Protein AF-D3VRC9-F1 (afdb_monomer_lite)

Foldseek 3Di:
DDDDDDDDDDDDDDDDDDDDDDDDDDDDDDDDDDDDDDDDDDDDDDDDDDDDDDDDDDDDDDDDDDDDDDDDDDDDDDDDDDDDDDDPDPPVVVVVPPPDDDDPPPPPDPDQDPVSVVVVVCVCCCCVVVVVVVVVVPCVVVVVVVVLVCVLPPDDDPPPPQDPDDPSLVVVLVVLVVVLVSLVVSLVVLVVVLVVLLVVLVVVLVVLVVVLVVVLVVLVVVLVVLVVVLVVLVVVLVVLVVVLVVLVVLLVVLVVVLVVLVVLLVVLVVLLVVLVVLVVVLVVLVVVLVVLVVVLVVLVVVLVVLVVVLVVLVVVLVVLVVVLVVLLVVLVVQLVVLVVLLVVLVVLLVVLVVDPDPVSVVVNVVSVVVNVVSVVSNVVSVVVSVVSVVVNVVSVVVSVVSNVVSVVVSVVSVVSSVVSVVVSVVSVVSSVVSVVVCVVCVVVSVVSVVSSVVSVVVSVVSVVVSVVSVVVSVVSVVVSVVSVVVSVVSVVVSVVSVVVSVVSVVVVVVSVVSVVVVVVVSVVSVVVSVVVVVVSVVVSVVSVVVSVVSVDD

Secondary structure (DSSP, 8-state):
--------------------------------PPPPPPPPPPPPPPPP---PPPP-----------------------------PPPPP-HHHHHTTSS---SS--SS-----HHHHHHHHHHHHHHHHHHHHHHTTSHHHHHHHHHHHHHHH----GGGG--SSS-HHHHHHHHHHHHHHHHHHHHHHHHHHHHHHHHHHHHHHHHHHHHHHHHHHHHHHHHHHHHHHHHHHHHHHHHHHHHHHHHHHHHHHHHHHHHHHHHHHHHHHHHHHHHHHHHHHHHHHHHHHHHHHHHHHHHHHHHHHHHHHHHHHHHHHHHHHHHHHHHHHHHHHHHHHHHHHHHHHHHHHHHHTT---HHHHHHHHHHHHHHHHHHHHHHHHHHHHHHHHHHHHHHHHHHHHHHHHHHHHHHHHHHHHHHHHHHHHHHHHHHHHHHHHHHHHHHHHHHHHHHHHHHHHHHHHHHHHHHHHHHHHHHHHHHHHHHHHHHHHHHHHHHHHHHHHHHHHHHHHHHHHHHHHHHHHHHHHHHHHHHHHHHHHHHHHHHHHHHHHTT--

Radius of gyration: 78.32 Å; chains: 1; bounding box: 146×66×244 Å

Sequence (553 aa):
MKKKLFLSSGILALASPFISATCIVRNKSENDIPAASPAPNPVTPPSTEPVTPPNTTPADQPASNPGTNPNSEPTLPNTTPVTPAPAKKDIKAEWNNIFRDSPTGADIFWHPSKEQFEKERVKKHEYASAESTLRLFDDTYTNDKKDAWDRIWSWEPFYNNISSKEDFTKEYKESLSKQKNKLLADQKKVWDEVDRLIDDNDRYLNLLRSDLEAYKTDLEKQKAENDEDIAKLTKKAEYVKSELALANEALQDLRELLEVAKEELSKYIDKVNYYNSEVEHGTMIREETDSIKKEEKKITDALSELNNNIQSVNNEYENNVAEINKFIHDKRDEAAKSDNLVKKLMSELSYSQKSEIGLLDYVAGITAEELELQIENRDEAKELISEIARLKIEDKATKNNLISKITTLVKENEQKSSEYKKLLTKLETEDKRITKFIGEEHANKQSNEELLRLYSDNILMLESLLWDVIAKESKLTEENNKLDKELAELKEKDKELQDKLSKAEEKSELIDELEDLYADDQEVLEKRVYNKEKQIESKIKKLDDEIAKYTKK

InterPro domains:
  IPR061000 MAG6090-like domain [NF045950] (98-128)

pLDDT: mean 72.11, std 24.35, range [25.92, 96.94]

Organism: Mycoplasmopsis agalactiae (NCBI:txid2110)

Structure (mmCIF, N/CA/C/O backbone):
data_AF-D3VRC9-F1
#
_entry.id   AF-D3VRC9-F1
#
loop_
_atom_site.group_PDB
_atom_site.id
_atom_site.type_symbol
_atom_site.label_atom_id
_atom_site.label_alt_id
_atom_site.label_comp_id
_atom_site.label_asym_id
_atom_site.label_entity_id
_atom_site.label_seq_id
_atom_site.pdbx_PDB_ins_code
_atom_site.Cartn_x
_atom_site.Cartn_y
_atom_site.Cartn_z
_atom_site.occupancy
_atom_site.B_iso_or_equiv
_atom_site.auth_seq_id
_atom_site.auth_comp_id
_atom_site.auth_asym_id
_atom_site.auth_atom_id
_atom_site.pdbx_PDB_model_num
ATOM 1 N N . MET A 1 1 ? 11.565 15.601 30.387 1.00 38.00 1 MET A N 1
ATOM 2 C CA . MET A 1 1 ? 11.973 15.179 31.746 1.00 38.00 1 MET A CA 1
ATOM 3 C C . MET A 1 1 ? 10.773 14.550 32.441 1.00 38.00 1 MET A C 1
ATOM 5 O O . MET A 1 1 ? 9.794 15.235 32.689 1.00 38.00 1 MET A O 1
ATOM 9 N N . LYS A 1 2 ? 10.815 13.228 32.643 1.00 27.44 2 LYS A N 1
ATOM 10 C CA . LYS A 1 2 ? 9.731 12.403 33.201 1.00 27.44 2 LYS A CA 1
ATOM 11 C C . LYS A 1 2 ? 9.871 12.357 34.728 1.00 27.44 2 LYS A C 1
ATOM 13 O O . LYS A 1 2 ? 10.940 11.988 35.206 1.00 27.44 2 LYS A O 1
ATOM 18 N N . LYS A 1 3 ? 8.821 12.687 35.487 1.00 30.22 3 LYS A N 1
ATOM 19 C CA . LYS A 1 3 ? 8.743 12.399 36.929 1.00 30.22 3 LYS A CA 1
ATOM 20 C C . LYS A 1 3 ? 7.775 11.238 37.145 1.00 30.22 3 LYS A C 1
ATOM 22 O O . LYS A 1 3 ? 6.583 11.364 36.899 1.00 30.22 3 LYS A O 1
ATOM 27 N N . LYS A 1 4 ? 8.346 10.102 37.549 1.00 29.55 4 LYS A N 1
ATOM 28 C CA . LYS A 1 4 ? 7.659 8.904 38.037 1.00 29.55 4 LYS A CA 1
ATOM 29 C C . LYS A 1 4 ? 7.314 9.124 39.511 1.00 29.55 4 LYS A C 1
ATOM 31 O O . LYS A 1 4 ? 8.199 9.486 40.281 1.00 29.55 4 LYS A O 1
ATOM 36 N N . LEU A 1 5 ? 6.069 8.868 39.895 1.00 29.22 5 LEU A N 1
ATOM 37 C CA . LEU A 1 5 ? 5.660 8.666 41.283 1.00 29.22 5 LEU A CA 1
ATOM 38 C C . LEU A 1 5 ? 5.087 7.251 41.371 1.00 29.22 5 LEU A C 1
ATOM 40 O O . LEU A 1 5 ? 3.994 6.983 40.885 1.00 29.22 5 LEU A O 1
ATOM 44 N N . PHE A 1 6 ? 5.887 6.344 41.930 1.00 27.89 6 PHE A N 1
ATOM 45 C CA . PHE A 1 6 ? 5.441 5.043 42.409 1.00 27.89 6 PHE A CA 1
ATOM 46 C C . PHE A 1 6 ? 4.931 5.238 43.837 1.00 27.89 6 PHE A C 1
ATOM 48 O O . PHE A 1 6 ? 5.685 5.707 44.689 1.00 27.89 6 PHE A O 1
ATOM 55 N N . LEU A 1 7 ? 3.680 4.866 44.100 1.00 27.78 7 LEU A N 1
ATOM 56 C CA . LEU A 1 7 ? 3.182 4.653 45.454 1.00 27.78 7 LEU A CA 1
ATOM 57 C C . LEU A 1 7 ? 2.780 3.189 45.602 1.00 27.78 7 LEU A C 1
ATOM 59 O O . LEU A 1 7 ? 1.849 2.695 44.974 1.00 27.78 7 LEU A O 1
ATOM 63 N N . SER A 1 8 ? 3.571 2.517 46.427 1.00 27.92 8 SER A N 1
ATOM 64 C CA . SER A 1 8 ? 3.397 1.181 46.965 1.00 27.92 8 SER A CA 1
ATOM 65 C C . SER A 1 8 ? 2.371 1.181 48.100 1.00 27.92 8 SER A C 1
ATOM 67 O O . SER A 1 8 ? 2.545 1.898 49.082 1.00 27.92 8 SER A O 1
ATOM 69 N N . SER A 1 9 ? 1.349 0.341 47.997 1.00 26.39 9 SER A N 1
ATOM 70 C CA . SER A 1 9 ? 0.592 -0.278 49.103 1.00 26.39 9 SER A CA 1
ATOM 71 C C . SER A 1 9 ? -0.369 -1.260 48.419 1.00 26.39 9 SER A C 1
ATOM 73 O O . SER A 1 9 ? -1.023 -0.889 47.458 1.00 26.39 9 SER A O 1
ATOM 75 N N . GLY A 1 10 ? -0.386 -2.563 48.677 1.00 25.92 10 GLY A N 1
ATOM 76 C CA . GLY A 1 10 ? -0.370 -3.240 49.964 1.00 25.92 10 GLY A CA 1
ATOM 77 C C . GLY A 1 10 ? -1.732 -3.921 50.105 1.00 25.92 10 GLY A C 1
ATOM 78 O O . GLY A 1 10 ? -2.627 -3.347 50.709 1.00 25.92 10 GLY A O 1
ATOM 79 N N . ILE A 1 11 ? -1.910 -5.107 49.507 1.00 29.53 11 ILE A N 1
ATOM 80 C CA . ILE A 1 11 ? -3.089 -5.950 49.752 1.00 29.53 11 ILE A CA 1
ATOM 81 C C . ILE A 1 11 ? -2.648 -7.117 50.628 1.00 29.53 11 ILE A C 1
ATOM 83 O O . ILE A 1 11 ? -1.915 -8.012 50.212 1.00 29.53 11 ILE A O 1
ATOM 87 N N . LEU A 1 12 ? -3.085 -7.025 51.879 1.00 28.47 12 LEU A N 1
ATOM 88 C CA . LEU A 1 12 ? -3.007 -8.032 52.921 1.00 28.47 12 LEU A CA 1
ATOM 89 C C . LEU A 1 12 ? -3.993 -9.160 52.570 1.00 28.47 12 LEU A C 1
ATOM 91 O O . LEU A 1 12 ? -5.201 -8.934 52.524 1.00 28.47 12 LEU A O 1
ATOM 95 N N . ALA A 1 13 ? -3.495 -10.370 52.325 1.00 29.98 13 ALA A N 1
ATOM 96 C CA . ALA A 1 13 ? -4.323 -11.567 52.231 1.00 29.98 13 ALA A CA 1
ATOM 97 C C . ALA A 1 13 ? -4.618 -12.083 53.650 1.00 29.98 13 ALA A C 1
ATOM 99 O O . ALA A 1 13 ? -3.761 -12.692 54.288 1.00 29.98 13 ALA A O 1
ATOM 100 N N . LEU A 1 14 ? -5.823 -11.815 54.156 1.00 29.17 14 LEU A N 1
ATOM 101 C CA . LEU A 1 14 ? -6.364 -12.429 55.371 1.00 29.17 14 LEU A CA 1
ATOM 102 C C . LEU A 1 14 ? -7.234 -13.621 54.964 1.00 29.17 14 LEU A C 1
ATOM 104 O O . LEU A 1 14 ? -8.401 -13.465 54.618 1.00 29.17 14 LEU A O 1
ATOM 108 N N . ALA A 1 15 ? -6.642 -14.812 54.990 1.00 29.47 15 ALA A N 1
ATOM 109 C CA . ALA A 1 15 ? -7.369 -16.071 54.958 1.00 29.47 15 ALA A CA 1
ATOM 110 C C . ALA A 1 15 ? -7.631 -16.523 56.402 1.00 29.47 15 ALA A C 1
ATOM 112 O O . ALA A 1 15 ? -6.696 -16.734 57.173 1.00 29.47 15 ALA A O 1
ATOM 113 N N . SER A 1 16 ? -8.901 -16.685 56.758 1.00 28.08 16 SER A N 1
ATOM 114 C CA . SER A 1 16 ? -9.343 -17.385 57.961 1.00 28.08 16 SER A CA 1
ATOM 115 C C . SER A 1 16 ? -10.412 -18.409 57.577 1.00 28.08 16 SER A C 1
ATOM 117 O O . SER A 1 16 ? -11.350 -18.088 56.848 1.00 28.08 16 SER A O 1
ATOM 119 N N . PRO A 1 17 ? -10.300 -19.644 58.086 1.00 31.77 17 PRO A N 1
ATOM 120 C CA . PRO A 1 17 ? -11.482 -20.445 58.344 1.00 31.77 17 PRO A CA 1
ATOM 121 C C . PRO A 1 17 ? -11.485 -20.901 59.808 1.00 31.77 17 PRO A C 1
ATOM 123 O O . PRO A 1 17 ? -10.640 -21.685 60.233 1.00 31.77 17 PRO A O 1
ATOM 126 N N . PHE A 1 18 ? -12.466 -20.431 60.581 1.00 30.14 18 PHE A N 1
ATOM 127 C CA . PHE A 1 18 ? -12.845 -21.035 61.859 1.00 30.14 18 PHE A CA 1
ATOM 128 C C . PHE A 1 18 ? -14.151 -21.822 61.676 1.00 30.14 18 PHE A C 1
ATOM 130 O O . PHE A 1 18 ? -15.232 -21.259 61.562 1.00 30.14 18 PHE A O 1
ATOM 137 N N . ILE A 1 19 ? -13.974 -23.138 61.560 1.00 31.23 19 ILE A N 1
ATOM 138 C CA . ILE A 1 19 ? -14.689 -24.247 62.214 1.00 31.23 19 ILE A CA 1
ATOM 139 C C . ILE A 1 19 ? -16.126 -23.961 62.702 1.00 31.23 19 ILE A C 1
ATOM 141 O O . ILE A 1 19 ? -16.335 -23.301 63.717 1.00 31.23 19 ILE A O 1
ATOM 145 N N . SER A 1 20 ? -17.095 -24.620 62.054 1.00 28.69 20 SER A N 1
ATOM 146 C CA . SER A 1 20 ? -18.368 -25.029 62.661 1.00 28.69 20 SER A CA 1
ATOM 147 C C . SER A 1 20 ? -18.231 -26.457 63.200 1.00 28.69 20 SER A C 1
ATOM 149 O O . SER A 1 20 ? -17.641 -27.323 62.551 1.00 28.69 20 SER A O 1
ATOM 151 N N . ALA A 1 21 ? -18.748 -26.684 64.404 1.00 27.92 21 ALA A N 1
ATOM 152 C CA . ALA A 1 21 ? -18.750 -27.959 65.101 1.00 27.92 21 ALA A CA 1
ATOM 153 C C . ALA A 1 21 ? -19.915 -28.855 64.651 1.00 27.92 21 ALA A C 1
ATOM 155 O O . ALA A 1 21 ? -21.031 -28.382 64.466 1.00 27.92 21 ALA A O 1
ATOM 156 N N . THR A 1 22 ? -19.682 -30.166 64.576 1.00 30.33 22 THR A N 1
ATOM 157 C CA . THR A 1 22 ? -20.586 -31.198 65.120 1.00 30.33 22 THR A CA 1
ATOM 158 C C . THR A 1 22 ? -19.869 -32.548 65.142 1.00 30.33 22 THR A C 1
ATOM 160 O O . THR A 1 22 ? -19.352 -33.032 64.139 1.00 30.33 22 THR A O 1
ATOM 163 N N . CYS A 1 23 ? -19.815 -33.146 66.330 1.00 27.70 23 CYS A N 1
ATOM 164 C CA . CYS A 1 23 ? -19.335 -34.498 66.585 1.00 27.70 23 CYS A CA 1
ATOM 165 C C . CYS A 1 23 ? -20.342 -35.536 66.076 1.00 27.70 23 CYS A C 1
ATOM 167 O O . CYS A 1 23 ? -21.489 -35.453 66.494 1.00 27.70 23 CYS A O 1
ATOM 169 N N . ILE A 1 24 ? -19.896 -36.573 65.352 1.00 29.84 24 ILE A N 1
ATOM 170 C CA . ILE A 1 24 ? -20.321 -37.973 65.564 1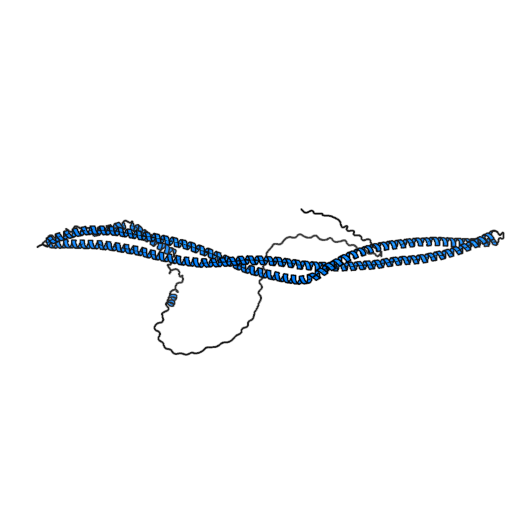.00 29.84 24 ILE A CA 1
ATOM 171 C C . ILE A 1 24 ? -19.121 -38.900 65.294 1.00 29.84 24 ILE A C 1
ATOM 173 O O . ILE A 1 24 ? -18.435 -38.802 64.283 1.00 29.84 24 ILE A O 1
ATOM 177 N N . VAL A 1 25 ? -18.883 -39.801 66.247 1.00 28.14 25 VAL A N 1
ATOM 178 C CA . VAL A 1 25 ? -17.830 -40.825 66.320 1.00 28.14 25 VAL A CA 1
ATOM 179 C C . VAL A 1 25 ? -18.170 -42.056 65.466 1.00 28.14 25 VAL A C 1
ATOM 181 O O . VAL A 1 25 ? -19.276 -42.579 65.595 1.00 28.14 25 VAL A O 1
ATOM 184 N N . ARG A 1 26 ? -17.191 -42.611 64.726 1.00 26.58 26 ARG A N 1
ATOM 185 C CA . ARG A 1 26 ? -16.827 -44.052 64.765 1.00 26.58 26 ARG A CA 1
ATOM 186 C C . ARG A 1 26 ? -15.533 -44.372 63.996 1.00 26.58 26 ARG A C 1
ATOM 188 O O . ARG A 1 26 ? -15.340 -43.957 62.864 1.00 26.58 26 ARG A O 1
ATOM 195 N N . ASN A 1 27 ? -14.684 -45.150 64.669 1.00 27.88 27 ASN A N 1
ATOM 196 C CA . ASN A 1 27 ? -13.376 -45.684 64.274 1.00 27.88 27 ASN A CA 1
ATOM 197 C C . ASN A 1 27 ? -13.333 -46.408 62.915 1.00 27.88 27 ASN A C 1
ATOM 199 O O . ASN A 1 27 ? -14.155 -47.294 62.684 1.00 27.88 27 ASN A O 1
ATOM 203 N N . LYS A 1 28 ? -12.241 -46.216 62.159 1.00 27.20 28 LYS A N 1
ATOM 204 C CA . LYS A 1 28 ? -11.238 -47.268 61.886 1.00 27.20 28 LYS A CA 1
ATOM 205 C C . LYS A 1 28 ? -9.996 -46.698 61.184 1.00 27.20 28 LYS A C 1
ATOM 207 O O . LYS A 1 28 ? -10.093 -45.820 60.339 1.00 27.20 28 LYS A O 1
ATOM 212 N N . SER A 1 29 ? -8.854 -47.217 61.613 1.00 34.91 29 SER A N 1
ATOM 213 C CA . SER A 1 29 ? -7.482 -47.001 61.151 1.00 34.91 29 SER A CA 1
ATOM 214 C C . SER A 1 29 ? -7.238 -47.455 59.712 1.00 34.91 29 SER A C 1
ATOM 216 O O . SER A 1 29 ? -7.730 -48.523 59.363 1.00 34.91 29 SER A O 1
ATOM 218 N N . GLU A 1 30 ? -6.384 -46.747 58.966 1.00 29.58 30 GLU A N 1
ATOM 219 C CA . GLU A 1 30 ? -5.153 -47.297 58.361 1.00 29.58 30 GLU A CA 1
ATOM 220 C C . GLU A 1 30 ? -4.335 -46.215 57.629 1.00 29.58 30 GLU A C 1
ATOM 222 O O . GLU A 1 30 ? -4.856 -45.180 57.222 1.00 29.58 30 GLU A O 1
ATOM 227 N N . ASN A 1 31 ? -3.025 -46.465 57.578 1.00 32.56 31 ASN A N 1
ATOM 228 C CA . ASN A 1 31 ? -1.943 -45.670 56.995 1.00 32.56 31 ASN A CA 1
ATOM 229 C C . ASN A 1 31 ? -2.126 -45.380 55.493 1.00 32.56 31 ASN A C 1
ATOM 231 O O . ASN A 1 31 ? -2.652 -46.228 54.786 1.00 32.56 31 ASN A O 1
ATOM 235 N N . ASP A 1 32 ? -1.572 -44.261 55.001 1.00 31.02 32 ASP A N 1
ATOM 236 C CA . ASP A 1 32 ? -0.464 -44.308 54.027 1.00 31.02 32 ASP A CA 1
ATOM 237 C C . ASP A 1 32 ? 0.178 -42.931 53.744 1.00 31.02 32 ASP A C 1
ATOM 239 O O . ASP A 1 32 ? -0.448 -41.873 53.796 1.00 31.02 32 ASP A O 1
ATOM 243 N N . ILE A 1 33 ? 1.490 -42.988 53.506 1.00 36.91 33 ILE A N 1
ATOM 244 C CA . ILE A 1 33 ? 2.474 -41.910 53.303 1.00 36.91 33 ILE A CA 1
ATOM 245 C C . ILE A 1 33 ? 2.382 -41.346 51.863 1.00 36.91 33 ILE A C 1
ATOM 247 O O . ILE A 1 33 ? 2.104 -42.111 50.940 1.00 36.91 33 ILE A O 1
ATOM 251 N N . PRO A 1 34 ? 2.671 -40.049 51.612 1.00 31.91 34 PRO A N 1
ATOM 252 C CA . PRO A 1 34 ? 2.638 -39.467 50.267 1.00 31.91 34 PRO A CA 1
ATOM 253 C C . PRO A 1 34 ? 3.899 -39.790 49.441 1.00 31.91 34 PRO A C 1
ATOM 255 O O . PRO A 1 34 ? 5.026 -39.617 49.908 1.00 31.91 34 PRO A O 1
ATOM 258 N N . ALA A 1 35 ? 3.712 -40.207 48.184 1.00 30.53 35 ALA A N 1
ATOM 259 C CA . ALA A 1 35 ? 4.789 -40.394 47.211 1.00 30.53 35 ALA A CA 1
ATOM 260 C C . ALA A 1 35 ? 5.193 -39.063 46.546 1.00 30.53 35 ALA A C 1
ATOM 262 O O . ALA A 1 35 ? 4.350 -38.271 46.126 1.00 30.53 35 ALA A O 1
ATOM 263 N N . ALA A 1 36 ? 6.505 -38.845 46.462 1.00 32.31 36 ALA A N 1
ATOM 264 C CA . ALA A 1 36 ? 7.167 -37.674 45.902 1.00 32.31 36 ALA A CA 1
ATOM 265 C C . ALA A 1 36 ? 7.208 -37.667 44.358 1.00 32.31 36 ALA A C 1
ATOM 267 O O . ALA A 1 36 ? 7.281 -38.713 43.714 1.00 32.31 36 ALA A O 1
ATOM 268 N N . SER A 1 37 ? 7.221 -36.460 43.784 1.00 35.16 37 SER A N 1
ATOM 269 C CA . SER A 1 37 ? 7.404 -36.165 42.355 1.00 35.16 37 SER A CA 1
ATOM 270 C C . SER A 1 37 ? 8.784 -36.582 41.814 1.00 35.16 37 SER A C 1
ATOM 272 O O . SER A 1 37 ? 9.781 -36.371 42.509 1.00 35.16 37 SER A O 1
ATOM 274 N N . PRO A 1 38 ? 8.903 -37.055 40.556 1.00 37.91 38 PRO A N 1
ATOM 275 C CA . PRO A 1 38 ? 10.194 -37.221 39.896 1.00 37.91 38 PRO A CA 1
ATOM 276 C C . PRO A 1 38 ? 10.633 -35.953 39.139 1.00 37.91 38 PRO A C 1
ATOM 278 O O . PRO A 1 38 ? 9.834 -35.278 38.490 1.00 37.91 38 PRO A O 1
ATOM 281 N N . ALA A 1 39 ? 11.930 -35.649 39.225 1.00 36.88 39 ALA A N 1
ATOM 282 C CA . ALA A 1 39 ? 12.621 -34.579 38.501 1.00 36.88 39 ALA A CA 1
ATOM 283 C C . ALA A 1 39 ? 12.790 -34.892 36.992 1.00 36.88 39 ALA A C 1
ATOM 285 O O . ALA A 1 39 ? 12.805 -36.067 36.618 1.00 36.88 39 ALA A O 1
ATOM 286 N N . PRO A 1 40 ? 12.961 -33.878 36.117 1.00 35.00 40 PRO A N 1
ATOM 287 C CA . PRO A 1 40 ? 13.149 -34.087 34.682 1.00 35.00 40 PRO A CA 1
ATOM 288 C C . PRO A 1 40 ? 14.619 -34.358 34.300 1.00 35.00 40 PRO A C 1
ATOM 290 O O . PRO A 1 40 ? 15.542 -33.741 34.831 1.00 35.00 40 PRO A O 1
ATOM 293 N N . ASN A 1 41 ? 14.814 -35.263 33.334 1.00 40.88 41 ASN A N 1
ATOM 294 C CA . ASN A 1 41 ? 16.100 -35.590 32.703 1.00 40.88 41 ASN A CA 1
ATOM 295 C C . ASN A 1 41 ? 16.510 -34.568 31.612 1.00 40.88 41 ASN A C 1
ATOM 297 O O . ASN A 1 41 ? 15.643 -33.897 31.048 1.00 40.88 41 ASN A O 1
ATOM 301 N N . PRO A 1 42 ? 17.817 -34.464 31.282 1.00 33.38 42 PRO A N 1
ATOM 302 C CA . PRO A 1 42 ? 18.373 -33.432 30.402 1.00 33.38 42 PRO A CA 1
ATOM 303 C C . PRO A 1 42 ? 18.225 -33.745 28.901 1.00 33.38 42 PRO A C 1
ATOM 305 O O . PRO A 1 42 ? 18.328 -34.892 28.469 1.00 33.38 42 PRO A O 1
ATOM 308 N N . VAL A 1 43 ? 18.033 -32.690 28.103 1.00 35.59 43 VAL A N 1
ATOM 309 C CA . VAL A 1 43 ? 17.874 -32.720 26.638 1.00 35.59 43 VAL A CA 1
ATOM 310 C C . VAL A 1 43 ? 19.239 -32.680 25.937 1.00 35.59 43 VAL A C 1
ATOM 312 O O . VAL A 1 43 ? 20.067 -31.819 26.229 1.00 35.59 43 VAL A O 1
ATOM 315 N N . THR A 1 44 ? 19.448 -33.578 24.972 1.00 38.62 44 THR A N 1
ATOM 316 C CA . THR A 1 44 ? 20.487 -33.498 23.923 1.00 38.62 44 THR A CA 1
ATOM 317 C C . THR A 1 44 ? 19.837 -33.074 22.594 1.00 38.62 44 THR A C 1
ATOM 319 O O . THR A 1 44 ? 18.704 -33.487 22.339 1.00 38.62 44 THR A O 1
ATOM 322 N N . PRO A 1 45 ? 20.492 -32.259 21.739 1.00 37.22 45 PRO A N 1
ATOM 323 C CA . PRO A 1 45 ? 19.889 -31.777 20.495 1.00 37.22 45 PRO A CA 1
ATOM 324 C C . PRO A 1 45 ? 20.189 -32.715 19.308 1.00 37.22 45 PRO A C 1
ATOM 326 O O . PRO A 1 45 ? 21.324 -33.188 19.199 1.00 37.22 45 PRO A O 1
ATOM 329 N N . PRO A 1 46 ? 19.242 -32.953 18.377 1.00 40.09 46 PRO A N 1
ATOM 330 C CA . PRO A 1 46 ? 19.549 -33.605 17.113 1.00 40.09 46 PRO A CA 1
ATOM 331 C C . PRO A 1 46 ? 19.747 -32.617 15.954 1.00 40.09 46 PRO A C 1
ATOM 333 O O . PRO A 1 46 ? 19.149 -31.545 15.879 1.00 40.09 46 PRO A O 1
ATOM 336 N N . SER A 1 47 ? 20.629 -33.065 15.065 1.00 32.38 47 SER A N 1
ATOM 337 C CA . SER A 1 47 ? 21.145 -32.460 13.841 1.00 32.38 47 SER A CA 1
ATOM 338 C C . SER A 1 47 ? 20.101 -32.305 12.730 1.00 32.38 47 SER A C 1
ATOM 340 O O . SER A 1 47 ? 19.181 -33.107 12.593 1.00 32.38 47 SER A O 1
ATOM 342 N N . THR A 1 48 ? 20.315 -31.279 11.911 1.00 39.59 48 THR A N 1
ATOM 343 C CA . THR A 1 48 ? 19.592 -30.882 10.696 1.00 39.59 48 THR A CA 1
ATOM 344 C C . THR A 1 48 ? 19.907 -31.763 9.485 1.00 39.59 48 THR A C 1
ATOM 346 O O . THR A 1 48 ? 21.083 -31.889 9.158 1.00 39.59 48 THR A O 1
ATOM 349 N N . GLU A 1 49 ? 18.884 -32.215 8.748 1.00 36.97 49 GLU A N 1
ATOM 350 C CA . GLU A 1 49 ? 18.923 -32.390 7.281 1.00 36.97 49 GLU A CA 1
ATOM 351 C C . GLU A 1 49 ? 17.538 -32.080 6.655 1.00 36.97 49 GLU A C 1
ATOM 353 O O . GLU A 1 49 ? 16.516 -32.309 7.311 1.00 36.97 49 GLU A O 1
ATOM 358 N N . PRO A 1 50 ? 17.473 -31.522 5.425 1.00 38.88 50 PRO A N 1
ATOM 359 C CA . PRO A 1 50 ? 16.247 -30.974 4.842 1.00 38.88 50 PRO A CA 1
ATOM 360 C C . PRO A 1 50 ? 15.505 -31.962 3.923 1.00 38.88 50 PRO A C 1
ATOM 362 O O . PRO A 1 50 ? 16.108 -32.629 3.085 1.00 38.88 50 PRO A O 1
ATOM 365 N N . VAL A 1 51 ? 14.171 -31.983 4.019 1.00 36.25 51 VAL A N 1
ATOM 366 C CA . VAL A 1 51 ? 13.270 -32.759 3.145 1.00 36.25 51 VAL A CA 1
ATOM 367 C C . VAL A 1 51 ? 12.486 -31.810 2.231 1.00 36.25 51 VAL A C 1
ATOM 369 O O . VAL A 1 51 ? 11.859 -30.860 2.694 1.00 36.25 51 VAL A O 1
ATOM 372 N N . THR A 1 52 ? 12.526 -32.074 0.926 1.00 41.06 52 THR A N 1
ATOM 373 C CA . THR A 1 52 ? 11.763 -31.397 -0.138 1.00 41.06 52 THR A CA 1
ATOM 374 C C . THR A 1 52 ? 10.319 -31.928 -0.199 1.00 41.06 52 THR A C 1
ATOM 376 O O . THR A 1 52 ? 10.142 -33.143 -0.089 1.00 41.06 52 THR A O 1
ATOM 379 N N . PRO A 1 53 ? 9.281 -31.093 -0.419 1.00 42.09 53 PRO A N 1
ATOM 380 C CA . PRO A 1 53 ? 7.915 -31.580 -0.620 1.00 42.09 53 PRO A CA 1
ATOM 381 C C . PRO A 1 53 ? 7.554 -31.822 -2.106 1.00 42.09 53 PRO A C 1
ATOM 383 O O . PRO A 1 53 ? 8.216 -31.288 -3.000 1.00 42.09 53 PRO A O 1
ATOM 386 N N . PRO A 1 54 ? 6.517 -32.645 -2.377 1.00 39.59 54 PRO A N 1
ATOM 387 C CA . PRO A 1 54 ? 6.320 -33.324 -3.654 1.00 39.59 54 PRO A CA 1
ATOM 388 C C . PRO A 1 54 ? 5.387 -32.617 -4.651 1.00 39.59 54 PRO A C 1
ATOM 390 O O . PRO A 1 54 ? 4.509 -31.826 -4.313 1.00 39.59 54 PRO A O 1
ATOM 393 N N . ASN A 1 55 ? 5.583 -33.028 -5.901 1.00 34.41 55 ASN A N 1
ATOM 394 C CA . ASN A 1 55 ? 4.845 -32.724 -7.120 1.00 34.41 55 ASN A CA 1
ATOM 395 C C . ASN A 1 55 ? 3.382 -33.221 -7.051 1.00 34.41 55 ASN A C 1
ATOM 397 O O . ASN A 1 55 ? 3.147 -34.380 -6.707 1.00 34.41 55 ASN A O 1
ATOM 401 N N . THR A 1 56 ? 2.406 -32.386 -7.423 1.00 34.72 56 THR A N 1
ATOM 402 C CA . THR A 1 56 ? 0.999 -32.788 -7.623 1.00 34.72 56 THR A CA 1
ATOM 403 C C . THR A 1 56 ? 0.493 -32.296 -8.978 1.00 34.72 56 THR A C 1
ATOM 405 O O . THR A 1 56 ? 0.605 -31.122 -9.316 1.00 34.72 56 THR A O 1
ATOM 408 N N . THR A 1 57 ? -0.059 -33.221 -9.762 1.00 34.75 57 THR A N 1
ATOM 409 C CA . THR A 1 57 ? -0.706 -33.002 -11.065 1.00 34.75 57 THR A CA 1
ATOM 410 C C . THR A 1 57 ? -2.203 -33.295 -10.921 1.00 34.75 57 THR A C 1
ATOM 412 O O . THR A 1 57 ? -2.538 -34.303 -10.295 1.00 34.75 57 THR A O 1
ATOM 415 N N . PRO A 1 58 ? -3.107 -32.493 -11.510 1.00 38.91 58 PRO A N 1
ATOM 416 C CA . PRO A 1 58 ? -4.497 -32.897 -11.730 1.00 38.91 58 PRO A CA 1
ATOM 417 C C . PRO A 1 58 ? -4.755 -33.368 -13.170 1.00 38.91 58 PRO A C 1
ATOM 419 O O . PRO A 1 58 ? -4.084 -32.949 -14.112 1.00 38.91 58 PRO A O 1
ATOM 422 N N . ALA A 1 59 ? -5.750 -34.243 -13.296 1.00 31.44 59 ALA A N 1
ATOM 423 C CA . ALA A 1 59 ? -6.173 -34.959 -14.494 1.00 31.44 59 ALA A CA 1
ATOM 424 C C . ALA A 1 59 ? -7.279 -34.249 -15.311 1.00 31.44 59 ALA A C 1
ATOM 426 O O . ALA A 1 59 ? -8.008 -33.412 -14.788 1.00 31.44 59 ALA A O 1
ATOM 427 N N . ASP A 1 60 ? -7.400 -34.715 -16.561 1.00 33.25 60 ASP A N 1
ATOM 428 C CA . ASP A 1 60 ? -8.579 -34.848 -17.436 1.00 33.25 60 ASP A CA 1
ATOM 429 C C . ASP A 1 60 ? -9.402 -33.633 -17.910 1.00 33.25 60 ASP A C 1
ATOM 431 O O . ASP A 1 60 ? -10.050 -32.915 -17.152 1.00 33.25 60 ASP A O 1
ATOM 435 N N . GLN A 1 61 ? -9.525 -33.543 -19.244 1.00 35.03 61 GLN A N 1
ATOM 436 C CA . GLN A 1 61 ? -10.598 -32.841 -19.952 1.00 35.03 61 GLN A CA 1
ATOM 437 C C . GLN A 1 61 ? -10.998 -33.638 -21.221 1.00 35.03 61 GLN A C 1
ATOM 439 O O . GLN A 1 61 ? -10.108 -34.024 -21.984 1.00 35.03 61 GLN A O 1
ATOM 444 N N . PRO A 1 62 ? -12.298 -33.903 -21.483 1.00 42.78 62 PRO A N 1
ATOM 445 C CA . PRO A 1 62 ? -12.767 -34.530 -22.719 1.00 42.78 62 PRO A CA 1
ATOM 446 C C . PRO A 1 62 ? -13.245 -33.514 -23.778 1.00 42.78 62 PRO A C 1
ATOM 448 O O . PRO A 1 62 ? -13.499 -32.344 -23.502 1.00 42.78 62 PRO A O 1
ATOM 451 N N . ALA A 1 63 ? -13.357 -34.021 -25.008 1.00 32.44 63 ALA A N 1
ATOM 452 C CA . ALA A 1 63 ? -13.609 -33.337 -26.277 1.00 32.44 63 ALA A CA 1
ATOM 453 C C . ALA A 1 63 ? -15.055 -32.860 -26.531 1.00 32.44 63 ALA A C 1
ATOM 455 O O . ALA A 1 63 ? -15.995 -33.487 -26.055 1.00 32.44 63 ALA A O 1
ATOM 456 N N . SER A 1 64 ? -15.216 -31.883 -27.445 1.00 28.84 64 SER A N 1
ATOM 457 C CA . SER A 1 64 ? -16.283 -31.868 -28.475 1.00 28.84 64 SER A CA 1
ATOM 458 C C . SER A 1 64 ? -16.144 -30.712 -29.491 1.00 28.84 64 SER A C 1
ATOM 460 O O . SER A 1 64 ? -16.080 -29.548 -29.107 1.00 28.84 64 SER A O 1
ATOM 462 N N . ASN A 1 65 ? -16.160 -31.068 -30.783 1.00 38.16 65 ASN A N 1
ATOM 463 C CA . ASN A 1 65 ? -16.461 -30.243 -31.978 1.00 38.16 65 ASN A CA 1
ATOM 464 C C . ASN A 1 65 ? -17.977 -29.905 -32.038 1.00 38.16 65 ASN A C 1
ATOM 466 O O . ASN A 1 65 ? -18.740 -30.628 -31.390 1.00 38.16 65 ASN A O 1
ATOM 470 N N . PRO A 1 66 ? -18.461 -28.888 -32.798 1.00 40.59 66 PRO A N 1
ATOM 471 C CA . PRO A 1 66 ? -18.738 -28.983 -34.261 1.00 40.59 66 PRO A CA 1
ATOM 472 C C . PRO A 1 66 ? -18.530 -27.626 -35.008 1.00 40.59 66 PRO A C 1
ATOM 474 O O . PRO A 1 66 ? -18.338 -26.605 -34.370 1.00 40.59 66 PRO A O 1
ATOM 477 N N . GLY A 1 67 ? -18.532 -27.428 -36.334 1.00 26.91 67 GLY A N 1
ATOM 478 C CA . GLY A 1 67 ? -18.975 -28.180 -37.510 1.00 26.91 67 GLY A CA 1
ATOM 479 C C . GLY A 1 67 ? -19.907 -27.315 -38.396 1.00 26.91 67 GLY A C 1
ATOM 480 O O . GLY A 1 67 ? -20.968 -26.922 -37.925 1.00 26.91 67 GLY A O 1
ATOM 481 N N . THR A 1 68 ? -19.547 -27.148 -39.688 1.00 29.83 68 THR A N 1
ATOM 482 C CA . THR A 1 68 ? -20.374 -26.794 -40.894 1.00 29.83 68 THR A CA 1
ATOM 483 C C . THR A 1 68 ? -20.753 -25.303 -41.132 1.00 29.83 68 THR A C 1
ATOM 485 O O . THR A 1 68 ? -21.014 -24.597 -40.172 1.00 29.83 68 THR A O 1
ATOM 488 N N . ASN A 1 69 ? -20.824 -24.708 -42.347 1.00 33.06 69 ASN A N 1
ATOM 489 C CA . ASN A 1 69 ? -20.914 -25.180 -43.753 1.00 33.06 69 ASN A CA 1
ATOM 490 C C . ASN A 1 69 ? -20.758 -23.983 -44.779 1.00 33.06 69 ASN A C 1
ATOM 492 O O . ASN A 1 69 ? -20.466 -22.885 -44.314 1.00 33.06 69 ASN A O 1
ATOM 496 N N . PRO A 1 70 ? -20.930 -24.123 -46.130 1.00 49.72 70 PRO A N 1
ATOM 497 C CA . PRO A 1 70 ? -19.946 -23.698 -47.147 1.00 49.72 70 PRO A CA 1
ATOM 498 C C . PRO A 1 70 ? -20.591 -22.987 -48.389 1.00 49.72 70 PRO A C 1
ATOM 500 O O . PRO A 1 70 ? -21.628 -22.348 -48.243 1.00 49.72 70 PRO A O 1
ATOM 503 N N . ASN A 1 71 ? -20.030 -23.216 -49.597 1.00 29.17 71 ASN A N 1
ATOM 504 C CA . ASN A 1 71 ? -20.403 -22.829 -50.986 1.00 29.17 71 ASN A CA 1
ATOM 505 C C . ASN A 1 71 ? -19.740 -21.541 -51.524 1.00 29.17 71 ASN A C 1
ATOM 507 O O . ASN A 1 71 ? -19.750 -20.523 -50.851 1.00 29.17 71 ASN A O 1
ATOM 511 N N . SER A 1 72 ? -19.153 -21.496 -52.731 1.00 29.20 72 SER A N 1
ATOM 512 C CA . SER A 1 72 ? -19.378 -22.317 -53.942 1.00 29.20 72 SER A CA 1
ATOM 513 C C . SER A 1 72 ? -18.254 -22.154 -54.998 1.00 29.20 72 SER A C 1
ATOM 515 O O . SER A 1 72 ? -17.866 -21.033 -55.310 1.00 29.20 72 SER A O 1
ATOM 517 N N . GLU A 1 73 ? -17.812 -23.271 -55.587 1.00 33.16 73 GLU A N 1
ATOM 518 C CA . GLU A 1 73 ? -17.306 -23.443 -56.979 1.00 33.16 73 GLU A CA 1
ATOM 519 C C . GLU A 1 73 ? -18.493 -23.975 -57.843 1.00 33.16 73 GLU A C 1
ATOM 521 O O . GLU A 1 73 ? -19.496 -24.308 -57.197 1.00 33.16 73 GLU A O 1
ATOM 526 N N . PRO A 1 74 ? -18.497 -24.127 -59.206 1.00 47.44 74 PRO A N 1
ATOM 527 C CA . PRO A 1 74 ? -17.400 -24.631 -60.081 1.00 47.44 74 PRO A CA 1
ATOM 528 C C . PRO A 1 74 ? -17.398 -24.159 -61.577 1.00 47.44 74 PRO A C 1
ATOM 530 O O . PRO A 1 74 ? -18.375 -23.579 -62.033 1.00 47.44 74 PRO A O 1
ATOM 533 N N . THR A 1 75 ? -16.362 -24.475 -62.392 1.00 26.45 75 THR A N 1
ATOM 534 C CA . THR A 1 75 ? -16.447 -25.229 -63.695 1.00 26.45 75 THR A CA 1
ATOM 535 C C . THR A 1 75 ? -15.104 -25.357 -64.473 1.00 26.45 75 THR A C 1
ATOM 537 O O . THR A 1 75 ? -14.406 -24.380 -64.712 1.00 26.45 75 THR A O 1
ATOM 540 N N . LEU A 1 76 ? -14.801 -26.585 -64.932 1.00 33.69 76 LEU A N 1
ATOM 541 C CA . LEU A 1 76 ? -13.850 -27.038 -65.995 1.00 33.69 76 LEU A CA 1
ATOM 542 C C . LEU A 1 76 ? -14.678 -27.422 -67.271 1.00 33.69 76 LEU A C 1
ATOM 544 O O . LEU A 1 76 ? -15.898 -27.476 -67.087 1.00 33.69 76 LEU A O 1
ATOM 548 N N . PRO A 1 77 ? -14.169 -27.772 -68.502 1.00 37.00 77 PRO A N 1
ATOM 549 C CA . PRO A 1 77 ? -12.820 -28.260 -68.890 1.00 37.00 77 PRO A CA 1
ATOM 550 C C . PRO A 1 77 ? -12.221 -27.856 -70.296 1.00 37.00 77 PRO A C 1
ATOM 552 O O . PRO A 1 77 ? -12.926 -27.601 -71.262 1.00 37.00 77 PRO A O 1
ATOM 555 N N . ASN A 1 78 ? -10.882 -27.951 -70.404 1.00 30.30 78 ASN A N 1
ATOM 556 C CA . ASN A 1 78 ? -10.037 -28.557 -71.474 1.00 30.30 78 ASN A CA 1
ATOM 557 C C . ASN A 1 78 ? -10.089 -28.124 -72.975 1.00 30.30 78 ASN A C 1
ATOM 559 O O . ASN A 1 78 ? -11.015 -28.497 -73.682 1.00 30.30 78 ASN A O 1
ATOM 563 N N . THR A 1 79 ? -8.970 -27.571 -73.495 1.00 28.77 79 THR A N 1
ATOM 564 C CA . THR A 1 79 ? -8.368 -27.873 -74.829 1.00 28.77 79 THR A CA 1
ATOM 565 C C . THR A 1 79 ? -6.881 -27.450 -74.889 1.00 28.77 79 THR A C 1
ATOM 567 O O . THR A 1 79 ? -6.570 -26.262 -74.840 1.00 28.77 79 THR A O 1
ATOM 570 N N . THR A 1 80 ? -5.959 -28.410 -75.032 1.00 34.22 80 THR A N 1
ATOM 571 C CA . THR A 1 80 ? -4.612 -28.263 -75.646 1.00 34.22 80 THR A CA 1
ATOM 572 C C . THR A 1 80 ? -4.754 -28.094 -77.177 1.00 34.22 80 THR A C 1
ATOM 574 O O . THR A 1 80 ? -5.815 -28.468 -77.680 1.00 34.22 80 THR A O 1
ATOM 577 N N . PRO A 1 81 ? -3.773 -27.578 -77.966 1.00 34.44 81 PRO A N 1
ATOM 578 C CA . PRO A 1 81 ? -2.315 -27.620 -77.768 1.00 34.44 81 PRO A CA 1
ATOM 579 C C . PRO A 1 81 ? -1.580 -26.282 -78.024 1.00 34.44 81 PRO A C 1
ATOM 581 O O . PRO A 1 81 ? -1.826 -25.602 -79.016 1.00 34.44 81 PRO A O 1
ATOM 584 N N . VAL A 1 82 ? -0.597 -25.932 -77.187 1.00 31.62 82 VAL A N 1
ATOM 585 C CA . VAL A 1 82 ? 0.337 -24.835 -77.500 1.00 31.62 82 VAL A CA 1
ATOM 586 C C . VAL A 1 82 ? 1.771 -25.290 -77.265 1.00 31.62 82 VAL A C 1
ATOM 588 O O . VAL A 1 82 ? 2.166 -25.677 -76.169 1.00 31.62 82 VAL A O 1
ATOM 591 N N . THR A 1 83 ? 2.533 -25.246 -78.349 1.00 38.41 83 THR A N 1
ATOM 592 C CA . THR A 1 83 ? 3.987 -25.336 -78.442 1.00 38.41 83 THR A CA 1
ATOM 593 C C . THR A 1 83 ? 4.680 -24.388 -77.451 1.00 38.41 83 THR A C 1
ATOM 595 O O . THR A 1 83 ? 4.435 -23.184 -77.532 1.00 38.41 83 THR A O 1
ATOM 598 N N . PRO A 1 84 ? 5.606 -24.848 -76.588 1.00 31.30 84 PRO A N 1
ATOM 599 C CA . PRO A 1 84 ? 6.523 -23.954 -75.899 1.00 31.30 84 PRO A CA 1
ATOM 600 C C . PRO A 1 84 ? 7.910 -24.004 -76.553 1.00 31.30 84 PRO A C 1
ATOM 602 O O . PRO A 1 84 ? 8.634 -24.996 -76.473 1.00 31.30 84 PRO A O 1
ATOM 605 N N . ALA A 1 85 ? 8.291 -22.891 -77.178 1.00 30.62 85 ALA A N 1
ATOM 606 C CA . ALA A 1 85 ? 9.691 -22.486 -77.269 1.00 30.62 85 ALA A CA 1
ATOM 607 C C . ALA A 1 85 ? 10.224 -22.185 -75.840 1.00 30.62 85 ALA A C 1
ATOM 609 O O . ALA A 1 85 ? 9.437 -21.991 -74.913 1.00 30.62 85 ALA A O 1
ATOM 610 N N . PRO A 1 86 ? 11.546 -22.225 -75.623 1.00 37.69 86 PRO A N 1
ATOM 611 C CA . PRO A 1 86 ? 12.188 -22.967 -74.543 1.00 37.69 86 PRO A CA 1
ATOM 612 C C . PRO A 1 86 ? 11.946 -22.385 -73.146 1.00 37.69 86 PRO A C 1
ATOM 614 O O . PRO A 1 86 ? 12.210 -21.212 -72.877 1.00 37.69 86 PRO A O 1
ATOM 617 N N . ALA A 1 87 ? 11.543 -23.263 -72.226 1.00 34.38 87 ALA A N 1
ATOM 618 C CA . ALA A 1 87 ? 11.655 -23.021 -70.797 1.00 34.38 87 ALA A CA 1
ATOM 619 C C . ALA A 1 87 ? 13.136 -22.836 -70.433 1.00 34.38 87 ALA A C 1
ATOM 621 O O . ALA A 1 87 ? 13.991 -23.657 -70.774 1.00 34.38 87 ALA A O 1
ATOM 622 N N . LYS A 1 88 ? 13.426 -21.730 -69.745 1.00 40.19 88 LYS A N 1
ATOM 623 C CA . LYS A 1 88 ? 14.713 -21.453 -69.111 1.00 40.19 88 LYS A CA 1
ATOM 624 C C . LYS A 1 88 ? 15.109 -22.659 -68.255 1.00 40.19 88 LYS A C 1
ATOM 626 O O . LYS A 1 88 ? 14.389 -23.010 -67.325 1.00 40.19 88 LYS A O 1
ATOM 631 N N . LYS A 1 89 ? 16.243 -23.285 -68.582 1.00 38.53 89 LYS A N 1
ATOM 632 C CA . LYS A 1 89 ? 16.899 -24.259 -67.706 1.00 38.53 89 LYS A CA 1
ATOM 633 C C . LYS A 1 89 ? 17.183 -23.588 -66.365 1.00 38.53 89 LYS A C 1
ATOM 635 O O . LYS A 1 89 ? 17.825 -22.542 -66.310 1.00 38.53 89 LYS A O 1
ATOM 640 N N . ASP A 1 90 ? 16.675 -24.206 -65.312 1.00 42.03 90 ASP A N 1
ATOM 641 C CA . ASP A 1 90 ? 16.865 -23.809 -63.929 1.00 42.03 90 ASP A CA 1
ATOM 642 C C . ASP A 1 90 ? 18.273 -24.225 -63.469 1.00 42.03 90 ASP A C 1
ATOM 644 O O . ASP A 1 90 ? 18.518 -25.356 -63.051 1.00 42.03 90 ASP A O 1
ATOM 648 N N . ILE A 1 91 ? 19.224 -23.299 -63.610 1.00 43.56 91 ILE A N 1
ATOM 649 C CA . ILE A 1 91 ? 20.655 -23.463 -63.286 1.00 43.56 91 ILE A CA 1
ATOM 650 C C . ILE A 1 91 ? 20.871 -23.771 -61.786 1.00 43.56 91 ILE A C 1
ATOM 652 O O . ILE A 1 91 ? 21.934 -24.246 -61.388 1.00 43.56 91 ILE A O 1
ATOM 656 N N . LYS A 1 92 ? 19.853 -23.577 -60.933 1.00 42.84 92 LYS A N 1
ATOM 657 C CA . LYS A 1 92 ? 19.935 -23.841 -59.489 1.00 42.84 92 LYS A CA 1
ATOM 658 C C . LYS A 1 92 ? 19.834 -25.324 -59.112 1.00 42.84 92 LYS A C 1
ATOM 660 O O . LYS A 1 92 ? 20.337 -25.700 -58.056 1.00 42.84 92 LYS A O 1
ATOM 665 N N . ALA A 1 93 ? 19.241 -26.174 -59.954 1.00 43.00 93 ALA A N 1
ATOM 666 C CA . ALA A 1 93 ? 19.143 -27.613 -59.683 1.00 43.00 93 ALA A CA 1
ATOM 667 C C . ALA A 1 93 ? 20.422 -28.392 -60.062 1.00 43.00 93 ALA A C 1
ATOM 669 O O . ALA A 1 93 ? 20.673 -29.465 -59.517 1.00 43.00 93 ALA A O 1
ATOM 670 N N . GLU A 1 94 ? 21.262 -27.841 -60.945 1.00 42.56 94 GLU A N 1
ATOM 671 C CA . GLU A 1 94 ? 22.515 -28.472 -61.399 1.00 42.56 94 GLU A CA 1
ATOM 672 C C . GLU A 1 94 ? 23.699 -28.186 -60.448 1.00 42.56 94 GLU A C 1
ATOM 674 O O . GLU A 1 94 ? 24.654 -28.954 -60.394 1.00 42.56 94 GLU A O 1
ATOM 679 N N . TRP A 1 95 ? 23.605 -27.141 -59.615 1.00 39.56 95 TRP A N 1
ATOM 680 C CA . TRP A 1 95 ? 24.655 -26.763 -58.655 1.00 39.56 95 TRP A CA 1
ATOM 681 C C . TRP A 1 95 ? 24.672 -27.606 -57.368 1.00 39.56 95 TRP A C 1
ATOM 683 O O . TRP A 1 95 ? 25.730 -27.826 -56.783 1.00 39.56 95 TRP A O 1
ATOM 693 N N . ASN A 1 96 ? 23.521 -28.133 -56.939 1.00 42.56 96 ASN A N 1
ATOM 694 C CA . ASN A 1 96 ? 23.413 -28.885 -55.681 1.00 42.56 96 ASN A CA 1
ATOM 695 C C . ASN A 1 96 ? 23.780 -30.379 -55.795 1.00 42.56 96 ASN A C 1
ATOM 697 O O . ASN A 1 96 ? 23.854 -31.056 -54.773 1.00 42.56 96 ASN A O 1
ATOM 701 N N . ASN A 1 97 ? 24.049 -30.896 -57.001 1.00 42.66 97 ASN A N 1
ATOM 702 C CA . ASN A 1 97 ? 24.406 -32.308 -57.221 1.00 42.66 97 ASN A CA 1
ATOM 703 C C . ASN A 1 97 ? 25.906 -32.561 -57.472 1.00 42.66 97 ASN A C 1
ATOM 705 O O . ASN A 1 97 ? 26.288 -33.707 -57.683 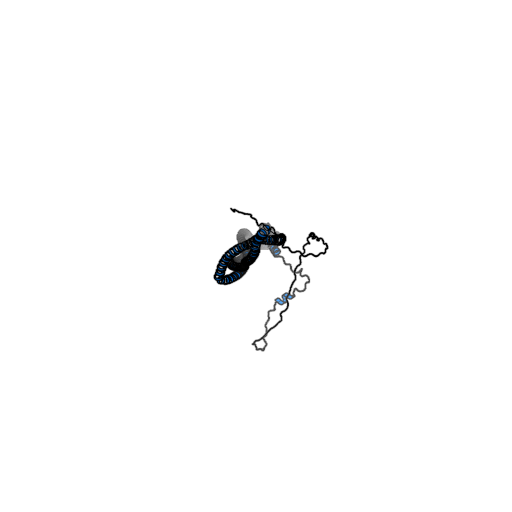1.00 42.66 97 ASN A O 1
ATOM 709 N N . ILE A 1 98 ? 26.768 -31.538 -57.412 1.00 44.97 98 ILE A N 1
ATOM 710 C CA . ILE A 1 98 ? 28.224 -31.688 -57.637 1.00 44.97 98 ILE A CA 1
ATOM 711 C C . ILE A 1 98 ? 29.007 -31.921 -56.323 1.00 44.97 98 ILE A C 1
ATOM 713 O O . ILE A 1 98 ? 30.165 -32.326 -56.355 1.00 44.97 98 ILE A O 1
ATOM 717 N N . PHE A 1 99 ? 28.379 -31.769 -55.151 1.00 44.53 99 PHE A N 1
ATOM 718 C CA . PHE A 1 99 ? 29.067 -31.800 -53.847 1.00 44.53 99 PHE A CA 1
ATOM 719 C C . PHE A 1 99 ? 28.616 -32.927 -52.910 1.00 44.53 99 PHE A C 1
ATOM 721 O O . PHE A 1 99 ? 28.426 -32.695 -51.716 1.00 44.53 99 PHE A O 1
ATOM 728 N N . ARG A 1 100 ? 28.419 -34.152 -53.417 1.00 40.44 100 ARG A N 1
ATOM 729 C CA . ARG A 1 100 ? 27.949 -35.261 -52.566 1.00 40.44 100 ARG A CA 1
ATOM 730 C C . ARG A 1 100 ? 28.839 -36.492 -52.436 1.00 40.44 100 ARG A C 1
ATOM 732 O O . ARG A 1 100 ? 28.434 -37.397 -51.719 1.00 40.44 100 ARG A O 1
ATOM 739 N N . ASP A 1 101 ? 30.060 -36.471 -52.970 1.00 42.75 101 ASP A N 1
ATOM 740 C CA . ASP A 1 101 ? 31.018 -37.574 -52.805 1.00 42.75 101 ASP A CA 1
ATOM 741 C C . ASP A 1 101 ? 32.398 -37.081 -52.321 1.00 42.75 101 ASP A C 1
ATOM 743 O O . ASP A 1 101 ? 33.350 -36.992 -53.091 1.00 42.75 101 ASP A O 1
ATOM 747 N N . SER A 1 102 ? 32.535 -36.760 -51.026 1.00 37.00 102 SER A N 1
ATOM 748 C CA . SER A 1 102 ? 33.839 -36.824 -50.338 1.00 37.00 102 SER A CA 1
ATOM 749 C C . SER A 1 102 ? 33.673 -36.960 -48.809 1.00 37.00 102 SER A C 1
ATOM 751 O O . SER A 1 102 ? 33.069 -36.076 -48.199 1.00 37.00 102 SER A O 1
ATOM 753 N N . PRO A 1 103 ? 34.181 -38.028 -48.153 1.00 45.22 103 PRO A N 1
ATOM 754 C CA . PRO A 1 103 ? 33.822 -38.377 -46.769 1.00 45.22 103 PRO A CA 1
ATOM 755 C C . PRO A 1 103 ? 34.481 -37.555 -45.644 1.00 45.22 103 PRO A C 1
ATOM 757 O O . PRO A 1 103 ? 34.208 -37.838 -44.480 1.00 45.22 103 PRO A O 1
ATOM 760 N N . THR A 1 104 ? 35.330 -36.561 -45.935 1.00 47.81 104 THR A N 1
ATOM 761 C CA . THR A 1 104 ? 35.944 -35.701 -44.891 1.00 47.81 104 THR A CA 1
ATOM 762 C C . THR A 1 104 ? 35.977 -34.204 -45.198 1.00 47.81 104 THR A C 1
ATOM 764 O O . THR A 1 104 ? 36.319 -33.440 -44.303 1.00 47.81 104 THR A O 1
ATOM 767 N N . GLY A 1 105 ? 35.605 -33.748 -46.401 1.00 42.06 105 GLY A N 1
ATOM 768 C CA . GLY A 1 105 ? 35.383 -32.322 -46.706 1.00 42.06 105 GLY A CA 1
ATOM 769 C C . GLY A 1 105 ? 36.527 -31.335 -46.396 1.00 42.06 105 GLY A C 1
ATOM 770 O O . GLY A 1 105 ? 36.292 -30.133 -46.440 1.00 42.06 105 GLY A O 1
ATOM 771 N N . ALA A 1 106 ? 37.739 -31.804 -46.083 1.00 42.91 106 ALA A N 1
ATOM 772 C CA . ALA A 1 106 ? 38.813 -30.969 -45.538 1.00 42.91 106 ALA A CA 1
ATOM 773 C C . ALA A 1 106 ? 39.810 -30.439 -46.587 1.00 42.91 106 ALA A C 1
ATOM 775 O O . ALA A 1 106 ? 40.589 -29.547 -46.268 1.00 42.91 106 ALA A O 1
ATOM 776 N N . ASP A 1 107 ? 39.756 -30.915 -47.837 1.00 43.53 107 ASP A N 1
ATOM 777 C CA . ASP A 1 107 ? 40.841 -30.683 -48.809 1.00 43.53 107 ASP A CA 1
ATOM 778 C C . ASP A 1 107 ? 40.440 -29.879 -50.060 1.00 43.53 107 ASP A C 1
ATOM 780 O O . ASP A 1 107 ? 41.219 -29.779 -51.006 1.00 43.53 107 ASP A O 1
ATOM 784 N N . ILE A 1 108 ? 39.245 -29.276 -50.104 1.00 43.28 108 ILE A N 1
ATOM 785 C CA . ILE A 1 108 ? 38.819 -28.456 -51.257 1.00 43.28 108 ILE A CA 1
ATOM 786 C C . ILE A 1 108 ? 38.156 -27.156 -50.803 1.00 43.28 108 ILE A C 1
ATOM 788 O O . ILE A 1 108 ? 37.044 -26.858 -51.205 1.00 43.28 108 ILE A O 1
ATOM 792 N N . PHE A 1 109 ? 38.829 -26.370 -49.967 1.00 36.34 109 PHE A N 1
ATOM 793 C CA . PHE A 1 109 ? 38.617 -24.922 -49.910 1.00 36.34 109 PHE A CA 1
ATOM 794 C C . PHE A 1 109 ? 39.874 -24.262 -49.354 1.00 36.34 109 PHE A C 1
ATOM 796 O O . PHE A 1 109 ? 40.084 -24.164 -48.148 1.00 36.34 109 PHE A O 1
ATOM 803 N N . TRP A 1 110 ? 40.722 -23.776 -50.257 1.00 36.66 110 TRP A N 1
ATOM 804 C CA . TRP A 1 110 ? 41.671 -22.739 -49.893 1.00 36.66 110 TRP A CA 1
ATOM 805 C C . TRP A 1 110 ? 40.865 -21.447 -49.712 1.00 36.66 110 TRP A C 1
ATOM 807 O O . TRP A 1 110 ? 40.470 -20.798 -50.679 1.00 36.66 110 TRP A O 1
ATOM 817 N N . HIS A 1 111 ? 40.538 -21.122 -48.463 1.00 41.50 111 HIS A N 1
ATOM 818 C CA . HIS A 1 111 ? 39.950 -19.845 -48.072 1.00 41.50 111 HIS A CA 1
ATOM 819 C C . HIS A 1 111 ? 40.991 -19.057 -47.277 1.00 41.50 111 HIS A C 1
ATOM 821 O O . HIS A 1 111 ? 41.118 -19.274 -46.070 1.00 41.50 111 HIS A O 1
ATOM 827 N N . PRO A 1 112 ? 41.752 -18.153 -47.919 1.00 41.91 112 PRO A N 1
ATOM 828 C CA . PRO A 1 112 ? 42.536 -17.179 -47.178 1.00 41.91 112 PRO A CA 1
ATOM 829 C C . PRO A 1 112 ? 41.578 -16.339 -46.319 1.00 41.91 112 PRO A C 1
ATOM 831 O O . PRO A 1 112 ? 40.563 -15.850 -46.819 1.00 41.91 112 PRO A O 1
ATOM 834 N N . SER A 1 113 ? 41.853 -16.194 -45.021 1.00 46.88 113 SER A N 1
ATOM 835 C CA . SER A 1 113 ? 41.033 -15.364 -44.126 1.00 46.88 113 SER A CA 1
ATOM 836 C C . SER A 1 113 ? 41.063 -13.889 -44.553 1.00 46.88 113 SER A C 1
ATOM 838 O O . SER A 1 113 ? 42.004 -13.454 -45.208 1.00 46.88 113 SER A O 1
ATOM 840 N N . LYS A 1 114 ? 40.074 -13.075 -44.150 1.00 46.19 114 LYS A N 1
ATOM 841 C CA . LYS A 1 114 ? 40.062 -11.617 -44.418 1.00 46.19 114 LYS A CA 1
ATOM 842 C C . LYS A 1 114 ? 41.351 -10.934 -43.927 1.00 46.19 114 LYS A C 1
ATOM 844 O O . LYS A 1 114 ? 41.841 -10.014 -44.560 1.00 46.19 114 LYS A O 1
ATOM 849 N N . GLU A 1 115 ? 41.953 -11.461 -42.862 1.00 42.81 115 GLU A N 1
ATOM 850 C CA . GLU A 1 115 ? 43.251 -11.026 -42.338 1.00 42.81 115 GLU A CA 1
ATOM 851 C C . GLU A 1 115 ? 44.447 -11.529 -43.172 1.00 42.81 115 GLU A C 1
ATOM 853 O O . GLU A 1 115 ? 45.464 -10.849 -43.244 1.00 42.81 115 GLU A O 1
ATOM 858 N N . GLN A 1 116 ? 44.345 -12.689 -43.832 1.00 44.62 116 GLN A N 1
ATOM 859 C CA . GLN A 1 116 ? 45.326 -13.163 -44.819 1.00 44.62 116 GLN A CA 1
ATOM 860 C C . GLN A 1 116 ? 45.199 -12.426 -46.154 1.00 44.62 116 GLN A C 1
ATOM 862 O O . GLN A 1 116 ? 46.225 -12.145 -46.755 1.00 44.62 116 GLN A O 1
ATOM 867 N N . PHE A 1 117 ? 43.988 -12.042 -46.571 1.00 44.41 117 PHE A N 1
ATOM 868 C CA . PHE A 1 117 ? 43.750 -11.179 -47.729 1.00 44.41 117 PHE A CA 1
ATOM 869 C C . PHE A 1 117 ? 44.269 -9.768 -47.481 1.00 44.41 117 PHE A C 1
ATOM 871 O O . PHE A 1 117 ? 44.929 -9.224 -48.355 1.00 44.41 117 PHE A O 1
ATOM 878 N N . GLU A 1 118 ? 44.049 -9.199 -46.293 1.00 46.25 118 GLU A N 1
ATOM 879 C CA . GLU A 1 118 ? 44.607 -7.894 -45.936 1.00 46.25 118 GLU A CA 1
ATOM 880 C C . GLU A 1 118 ? 46.119 -7.985 -45.688 1.00 46.25 118 GLU A C 1
ATOM 882 O O . GLU A 1 118 ? 46.836 -7.092 -46.105 1.00 46.25 118 GLU A O 1
ATOM 887 N N . LYS A 1 119 ? 46.657 -9.084 -45.131 1.00 49.00 119 LYS A N 1
ATOM 888 C CA . LYS A 1 119 ? 48.116 -9.313 -45.070 1.00 49.00 119 LYS A CA 1
ATOM 889 C C . LYS A 1 119 ? 48.734 -9.570 -46.439 1.00 49.00 119 LYS A C 1
ATOM 891 O O . LYS A 1 119 ? 49.882 -9.199 -46.615 1.00 49.00 119 LYS A O 1
ATOM 896 N N . GLU A 1 120 ? 48.036 -10.177 -47.397 1.00 45.50 120 GLU A N 1
ATOM 897 C CA . GLU A 1 120 ? 48.508 -10.330 -48.780 1.00 45.50 120 GLU A CA 1
ATOM 898 C C . GLU A 1 120 ? 48.305 -9.062 -49.608 1.00 45.50 120 GLU A C 1
ATOM 900 O O . GLU A 1 120 ? 49.141 -8.805 -50.462 1.00 45.50 120 GLU A O 1
ATOM 905 N N . ARG A 1 121 ? 47.272 -8.243 -49.355 1.00 42.16 121 ARG A N 1
ATOM 906 C CA . ARG A 1 121 ? 47.090 -6.904 -49.949 1.00 42.16 121 ARG A CA 1
ATOM 907 C C . ARG A 1 121 ? 48.107 -5.934 -49.389 1.00 42.16 121 ARG A C 1
ATOM 909 O O . ARG A 1 121 ? 48.788 -5.307 -50.174 1.00 42.16 121 ARG A O 1
ATOM 916 N N . VAL A 1 122 ? 48.267 -5.856 -48.071 1.00 46.09 122 VAL A N 1
ATOM 917 C CA . VAL A 1 122 ? 49.297 -5.046 -47.413 1.00 46.09 122 VAL A CA 1
ATOM 918 C C . VAL A 1 122 ? 50.679 -5.579 -47.760 1.00 46.09 122 VAL A C 1
ATOM 920 O O . VAL A 1 122 ? 51.511 -4.769 -48.101 1.00 46.09 122 VAL A O 1
ATOM 923 N N . LYS A 1 123 ? 50.937 -6.895 -47.841 1.00 43.12 123 LYS A N 1
ATOM 924 C CA . LYS A 1 123 ? 52.224 -7.383 -48.376 1.00 43.12 123 LYS A CA 1
ATOM 925 C C . LYS A 1 123 ? 52.389 -7.110 -49.860 1.00 43.12 123 LYS A C 1
ATOM 927 O O . LYS A 1 123 ? 53.493 -6.784 -50.241 1.00 43.12 123 LYS A O 1
ATOM 932 N N . LYS A 1 124 ? 51.365 -7.223 -50.709 1.00 41.91 124 LYS A N 1
ATOM 933 C CA . LYS A 1 124 ? 51.476 -6.866 -52.134 1.00 41.91 124 LYS A CA 1
ATOM 934 C C . LYS A 1 124 ? 51.555 -5.365 -52.348 1.00 41.91 124 LYS A C 1
ATOM 936 O O . LYS A 1 124 ? 52.105 -4.980 -53.357 1.00 41.91 124 LYS A O 1
ATOM 941 N N . HIS A 1 125 ? 51.041 -4.543 -51.442 1.00 41.00 125 HIS A N 1
ATOM 942 C CA . HIS A 1 125 ? 51.049 -3.086 -51.525 1.00 41.00 125 HIS A CA 1
ATOM 943 C C . HIS A 1 125 ? 52.268 -2.494 -50.813 1.00 41.00 125 HIS A C 1
ATOM 945 O O . HIS A 1 125 ? 52.782 -1.503 -51.288 1.00 41.00 125 HIS A O 1
ATOM 951 N N . GLU A 1 126 ? 52.789 -3.106 -49.749 1.00 37.16 126 GLU A N 1
ATOM 952 C CA . GLU A 1 126 ? 54.108 -2.811 -49.177 1.00 37.16 126 GLU A CA 1
ATOM 953 C C . GLU A 1 126 ? 55.202 -3.375 -50.075 1.00 37.16 126 GLU A C 1
ATOM 955 O O . GLU A 1 126 ? 56.170 -2.675 -50.293 1.00 37.16 126 GLU A O 1
ATOM 960 N N . TYR A 1 127 ? 55.066 -4.567 -50.673 1.00 37.88 127 TYR A N 1
ATOM 961 C CA . TYR A 1 127 ? 56.003 -4.992 -51.717 1.00 37.88 127 TYR A CA 1
ATOM 962 C C . TYR A 1 127 ? 55.821 -4.140 -52.969 1.00 37.88 127 TYR A C 1
ATOM 964 O O . TYR A 1 127 ? 56.799 -3.576 -53.395 1.00 37.88 127 TYR A O 1
ATOM 972 N N . ALA A 1 128 ? 54.630 -3.902 -53.522 1.00 38.97 128 ALA A N 1
ATOM 973 C CA . ALA A 1 128 ? 54.520 -3.064 -54.724 1.00 38.97 128 ALA A CA 1
ATOM 974 C C . ALA A 1 128 ? 54.878 -1.592 -54.471 1.00 38.97 128 ALA A C 1
ATOM 976 O O . ALA A 1 128 ? 55.502 -0.996 -55.338 1.00 38.97 128 ALA A O 1
ATOM 977 N N . SER A 1 129 ? 54.555 -1.004 -53.309 1.00 42.22 129 SER A N 1
ATOM 978 C CA . SER A 1 129 ? 54.908 0.389 -53.000 1.00 42.22 129 SER A CA 1
ATOM 979 C C . SER A 1 129 ? 56.326 0.538 -52.464 1.00 42.22 129 SER A C 1
ATOM 981 O O . SER A 1 129 ? 56.938 1.551 -52.775 1.00 42.22 129 SER A O 1
ATOM 983 N N . ALA A 1 130 ? 56.892 -0.422 -51.719 1.00 39.47 130 ALA A N 1
ATOM 984 C CA . ALA A 1 130 ? 58.304 -0.389 -51.319 1.00 39.47 130 ALA A CA 1
ATOM 985 C C . ALA A 1 130 ? 59.233 -0.855 -52.445 1.00 39.47 130 ALA A C 1
ATOM 987 O O . ALA A 1 130 ? 60.331 -0.340 -52.547 1.00 39.47 130 ALA A O 1
ATOM 988 N N . GLU A 1 131 ? 58.813 -1.757 -53.332 1.00 38.31 131 GLU A N 1
ATOM 989 C CA . GLU A 1 131 ? 59.549 -2.148 -54.546 1.00 38.31 131 GLU A CA 1
ATOM 990 C C . GLU A 1 131 ? 59.418 -1.065 -55.632 1.00 38.31 131 GLU A C 1
ATOM 992 O O . GLU A 1 131 ? 60.357 -0.868 -56.394 1.00 38.31 131 GLU A O 1
ATOM 997 N N . SER A 1 132 ? 58.328 -0.280 -55.649 1.00 42.22 132 SER A N 1
ATOM 998 C CA . SER A 1 132 ? 58.196 0.943 -56.466 1.00 42.22 132 SER A CA 1
ATOM 999 C C . SER A 1 132 ? 59.006 2.116 -55.907 1.00 42.22 132 SER A C 1
ATOM 1001 O O . SER A 1 132 ? 59.736 2.750 -56.667 1.00 42.22 132 SER A O 1
ATOM 1003 N N . THR A 1 133 ? 58.950 2.389 -54.598 1.00 40.91 133 THR A N 1
ATOM 1004 C CA . THR A 1 133 ? 59.740 3.480 -53.996 1.00 40.91 133 THR A CA 1
ATOM 1005 C C . THR A 1 133 ? 61.221 3.131 -53.867 1.00 40.91 133 THR A C 1
ATOM 1007 O O . THR A 1 133 ? 62.040 4.024 -54.051 1.00 40.91 133 THR A O 1
ATOM 1010 N N . LEU A 1 134 ? 61.611 1.859 -53.678 1.00 39.47 134 LEU A N 1
ATOM 1011 C CA . LEU A 1 134 ? 63.010 1.462 -53.874 1.00 39.47 134 LEU A CA 1
ATOM 1012 C C . LEU A 1 134 ? 63.413 1.565 -55.342 1.00 39.47 134 LEU A C 1
ATOM 1014 O O . LEU A 1 134 ? 64.519 2.010 -55.574 1.00 39.47 134 LEU A O 1
ATOM 1018 N N . ARG A 1 135 ? 62.573 1.230 -56.334 1.00 43.16 135 ARG A N 1
ATOM 1019 C CA . ARG A 1 135 ? 62.939 1.411 -57.758 1.00 43.16 135 ARG A CA 1
ATOM 1020 C C . ARG A 1 135 ? 63.079 2.870 -58.189 1.00 43.16 135 ARG A C 1
ATOM 1022 O O . ARG A 1 135 ? 63.813 3.138 -59.133 1.00 43.16 135 ARG A O 1
ATOM 1029 N N . LEU A 1 136 ? 62.422 3.798 -57.494 1.00 42.47 136 LEU A N 1
ATOM 1030 C CA . LEU A 1 136 ? 62.593 5.243 -57.690 1.00 42.47 136 LEU A CA 1
ATOM 1031 C C . LEU A 1 136 ? 63.961 5.756 -57.199 1.00 42.47 136 LEU A C 1
ATOM 1033 O O . LEU A 1 136 ? 64.405 6.810 -57.649 1.00 42.47 136 LEU A O 1
ATOM 1037 N N . PHE A 1 137 ? 64.653 5.004 -56.332 1.00 40.69 137 PHE A N 1
ATOM 1038 C CA . PHE A 1 137 ? 65.982 5.350 -55.803 1.00 40.69 137 PHE A CA 1
ATOM 1039 C C . PHE A 1 137 ? 67.048 4.260 -55.998 1.00 40.69 137 PHE A C 1
ATOM 1041 O O . PHE A 1 137 ? 68.188 4.432 -55.571 1.00 40.69 137 PHE A O 1
ATOM 1048 N N . ASP A 1 138 ? 66.697 3.141 -56.625 1.00 43.53 138 ASP A N 1
ATOM 1049 C CA . ASP A 1 138 ? 67.621 2.091 -57.012 1.00 43.53 138 ASP A CA 1
ATOM 1050 C C . ASP A 1 138 ? 68.249 2.508 -58.334 1.00 43.53 138 ASP A C 1
ATOM 1052 O O . ASP A 1 138 ? 67.585 2.930 -59.289 1.00 43.53 138 ASP A O 1
ATOM 1056 N N . ASP A 1 139 ? 69.566 2.368 -58.384 1.00 43.66 139 ASP A N 1
ATOM 1057 C CA . ASP A 1 139 ? 70.364 2.659 -59.554 1.00 43.66 139 ASP A CA 1
ATOM 1058 C C . ASP A 1 139 ? 69.894 1.848 -60.771 1.00 43.66 139 ASP A C 1
ATOM 1060 O O . ASP A 1 139 ? 70.357 2.143 -61.856 1.00 43.66 139 ASP A O 1
ATOM 1064 N N . THR A 1 140 ? 68.974 0.876 -60.660 1.00 43.25 140 THR A N 1
ATOM 1065 C CA . THR A 1 140 ? 68.343 0.162 -61.785 1.00 43.25 140 THR A CA 1
ATOM 1066 C C . THR A 1 140 ? 67.627 1.060 -62.793 1.00 43.25 140 THR A C 1
ATOM 1068 O O . THR A 1 140 ? 67.857 0.853 -63.975 1.00 43.25 140 THR A O 1
ATOM 1071 N N . TYR A 1 141 ? 66.852 2.088 -62.421 1.00 46.31 141 TYR A N 1
ATOM 1072 C CA . TYR A 1 141 ? 66.256 2.994 -63.431 1.00 46.31 141 TYR A CA 1
ATOM 1073 C C . TYR A 1 141 ? 67.331 3.846 -64.124 1.00 46.31 141 TYR A C 1
ATOM 1075 O O . TYR A 1 141 ? 67.361 3.996 -65.348 1.00 46.31 141 TYR A O 1
ATOM 1083 N N . THR A 1 142 ? 68.284 4.354 -63.340 1.00 48.19 142 THR A N 1
ATOM 1084 C CA . THR A 1 142 ? 69.438 5.110 -63.846 1.00 48.19 142 THR A CA 1
ATOM 1085 C C . THR A 1 142 ? 70.352 4.232 -64.708 1.00 48.19 142 THR A C 1
ATOM 1087 O O . THR A 1 142 ? 70.899 4.708 -65.705 1.00 48.19 142 THR A O 1
ATOM 1090 N N . ASN A 1 143 ? 70.485 2.951 -64.361 1.00 47.88 143 ASN A N 1
ATOM 1091 C CA . ASN A 1 143 ? 71.280 1.945 -65.048 1.00 47.88 143 ASN A CA 1
ATOM 1092 C C . ASN A 1 143 ? 70.561 1.444 -66.288 1.00 47.88 143 ASN A C 1
ATOM 1094 O O . ASN A 1 143 ? 71.221 1.399 -67.302 1.00 47.88 143 ASN A O 1
ATOM 1098 N N . ASP A 1 144 ? 69.256 1.184 -66.289 1.00 48.84 144 ASP A N 1
ATOM 1099 C CA . ASP A 1 144 ? 68.489 0.793 -67.481 1.00 48.84 144 ASP A CA 1
ATOM 1100 C C . ASP A 1 144 ? 68.456 1.938 -68.500 1.00 48.84 144 ASP A C 1
ATOM 1102 O O . ASP A 1 144 ? 68.696 1.723 -69.689 1.00 48.84 144 ASP A O 1
ATOM 1106 N N . LYS A 1 145 ? 68.315 3.188 -68.030 1.00 48.66 145 LYS A N 1
ATOM 1107 C CA . LYS A 1 145 ? 68.505 4.400 -68.842 1.00 48.66 145 LYS A CA 1
ATOM 1108 C C . LYS A 1 145 ? 69.918 4.481 -69.418 1.00 48.66 145 LYS A C 1
ATOM 1110 O O . LYS A 1 145 ? 70.087 4.933 -70.548 1.00 48.66 145 LYS A O 1
ATOM 1115 N N . LYS A 1 146 ? 70.937 4.067 -68.661 1.00 48.78 146 LYS A N 1
ATOM 1116 C CA . LYS A 1 146 ? 72.343 4.037 -69.090 1.00 48.78 146 LYS A CA 1
ATOM 1117 C C . LYS A 1 146 ? 72.649 2.854 -70.016 1.00 48.78 146 LYS A C 1
ATOM 1119 O O . LYS A 1 146 ? 73.390 3.041 -70.968 1.00 48.78 146 LYS A O 1
ATOM 1124 N N . ASP A 1 147 ? 72.026 1.698 -69.818 1.00 46.72 147 ASP A N 1
ATOM 1125 C CA . ASP A 1 147 ? 72.224 0.447 -70.557 1.00 46.72 147 ASP A CA 1
ATOM 1126 C C . ASP A 1 147 ? 71.504 0.490 -71.912 1.00 46.72 147 ASP A C 1
ATOM 1128 O O . ASP A 1 147 ? 72.055 0.071 -72.932 1.00 46.72 147 ASP A O 1
ATOM 1132 N N . ALA A 1 148 ? 70.302 1.077 -71.962 1.00 44.62 148 ALA A N 1
ATOM 1133 C CA . ALA A 1 148 ? 69.638 1.454 -73.207 1.00 44.62 148 ALA A CA 1
ATOM 1134 C C . ALA A 1 148 ? 70.499 2.461 -73.990 1.00 44.62 148 ALA A C 1
ATOM 1136 O O . ALA A 1 148 ? 70.710 2.297 -75.194 1.00 44.62 148 ALA A O 1
ATOM 1137 N N . TRP A 1 149 ? 71.093 3.439 -73.294 1.00 42.97 149 TRP A N 1
ATOM 1138 C CA . TRP A 1 149 ? 72.058 4.382 -73.867 1.00 42.97 149 TRP A CA 1
ATOM 1139 C C . TRP A 1 149 ? 73.319 3.693 -74.412 1.00 42.97 149 TRP A C 1
ATOM 1141 O O . TRP A 1 149 ? 73.705 3.937 -75.555 1.00 42.97 149 TRP A O 1
ATOM 1151 N N . ASP A 1 150 ? 73.945 2.803 -73.650 1.00 46.84 150 ASP A N 1
ATOM 1152 C CA . ASP A 1 150 ? 75.203 2.153 -74.022 1.00 46.84 150 ASP A CA 1
ATOM 1153 C C . ASP A 1 150 ? 75.006 1.149 -75.177 1.00 46.84 150 ASP A C 1
ATOM 1155 O O . ASP A 1 150 ? 75.862 1.045 -76.062 1.00 46.84 150 ASP A O 1
ATOM 1159 N N . ARG A 1 151 ? 73.837 0.492 -75.268 1.00 48.41 151 ARG A N 1
ATOM 1160 C CA . ARG A 1 151 ? 73.472 -0.392 -76.397 1.00 48.41 151 ARG A CA 1
ATOM 1161 C C . ARG A 1 151 ? 73.159 0.357 -77.692 1.00 48.41 151 ARG A C 1
ATOM 1163 O O . ARG A 1 151 ? 73.372 -0.194 -78.771 1.00 48.41 151 ARG A O 1
ATOM 1170 N N . ILE A 1 152 ? 72.647 1.586 -77.617 1.00 44.16 152 ILE A N 1
ATOM 1171 C CA . ILE A 1 152 ? 72.372 2.413 -78.807 1.00 44.16 152 ILE A CA 1
ATOM 1172 C C . ILE A 1 152 ? 73.681 2.996 -79.374 1.00 44.16 152 ILE A C 1
ATOM 1174 O O . ILE A 1 152 ? 73.799 3.189 -80.584 1.00 44.16 152 ILE A O 1
ATOM 1178 N N . TRP A 1 153 ? 74.702 3.214 -78.534 1.00 43.53 153 TRP A N 1
ATOM 1179 C CA . TRP A 1 153 ? 75.906 3.968 -78.910 1.00 43.53 153 TRP A CA 1
ATOM 1180 C C . TRP A 1 153 ? 77.225 3.183 -78.928 1.00 43.53 153 TRP A C 1
ATOM 1182 O O . TRP A 1 153 ? 78.280 3.801 -79.096 1.00 43.53 153 TRP A O 1
ATOM 1192 N N . SER A 1 154 ? 77.203 1.844 -78.867 1.00 43.88 154 SER A N 1
ATOM 1193 C CA . SER A 1 154 ? 78.394 1.022 -79.131 1.00 43.88 154 SER A CA 1
ATOM 1194 C C . SER A 1 154 ? 78.837 1.170 -80.599 1.00 43.88 154 SER A C 1
ATOM 1196 O O . SER A 1 154 ? 78.343 0.504 -81.516 1.00 43.88 154 SER A O 1
ATOM 1198 N N . TRP A 1 155 ? 79.742 2.115 -80.839 1.00 43.09 155 TRP A N 1
ATOM 1199 C CA . TRP A 1 155 ? 80.275 2.451 -82.155 1.00 43.09 155 TRP A CA 1
ATOM 1200 C C . TRP A 1 155 ? 81.422 1.491 -82.499 1.00 43.09 155 TRP A C 1
ATOM 1202 O O . TRP A 1 155 ? 82.563 1.709 -82.097 1.00 43.09 155 TRP A O 1
ATOM 1212 N N . GLU A 1 156 ? 81.144 0.420 -83.246 1.00 46.81 156 GLU A N 1
ATOM 1213 C CA . GLU A 1 156 ? 82.214 -0.326 -83.919 1.00 46.81 156 GLU A CA 1
ATOM 1214 C C . GLU A 1 156 ? 82.762 0.501 -85.102 1.00 46.81 156 GLU A C 1
ATOM 1216 O O . GLU A 1 156 ? 81.978 0.977 -85.934 1.00 46.81 156 GLU A O 1
ATOM 1221 N N . PRO A 1 157 ? 84.090 0.690 -85.227 1.00 40.66 157 PRO A N 1
ATOM 1222 C CA . PRO A 1 157 ? 84.681 1.380 -86.373 1.00 40.66 157 PRO A CA 1
ATOM 1223 C C . PRO A 1 157 ? 84.466 0.573 -87.667 1.00 40.66 157 PRO A C 1
ATOM 1225 O O . PRO A 1 157 ? 85.001 -0.522 -87.819 1.00 40.66 157 PRO A O 1
ATOM 1228 N N . PHE A 1 158 ? 83.716 1.110 -88.638 1.00 50.22 158 PHE A N 1
ATOM 1229 C CA . PHE A 1 158 ? 83.312 0.353 -89.840 1.00 50.22 158 PHE A CA 1
ATOM 1230 C C . PHE A 1 158 ? 84.404 0.184 -90.923 1.00 50.22 158 PHE A C 1
ATOM 1232 O O . PHE A 1 158 ? 84.155 -0.448 -91.944 1.00 50.22 158 PHE A O 1
ATOM 1239 N N . TYR A 1 159 ? 85.649 0.627 -90.733 1.00 43.69 159 TYR A N 1
ATOM 1240 C CA . TYR A 1 159 ? 86.681 0.441 -91.773 1.00 43.69 159 TYR A CA 1
ATOM 1241 C C . TYR A 1 159 ? 87.004 -1.031 -92.121 1.00 43.69 159 TYR A C 1
ATOM 1243 O O . TYR A 1 159 ? 87.744 -1.280 -93.067 1.00 43.69 159 TYR A O 1
ATOM 1251 N N . ASN A 1 160 ? 86.408 -2.008 -91.433 1.00 45.41 160 ASN A N 1
ATOM 1252 C CA . ASN A 1 160 ? 86.656 -3.433 -91.642 1.00 45.41 160 ASN A CA 1
ATOM 1253 C C . ASN A 1 160 ? 85.908 -4.084 -92.823 1.00 45.41 160 ASN A C 1
ATOM 1255 O O . ASN A 1 160 ? 86.122 -5.269 -93.052 1.00 45.41 160 ASN A O 1
ATOM 1259 N N . ASN A 1 161 ? 85.061 -3.369 -93.580 1.00 47.25 161 ASN A N 1
ATOM 1260 C CA . ASN A 1 161 ? 84.257 -3.985 -94.656 1.00 47.25 161 ASN A CA 1
ATOM 1261 C C . ASN A 1 161 ? 84.346 -3.314 -96.036 1.00 47.25 161 ASN A C 1
ATOM 1263 O O . ASN A 1 161 ? 83.490 -3.559 -96.881 1.00 47.25 161 ASN A O 1
ATOM 1267 N N . ILE A 1 162 ? 85.364 -2.488 -96.295 1.00 44.78 162 ILE A N 1
ATOM 1268 C CA . ILE A 1 162 ? 85.600 -1.978 -97.653 1.00 44.78 162 ILE A CA 1
ATOM 1269 C C . ILE A 1 162 ? 86.645 -2.868 -98.325 1.00 44.78 162 ILE A C 1
ATOM 1271 O O . ILE A 1 162 ? 87.801 -2.897 -97.896 1.00 44.78 162 ILE A O 1
ATOM 1275 N N . SER A 1 163 ? 86.244 -3.619 -99.353 1.00 48.03 163 SER A N 1
ATOM 1276 C CA . SER A 1 163 ? 87.175 -4.487 -100.070 1.00 48.03 163 SER A CA 1
ATOM 1277 C C . SER A 1 163 ? 88.049 -3.647 -101.009 1.00 48.03 163 SER A C 1
ATOM 1279 O O . SER A 1 163 ? 87.584 -2.748 -101.711 1.00 48.03 163 SER A O 1
ATOM 1281 N N . SER A 1 164 ? 89.358 -3.896 -101.012 1.00 48.69 164 SER A N 1
ATOM 1282 C CA . SER A 1 164 ? 90.302 -3.196 -101.883 1.00 48.69 164 SER A CA 1
ATOM 1283 C C . SER A 1 164 ? 90.292 -3.787 -103.299 1.00 48.69 164 SER A C 1
ATOM 1285 O O . SER A 1 164 ? 91.264 -4.422 -103.701 1.00 48.69 164 SER A O 1
ATOM 1287 N N . LYS A 1 165 ? 89.208 -3.608 -104.074 1.00 48.16 165 LYS A N 1
ATOM 1288 C CA . LYS A 1 165 ? 89.208 -3.846 -105.535 1.00 48.16 165 LYS A CA 1
ATOM 1289 C C . LYS A 1 165 ? 88.016 -3.200 -106.268 1.00 48.16 165 LYS A C 1
ATOM 1291 O O . LYS A 1 165 ? 86.867 -3.403 -105.915 1.00 48.16 165 LYS A O 1
ATOM 1296 N N . GLU A 1 166 ? 88.353 -2.423 -107.300 1.00 48.44 166 GLU A N 1
ATOM 1297 C CA . GLU A 1 166 ? 87.572 -1.909 -108.449 1.00 48.44 166 GLU A CA 1
ATOM 1298 C C . GLU A 1 166 ? 86.214 -1.189 -108.278 1.00 48.44 166 GLU A C 1
ATOM 1300 O O . GLU A 1 166 ? 85.857 -0.468 -109.204 1.00 48.44 166 GLU A O 1
ATOM 1305 N N . ASP A 1 167 ? 85.518 -1.221 -107.133 1.00 54.69 167 ASP A N 1
ATOM 1306 C CA . ASP A 1 167 ? 84.224 -0.508 -106.981 1.00 54.69 167 ASP A CA 1
ATOM 1307 C C . ASP A 1 167 ? 84.049 0.215 -105.625 1.00 54.69 167 ASP A C 1
ATOM 1309 O O . ASP A 1 167 ? 82.945 0.425 -105.113 1.00 54.69 167 ASP A O 1
ATOM 1313 N N . PHE A 1 168 ? 85.175 0.659 -105.055 1.00 56.09 168 PHE A N 1
ATOM 1314 C CA . PHE A 1 168 ? 85.276 1.354 -103.763 1.00 56.09 168 PHE A CA 1
ATOM 1315 C C . PHE A 1 168 ? 84.251 2.486 -103.596 1.00 56.09 168 PHE A C 1
ATOM 1317 O O . PHE A 1 168 ? 83.676 2.656 -102.527 1.00 56.09 168 PHE A O 1
ATOM 1324 N N . THR A 1 169 ? 83.981 3.264 -104.649 1.00 58.03 169 THR A N 1
ATOM 1325 C CA . THR A 1 169 ? 83.050 4.402 -104.588 1.00 58.03 169 THR A CA 1
ATOM 1326 C C . THR A 1 169 ? 81.604 3.969 -104.336 1.00 58.03 169 THR A C 1
ATOM 1328 O O . THR A 1 169 ? 80.871 4.663 -103.630 1.00 58.03 169 THR A O 1
ATOM 1331 N N . LYS A 1 170 ? 81.187 2.821 -104.882 1.00 61.81 170 LYS A N 1
ATOM 1332 C CA . LYS A 1 170 ? 79.835 2.283 -104.706 1.00 61.81 170 LYS A CA 1
ATOM 1333 C C . LYS A 1 170 ? 79.673 1.645 -103.326 1.00 61.81 170 LYS A C 1
ATOM 1335 O O . LYS A 1 170 ? 78.720 1.980 -102.625 1.00 61.81 170 LYS A O 1
ATOM 1340 N N . GLU A 1 171 ? 80.635 0.823 -102.903 1.00 55.88 171 GLU A N 1
ATOM 1341 C CA . GLU A 1 171 ? 80.648 0.201 -101.567 1.00 55.88 171 GLU A CA 1
ATOM 1342 C C . GLU A 1 171 ? 80.726 1.250 -100.446 1.00 55.88 171 GLU A C 1
ATOM 1344 O O . GLU A 1 171 ? 80.002 1.174 -99.450 1.00 55.88 171 GLU A O 1
ATOM 1349 N N . TYR A 1 172 ? 81.545 2.290 -100.632 1.00 57.94 172 TYR A N 1
ATOM 1350 C CA . TYR A 1 172 ? 81.659 3.401 -99.690 1.00 57.94 172 TYR A CA 1
ATOM 1351 C C . TYR A 1 172 ? 80.351 4.199 -99.590 1.00 57.94 172 TYR A C 1
ATOM 1353 O O . TYR A 1 172 ? 79.886 4.491 -98.489 1.00 57.94 172 TYR A O 1
ATOM 1361 N N . LYS A 1 173 ? 79.696 4.481 -100.725 1.00 63.81 173 LYS A N 1
ATOM 1362 C CA . LYS A 1 173 ? 78.390 5.159 -100.765 1.00 63.81 173 LYS A CA 1
ATOM 1363 C C . LYS A 1 173 ? 77.279 4.336 -100.108 1.00 63.81 173 LYS A C 1
ATOM 1365 O O . LYS A 1 173 ? 76.463 4.894 -99.370 1.00 63.81 173 LYS A O 1
ATOM 1370 N N . GLU A 1 174 ? 77.237 3.028 -100.349 1.00 67.56 174 GLU A N 1
ATOM 1371 C CA . GLU A 1 174 ? 76.283 2.129 -99.692 1.00 67.56 174 GLU A CA 1
ATOM 1372 C C . GLU A 1 174 ? 76.521 2.065 -98.184 1.00 67.56 174 GLU A C 1
ATOM 1374 O O . GLU A 1 174 ? 75.557 2.071 -97.418 1.00 67.56 174 GLU A O 1
ATOM 1379 N N . SER A 1 175 ? 77.778 2.074 -97.737 1.00 63.28 175 SER A N 1
ATOM 1380 C CA . SER A 1 175 ? 78.076 2.094 -96.307 1.00 63.28 175 SER A CA 1
ATOM 1381 C C . SER A 1 175 ? 77.695 3.415 -95.631 1.00 63.28 175 SER A C 1
ATOM 1383 O O . SER A 1 175 ? 77.042 3.402 -94.587 1.00 63.28 175 SER A O 1
ATOM 1385 N N . LEU A 1 176 ? 77.995 4.561 -96.257 1.00 59.59 176 LEU A N 1
ATOM 1386 C CA . LEU A 1 176 ? 77.543 5.871 -95.769 1.00 59.59 176 LEU A CA 1
ATOM 1387 C C . LEU A 1 176 ? 76.007 5.948 -95.705 1.00 59.59 176 LEU A C 1
ATOM 1389 O O . LEU A 1 176 ? 75.448 6.470 -94.741 1.00 59.59 176 LEU A O 1
ATOM 1393 N N . SER A 1 177 ? 75.313 5.361 -96.686 1.00 71.06 177 SER A N 1
ATOM 1394 C CA . SER A 1 177 ? 73.844 5.282 -96.703 1.00 71.06 177 SER A CA 1
ATOM 1395 C C . SER A 1 177 ? 73.299 4.368 -95.598 1.00 71.06 177 SER A C 1
ATOM 1397 O O . SER A 1 177 ? 72.331 4.725 -94.927 1.00 71.06 177 SER A O 1
ATOM 1399 N N . LYS A 1 178 ? 73.939 3.218 -95.341 1.00 74.00 178 LYS A N 1
ATOM 1400 C CA . LYS A 1 178 ? 73.610 2.337 -94.205 1.00 74.00 178 LYS A CA 1
ATOM 1401 C C . LYS A 1 178 ? 73.815 3.050 -92.868 1.00 74.00 178 LYS A C 1
ATOM 1403 O O . LYS A 1 178 ? 72.979 2.914 -91.980 1.00 74.00 178 LYS A O 1
ATOM 1408 N N . GLN A 1 179 ? 74.875 3.845 -92.736 1.00 65.62 179 GLN A N 1
ATOM 1409 C CA . GLN A 1 179 ? 75.155 4.622 -91.531 1.00 65.62 179 GLN A CA 1
ATOM 1410 C C . GLN A 1 179 ? 74.130 5.741 -91.310 1.00 65.62 179 GLN A C 1
ATOM 1412 O O . GLN A 1 179 ? 73.651 5.909 -90.190 1.00 65.62 179 GLN A O 1
ATOM 1417 N N . LYS A 1 180 ? 73.739 6.460 -92.370 1.00 70.75 180 LYS A N 1
ATOM 1418 C CA . LYS A 1 180 ? 72.651 7.446 -92.317 1.00 70.75 180 LYS A CA 1
ATOM 1419 C C . LYS A 1 180 ? 71.329 6.801 -91.891 1.00 70.75 180 LYS A C 1
ATOM 1421 O O . LYS A 1 180 ? 70.668 7.309 -90.992 1.00 70.75 180 LYS A O 1
ATOM 1426 N N . ASN A 1 181 ? 70.972 5.662 -92.484 1.00 74.56 181 ASN A N 1
ATOM 1427 C CA . ASN A 1 181 ? 69.744 4.946 -92.134 1.00 74.56 181 ASN A CA 1
ATOM 1428 C C . ASN A 1 181 ? 69.773 4.406 -90.697 1.00 74.56 181 ASN A C 1
ATOM 1430 O O . ASN A 1 181 ? 68.748 4.443 -90.024 1.00 74.56 181 ASN A O 1
ATOM 1434 N N . LYS A 1 182 ? 70.938 3.960 -90.204 1.00 75.62 182 LYS A N 1
ATOM 1435 C CA . LYS A 1 182 ? 71.115 3.557 -88.802 1.00 75.62 182 LYS A CA 1
ATOM 1436 C C . LYS A 1 182 ? 70.907 4.740 -87.851 1.00 75.62 182 LYS A C 1
ATOM 1438 O O . LYS A 1 182 ? 70.133 4.618 -86.917 1.00 75.62 182 LYS A O 1
ATOM 1443 N N . LEU A 1 183 ? 71.504 5.899 -88.142 1.00 69.00 183 LEU A N 1
ATOM 1444 C CA . LEU A 1 183 ? 71.324 7.114 -87.335 1.00 69.00 183 LEU A CA 1
ATOM 1445 C C . LEU A 1 183 ? 69.867 7.602 -87.300 1.00 69.00 183 LEU A C 1
ATOM 1447 O O . LEU A 1 183 ? 69.395 8.004 -86.242 1.00 69.00 183 LEU A O 1
ATOM 1451 N N . LEU A 1 184 ? 69.148 7.532 -88.426 1.00 73.12 184 LEU A N 1
ATOM 1452 C CA . LEU A 1 184 ? 67.713 7.843 -88.483 1.00 73.12 184 LEU A CA 1
ATOM 1453 C C . LEU A 1 184 ? 66.868 6.834 -87.685 1.00 73.12 184 LEU A C 1
ATOM 1455 O O . LEU A 1 184 ? 65.911 7.222 -87.019 1.00 73.12 184 LEU A O 1
ATOM 1459 N N . ALA A 1 185 ? 67.219 5.546 -87.729 1.00 75.19 185 ALA A N 1
ATOM 1460 C CA . ALA A 1 185 ? 66.546 4.512 -86.945 1.00 75.19 185 ALA A CA 1
ATOM 1461 C C . ALA A 1 185 ? 66.805 4.666 -85.436 1.00 75.19 185 ALA A C 1
ATOM 1463 O O . ALA A 1 185 ? 65.873 4.527 -84.648 1.00 75.19 185 ALA A O 1
ATOM 1464 N N . ASP A 1 186 ? 68.035 5.004 -85.041 1.00 71.94 186 ASP A N 1
ATOM 1465 C CA . ASP A 1 186 ? 68.411 5.258 -83.647 1.00 71.94 186 ASP A CA 1
ATOM 1466 C C . ASP A 1 186 ? 67.708 6.516 -83.105 1.00 71.94 186 ASP A C 1
ATOM 1468 O O . ASP A 1 186 ? 67.196 6.497 -81.989 1.00 71.94 186 ASP A O 1
ATOM 1472 N N . GLN A 1 187 ? 67.603 7.585 -83.908 1.00 71.44 187 GLN A N 1
ATOM 1473 C CA . GLN A 1 187 ? 66.837 8.793 -83.566 1.00 71.44 187 GLN A CA 1
ATOM 1474 C C . GLN A 1 187 ? 65.357 8.477 -83.325 1.00 71.44 187 GLN A C 1
ATOM 1476 O O . GLN A 1 187 ? 64.800 8.897 -82.314 1.00 71.44 187 GLN A O 1
ATOM 1481 N N . LYS A 1 188 ? 64.734 7.697 -84.218 1.00 77.31 188 LYS A N 1
ATOM 1482 C CA . LYS A 1 188 ? 63.342 7.267 -84.057 1.00 77.31 188 LYS A CA 1
ATOM 1483 C C . LYS A 1 188 ? 63.149 6.418 -82.797 1.00 77.31 188 LYS A C 1
ATOM 1485 O O . LYS A 1 188 ? 62.219 6.656 -82.042 1.00 77.31 188 LYS A O 1
ATOM 1490 N N . LYS A 1 189 ? 64.050 5.464 -82.546 1.00 77.81 189 LYS A N 1
ATOM 1491 C CA . LYS A 1 189 ? 63.976 4.566 -81.386 1.00 77.81 189 LYS A CA 1
ATOM 1492 C C . LYS A 1 189 ? 64.037 5.320 -80.051 1.00 77.81 189 LYS A C 1
ATOM 1494 O O . LYS A 1 189 ? 63.373 4.910 -79.110 1.00 77.81 189 LYS A O 1
ATOM 1499 N N . VAL A 1 190 ? 64.822 6.397 -79.975 1.00 72.12 190 VAL A N 1
ATOM 1500 C CA . VAL A 1 190 ? 64.928 7.231 -78.767 1.00 72.12 190 VAL A CA 1
ATOM 1501 C C . VAL A 1 190 ? 63.634 8.007 -78.503 1.00 72.12 190 VAL A C 1
ATOM 1503 O O . VAL A 1 190 ? 63.211 8.073 -77.355 1.00 72.12 190 VAL A O 1
ATOM 1506 N N . TRP A 1 191 ? 62.996 8.557 -79.540 1.00 73.81 191 TRP A N 1
ATOM 1507 C CA . TRP A 1 191 ? 61.680 9.195 -79.400 1.00 73.81 191 TRP A CA 1
ATOM 1508 C C . TRP A 1 191 ? 60.593 8.178 -79.022 1.00 73.81 191 TRP A C 1
ATOM 1510 O O . TRP A 1 191 ? 59.876 8.409 -78.058 1.00 73.81 191 TRP A O 1
ATOM 1520 N N . ASP A 1 192 ? 60.568 7.003 -79.665 1.00 77.62 192 ASP A N 1
ATOM 1521 C CA . ASP A 1 192 ? 59.634 5.917 -79.322 1.00 77.62 192 ASP A CA 1
ATOM 1522 C C . ASP A 1 192 ? 59.783 5.447 -77.850 1.00 77.62 192 ASP A C 1
ATOM 1524 O O . ASP A 1 192 ? 58.837 4.930 -77.262 1.00 77.62 192 ASP A O 1
ATOM 1528 N N . GLU A 1 193 ? 60.977 5.562 -77.254 1.00 74.69 193 GLU A N 1
ATOM 1529 C CA . GLU A 1 193 ? 61.246 5.201 -75.853 1.00 74.69 193 GLU A CA 1
ATOM 1530 C C . GLU A 1 193 ? 60.825 6.305 -74.870 1.00 74.69 193 GLU A C 1
ATOM 1532 O O . GLU A 1 193 ? 60.327 5.986 -73.793 1.00 74.69 193 GLU A O 1
ATOM 1537 N N . VAL A 1 194 ? 60.958 7.583 -75.250 1.00 72.06 194 VAL A N 1
ATOM 1538 C CA . VAL A 1 194 ? 60.414 8.715 -74.477 1.00 72.06 194 VAL A CA 1
ATOM 1539 C C . VAL A 1 194 ? 58.889 8.683 -74.470 1.00 72.06 194 VAL A C 1
ATOM 1541 O O . VAL A 1 194 ? 58.304 8.752 -73.394 1.00 72.06 194 VAL A O 1
ATOM 1544 N N . ASP A 1 195 ? 58.257 8.488 -75.630 1.00 77.75 195 ASP A N 1
ATOM 1545 C CA . ASP A 1 195 ? 56.795 8.409 -75.743 1.00 77.75 195 ASP A CA 1
ATOM 1546 C C . ASP A 1 195 ? 56.229 7.263 -74.893 1.00 77.75 195 ASP A C 1
ATOM 1548 O O . ASP A 1 195 ? 55.236 7.431 -74.193 1.00 77.75 195 ASP A O 1
ATOM 1552 N N . ARG A 1 196 ? 56.900 6.101 -74.877 1.00 79.94 196 ARG A N 1
ATOM 1553 C CA . ARG A 1 196 ? 56.512 4.979 -74.003 1.00 79.94 196 ARG A CA 1
ATOM 1554 C C . ARG A 1 196 ? 56.606 5.314 -72.523 1.00 79.94 196 ARG A C 1
ATOM 1556 O O . ARG A 1 196 ? 55.769 4.857 -71.757 1.00 79.94 196 ARG A O 1
ATOM 1563 N N . LEU A 1 197 ? 57.638 6.049 -72.118 1.00 74.94 197 LEU A N 1
ATOM 1564 C CA . LEU A 1 197 ? 57.848 6.395 -70.717 1.00 74.94 197 LEU A CA 1
ATOM 1565 C C . LEU A 1 197 ? 56.800 7.403 -70.229 1.00 74.94 197 LEU A C 1
ATOM 1567 O O . LEU A 1 197 ? 56.307 7.264 -69.114 1.00 74.94 197 LEU A O 1
ATOM 1571 N N . ILE A 1 198 ? 56.421 8.359 -71.083 1.00 77.25 198 ILE A N 1
ATOM 1572 C CA . ILE A 1 198 ? 55.294 9.271 -70.841 1.00 77.25 198 ILE A CA 1
ATOM 1573 C C . ILE A 1 198 ? 53.994 8.463 -70.717 1.00 77.25 198 ILE A C 1
ATOM 1575 O O . ILE A 1 198 ? 53.308 8.565 -69.704 1.00 77.25 198 ILE A O 1
ATOM 1579 N N . ASP A 1 199 ? 53.712 7.583 -71.684 1.00 80.12 199 ASP A N 1
ATOM 1580 C CA . ASP A 1 199 ? 52.519 6.725 -71.675 1.00 80.12 199 ASP A CA 1
ATOM 1581 C C . ASP A 1 199 ? 52.431 5.839 -70.415 1.00 80.12 199 ASP A C 1
ATOM 1583 O O . ASP A 1 199 ? 51.344 5.638 -69.865 1.00 80.12 199 ASP A O 1
ATOM 1587 N N . ASP A 1 200 ? 53.550 5.269 -69.960 1.00 78.56 200 ASP A N 1
ATOM 1588 C CA . ASP A 1 200 ? 53.595 4.411 -68.772 1.00 78.56 200 ASP A CA 1
ATOM 1589 C C . ASP A 1 200 ? 53.384 5.218 -67.477 1.00 78.56 200 ASP A C 1
ATOM 1591 O O . ASP A 1 200 ? 52.638 4.768 -66.599 1.00 78.56 200 ASP A O 1
ATOM 1595 N N . ASN A 1 201 ? 53.961 6.422 -67.375 1.00 79.69 201 ASN A N 1
ATOM 1596 C CA . ASN A 1 201 ? 53.741 7.338 -66.251 1.00 79.69 201 ASN A CA 1
ATOM 1597 C C . ASN A 1 201 ? 52.279 7.804 -66.181 1.00 79.69 201 ASN A C 1
ATOM 1599 O O . ASN A 1 201 ? 51.656 7.706 -65.121 1.00 79.69 201 ASN A O 1
ATOM 1603 N N . ASP A 1 202 ? 51.697 8.210 -67.313 1.00 82.56 202 ASP A N 1
ATOM 1604 C CA . ASP A 1 202 ? 50.288 8.607 -67.406 1.00 82.56 202 ASP A CA 1
ATOM 1605 C C . ASP A 1 202 ? 49.358 7.456 -67.012 1.00 82.56 202 ASP A C 1
ATOM 1607 O O . ASP A 1 202 ? 48.377 7.641 -66.285 1.00 82.56 202 ASP A O 1
ATOM 1611 N N . ARG A 1 203 ? 49.652 6.228 -67.457 1.00 81.19 203 ARG A N 1
ATOM 1612 C CA . ARG A 1 203 ? 48.884 5.040 -67.054 1.00 81.19 203 ARG A CA 1
ATOM 1613 C C . ARG A 1 203 ? 48.968 4.788 -65.557 1.00 81.19 203 ARG A C 1
ATOM 1615 O O . ARG A 1 203 ? 47.955 4.428 -64.956 1.00 81.19 203 ARG A O 1
ATOM 1622 N N . TYR A 1 204 ? 50.145 4.959 -64.964 1.00 79.06 204 TYR A N 1
ATOM 1623 C CA . TYR A 1 204 ? 50.345 4.747 -63.537 1.00 79.06 204 TYR A CA 1
ATOM 1624 C C . TYR A 1 204 ? 49.619 5.800 -62.690 1.00 79.06 204 TYR A C 1
ATOM 1626 O O . TYR A 1 204 ? 48.885 5.429 -61.773 1.00 79.06 204 TYR A O 1
ATOM 1634 N N . LEU A 1 205 ? 49.721 7.087 -63.042 1.00 78.88 205 LEU A N 1
ATOM 1635 C CA . LEU A 1 205 ? 48.973 8.163 -62.379 1.00 78.88 205 LEU A CA 1
ATOM 1636 C C . LEU A 1 205 ? 47.459 7.950 -62.482 1.00 78.88 205 LEU A C 1
ATOM 1638 O O . LEU A 1 205 ? 46.747 8.065 -61.486 1.00 78.88 205 LEU A O 1
ATOM 1642 N N . ASN A 1 206 ? 46.960 7.571 -63.662 1.00 82.88 206 ASN A N 1
ATOM 1643 C CA . ASN A 1 206 ? 45.539 7.278 -63.853 1.00 82.88 206 ASN A CA 1
ATOM 1644 C C . ASN A 1 206 ? 45.067 6.081 -63.016 1.00 82.88 206 ASN A C 1
ATOM 1646 O O . ASN A 1 206 ? 43.954 6.107 -62.490 1.00 82.88 206 ASN A O 1
ATOM 1650 N N . LEU A 1 207 ? 45.901 5.046 -62.862 1.00 84.88 207 LEU A N 1
ATOM 1651 C CA . LEU A 1 207 ? 45.594 3.908 -61.996 1.00 84.88 207 LEU A CA 1
ATOM 1652 C C . LEU A 1 207 ? 45.512 4.341 -60.526 1.00 84.88 207 LEU A C 1
ATOM 1654 O O . LEU A 1 207 ? 44.527 4.028 -59.861 1.00 84.88 207 LEU A O 1
ATOM 1658 N N . LEU A 1 208 ? 46.498 5.105 -60.040 1.00 79.50 208 LEU A N 1
ATOM 1659 C CA . LEU A 1 208 ? 46.513 5.621 -58.668 1.00 79.50 208 LEU A CA 1
ATOM 1660 C C . LEU A 1 208 ? 45.304 6.520 -58.381 1.00 79.50 208 LEU A C 1
ATOM 1662 O O . LEU A 1 208 ? 44.652 6.348 -57.351 1.00 79.50 208 LEU A O 1
ATOM 1666 N N . ARG A 1 209 ? 44.964 7.429 -59.307 1.00 85.44 209 ARG A N 1
ATOM 1667 C CA . ARG A 1 209 ? 43.771 8.284 -59.207 1.00 85.44 209 ARG A CA 1
ATOM 1668 C C . ARG A 1 209 ? 42.491 7.454 -59.176 1.00 85.44 209 ARG A C 1
ATOM 1670 O O . ARG A 1 209 ? 41.654 7.660 -58.304 1.00 85.44 209 ARG A O 1
ATOM 1677 N N . SER A 1 210 ? 42.352 6.484 -60.080 1.00 85.81 210 SER A N 1
ATOM 1678 C CA . SER A 1 210 ? 41.171 5.614 -60.141 1.00 85.81 210 SER A CA 1
ATOM 1679 C C . SER A 1 210 ? 40.986 4.794 -58.861 1.00 85.81 210 SER A C 1
ATOM 1681 O O . SER A 1 210 ? 39.868 4.691 -58.354 1.00 85.81 210 SER A O 1
ATOM 1683 N N . ASP A 1 211 ? 42.060 4.204 -58.334 1.00 81.75 211 ASP A N 1
ATOM 1684 C CA . ASP A 1 211 ? 42.005 3.395 -57.114 1.00 81.75 211 ASP A CA 1
ATOM 1685 C C . ASP A 1 211 ? 41.704 4.256 -55.877 1.00 81.75 211 ASP A C 1
ATOM 1687 O O . ASP A 1 211 ? 40.917 3.848 -55.015 1.00 81.75 211 ASP A O 1
ATOM 1691 N N . LEU A 1 212 ? 42.287 5.459 -55.796 1.00 84.44 212 LEU A N 1
ATOM 1692 C CA . LEU A 1 212 ? 42.028 6.396 -54.705 1.00 84.44 212 LEU A CA 1
ATOM 1693 C C . LEU A 1 212 ? 40.585 6.912 -54.734 1.00 84.44 212 LEU A C 1
ATOM 1695 O O . LEU A 1 212 ? 39.934 6.929 -53.690 1.00 84.44 212 LEU A O 1
ATOM 1699 N N . GLU A 1 213 ? 40.058 7.260 -55.909 1.00 88.25 213 GLU A N 1
ATOM 1700 C CA . GLU A 1 213 ? 38.667 7.703 -56.058 1.00 88.25 213 GLU A CA 1
ATOM 1701 C C . GLU A 1 213 ? 37.665 6.596 -55.724 1.00 88.25 213 GLU A C 1
ATOM 1703 O O . GLU A 1 213 ? 36.665 6.836 -55.041 1.00 88.25 213 GLU A O 1
ATOM 1708 N N . ALA A 1 214 ? 37.948 5.353 -56.125 1.00 86.38 214 ALA A N 1
ATOM 1709 C CA . ALA A 1 214 ? 37.129 4.209 -55.737 1.00 86.38 214 ALA A CA 1
ATOM 1710 C C . ALA A 1 214 ? 37.117 4.014 -54.210 1.00 86.38 214 ALA A C 1
ATOM 1712 O O . ALA A 1 214 ? 36.059 3.776 -53.624 1.00 86.38 214 ALA A O 1
ATOM 1713 N N . TYR A 1 215 ? 38.275 4.154 -53.555 1.00 87.19 215 TYR A N 1
ATOM 1714 C CA . TYR A 1 215 ? 38.385 4.072 -52.098 1.00 87.19 215 TYR A CA 1
ATOM 1715 C C . TYR A 1 215 ? 37.662 5.227 -51.389 1.00 87.19 215 TYR A C 1
ATOM 1717 O O . TYR A 1 215 ? 36.942 4.988 -50.419 1.00 87.19 215 TYR A O 1
ATOM 1725 N N . LYS A 1 216 ? 37.794 6.463 -51.887 1.00 90.00 216 LYS A N 1
ATOM 1726 C CA . LYS A 1 216 ? 37.106 7.644 -51.347 1.00 90.00 216 LYS A CA 1
ATOM 1727 C C . LYS A 1 216 ? 35.590 7.508 -51.467 1.00 90.00 216 LYS A C 1
ATOM 1729 O O . LYS A 1 216 ? 34.890 7.675 -50.473 1.00 90.00 216 LYS A O 1
ATOM 1734 N N . THR A 1 217 ? 35.101 7.102 -52.637 1.00 92.00 217 THR A N 1
ATOM 1735 C CA . THR A 1 217 ? 33.672 6.856 -52.884 1.00 92.00 217 THR A CA 1
ATOM 1736 C C . THR A 1 217 ? 33.108 5.800 -51.925 1.00 92.00 217 THR A C 1
ATOM 1738 O O . THR A 1 217 ? 32.008 5.962 -51.395 1.00 92.00 217 THR A O 1
ATOM 1741 N N . ASP A 1 218 ? 33.849 4.714 -51.670 1.00 92.69 218 ASP A N 1
ATOM 1742 C CA . ASP A 1 218 ? 33.426 3.677 -50.720 1.00 92.69 218 ASP A CA 1
ATOM 1743 C C . ASP A 1 218 ? 33.385 4.200 -49.273 1.00 92.69 218 ASP A C 1
ATOM 1745 O O . ASP A 1 218 ? 32.414 3.949 -48.558 1.00 92.69 218 ASP A O 1
ATOM 1749 N N . LEU A 1 219 ? 34.382 4.987 -48.850 1.00 91.19 219 LEU A N 1
ATOM 1750 C CA . LEU A 1 219 ? 34.388 5.626 -47.529 1.00 91.19 219 LEU A CA 1
ATOM 1751 C C . LEU A 1 219 ? 33.245 6.634 -47.356 1.00 91.19 219 LEU A C 1
ATOM 1753 O O . LEU A 1 219 ? 32.585 6.628 -46.318 1.00 91.19 219 LEU A O 1
ATOM 1757 N N . GLU A 1 220 ? 32.986 7.475 -48.358 1.00 92.75 220 GLU A N 1
ATOM 1758 C CA . GLU A 1 220 ? 31.877 8.436 -48.349 1.00 92.75 220 GLU A CA 1
ATOM 1759 C C . GLU A 1 220 ? 30.528 7.723 -48.249 1.00 92.75 220 GLU A C 1
ATOM 1761 O O . GLU A 1 220 ? 29.662 8.132 -47.473 1.00 92.75 220 GLU A O 1
ATOM 1766 N N . LYS A 1 221 ? 30.367 6.608 -48.968 1.00 94.94 221 LYS A N 1
ATOM 1767 C CA . LYS A 1 221 ? 29.173 5.769 -48.867 1.00 94.94 221 LYS A CA 1
ATOM 1768 C C . LYS A 1 221 ? 29.021 5.168 -47.468 1.00 94.94 221 LYS A C 1
ATOM 1770 O O . LYS A 1 221 ? 27.944 5.272 -46.885 1.00 94.94 221 LYS A O 1
ATOM 1775 N N . GLN A 1 222 ? 30.080 4.576 -46.913 1.00 93.19 222 GLN A N 1
ATOM 1776 C CA . GLN A 1 222 ? 30.053 4.022 -45.554 1.00 93.19 222 GLN A CA 1
ATOM 1777 C C . GLN A 1 222 ? 29.731 5.092 -44.506 1.00 93.19 222 GLN A C 1
ATOM 1779 O O . GLN A 1 222 ? 29.027 4.806 -43.536 1.00 93.19 222 GLN A O 1
ATOM 1784 N N . LYS A 1 223 ? 30.227 6.319 -44.697 1.00 93.50 223 LYS A N 1
ATOM 1785 C CA . LYS A 1 223 ? 29.927 7.452 -43.822 1.00 93.50 223 LYS A CA 1
ATOM 1786 C C . LYS A 1 223 ? 28.464 7.871 -43.926 1.00 93.50 223 LYS A C 1
ATOM 1788 O O . LYS A 1 223 ? 27.809 7.985 -42.899 1.00 93.50 223 LYS A O 1
ATOM 1793 N N . ALA A 1 224 ? 27.930 8.008 -45.139 1.00 93.25 224 ALA A N 1
ATOM 1794 C CA . ALA A 1 224 ? 26.523 8.344 -45.344 1.00 93.25 224 ALA A CA 1
ATOM 1795 C C . ALA A 1 224 ? 25.573 7.301 -44.721 1.00 93.25 224 ALA A C 1
ATOM 1797 O O . ALA A 1 224 ? 24.584 7.670 -44.091 1.00 93.25 224 ALA A O 1
ATOM 1798 N N . GLU A 1 225 ? 25.892 6.008 -44.846 1.00 95.00 225 GLU A N 1
ATOM 1799 C CA . GLU A 1 225 ? 25.148 4.926 -44.183 1.00 95.00 225 GLU A CA 1
ATOM 1800 C C . GLU A 1 225 ? 25.226 5.046 -42.648 1.00 95.00 225 GLU A C 1
ATOM 1802 O O . GLU A 1 225 ? 24.212 4.931 -41.960 1.00 95.00 225 GLU A O 1
ATOM 1807 N N . ASN A 1 226 ? 26.412 5.342 -42.103 1.00 95.19 226 ASN A N 1
ATOM 1808 C CA . ASN A 1 226 ? 26.617 5.533 -40.665 1.00 95.19 226 ASN A CA 1
ATOM 1809 C C . ASN A 1 226 ? 25.855 6.757 -40.119 1.00 95.19 226 ASN A C 1
ATOM 1811 O O . ASN A 1 226 ? 25.235 6.669 -39.060 1.00 95.19 226 ASN A O 1
ATOM 1815 N N . ASP A 1 227 ? 25.852 7.873 -40.852 1.00 94.06 227 ASP A N 1
ATOM 1816 C CA . ASP A 1 227 ? 25.098 9.088 -40.520 1.00 94.06 227 ASP A CA 1
ATOM 1817 C C . ASP A 1 227 ? 23.585 8.826 -40.502 1.00 94.06 227 ASP A C 1
ATOM 1819 O O . ASP A 1 227 ? 22.867 9.299 -39.611 1.00 94.06 227 ASP A O 1
ATOM 1823 N N . GLU A 1 228 ? 23.084 8.037 -41.458 1.00 95.31 228 GLU A N 1
ATOM 1824 C CA . GLU A 1 228 ? 21.678 7.636 -41.502 1.00 95.31 228 GLU A CA 1
ATOM 1825 C C . GLU A 1 228 ? 21.295 6.788 -40.277 1.00 95.31 228 GLU A C 1
ATOM 1827 O O . GLU A 1 228 ? 20.248 7.023 -39.658 1.00 95.31 228 GLU A O 1
ATOM 1832 N N . ASP A 1 229 ? 22.149 5.839 -39.888 1.00 94.94 229 ASP A N 1
ATOM 1833 C CA . ASP A 1 229 ? 21.939 4.998 -38.708 1.00 94.94 229 ASP A CA 1
ATOM 1834 C C . ASP A 1 229 ? 22.001 5.808 -37.403 1.00 94.94 229 ASP A C 1
ATOM 1836 O O . ASP A 1 229 ? 21.126 5.650 -36.542 1.00 94.94 229 ASP A O 1
ATOM 1840 N N . ILE A 1 230 ? 22.947 6.750 -37.276 1.00 94.38 230 ILE A N 1
ATOM 1841 C CA . ILE A 1 230 ? 23.009 7.690 -36.143 1.00 94.38 230 ILE A CA 1
ATOM 1842 C C . ILE A 1 230 ? 21.712 8.496 -36.056 1.00 94.38 230 ILE A C 1
ATOM 1844 O O . ILE A 1 230 ? 21.130 8.610 -34.973 1.00 94.38 230 ILE A O 1
ATOM 1848 N N . ALA A 1 231 ? 21.219 9.038 -37.173 1.00 94.31 231 ALA A N 1
ATOM 1849 C CA . ALA A 1 231 ? 19.996 9.836 -37.187 1.00 94.31 231 ALA A CA 1
ATOM 1850 C C . ALA A 1 231 ? 18.758 9.014 -36.782 1.00 94.31 231 ALA A C 1
ATOM 1852 O O . ALA A 1 231 ? 17.914 9.495 -36.015 1.00 94.31 231 ALA A O 1
ATOM 1853 N N . LYS A 1 232 ? 18.646 7.766 -37.259 1.00 94.62 232 LYS A N 1
ATOM 1854 C CA . LYS A 1 232 ? 17.559 6.844 -36.886 1.00 94.62 232 LYS A CA 1
ATOM 1855 C C . LYS A 1 232 ? 17.606 6.481 -35.403 1.00 94.62 232 LYS A C 1
ATOM 1857 O O . LYS A 1 232 ? 16.583 6.595 -34.721 1.00 94.62 232 LYS A O 1
ATOM 1862 N N . LEU A 1 233 ? 18.771 6.077 -34.892 1.00 95.06 233 LEU A N 1
ATOM 1863 C CA . LEU A 1 233 ? 18.925 5.701 -33.486 1.00 95.06 233 LEU A CA 1
ATOM 1864 C C . LEU A 1 233 ? 18.754 6.895 -32.548 1.00 95.06 233 LEU A C 1
ATOM 1866 O O . LEU A 1 233 ? 18.154 6.734 -31.490 1.00 95.06 233 LEU A O 1
ATOM 1870 N N . THR A 1 234 ? 19.181 8.096 -32.948 1.00 94.44 234 THR A N 1
ATOM 1871 C CA . THR A 1 234 ? 18.986 9.318 -32.150 1.00 94.44 234 THR A CA 1
ATOM 1872 C C . THR A 1 234 ? 17.500 9.597 -31.933 1.00 94.44 234 THR A C 1
ATOM 1874 O O . THR A 1 234 ? 17.071 9.758 -30.794 1.00 94.44 234 THR A O 1
ATOM 1877 N N . LYS A 1 235 ? 16.681 9.541 -32.994 1.00 94.75 235 LYS A N 1
ATOM 1878 C CA . LYS A 1 235 ? 15.220 9.705 -32.876 1.00 94.75 235 LYS A CA 1
ATOM 1879 C C . LYS A 1 235 ? 14.581 8.640 -31.988 1.00 94.75 235 LYS A C 1
ATOM 1881 O O . LYS A 1 235 ? 13.688 8.939 -31.198 1.00 94.75 235 LYS A O 1
ATOM 1886 N N . LYS A 1 236 ? 15.030 7.386 -32.112 1.00 95.56 236 LYS A N 1
ATOM 1887 C CA . LYS A 1 236 ? 14.531 6.293 -31.272 1.00 95.56 236 LYS A CA 1
ATOM 1888 C C . LYS A 1 236 ? 14.906 6.503 -29.800 1.00 95.56 236 LYS A C 1
ATOM 1890 O O . LYS A 1 236 ? 14.057 6.317 -28.934 1.00 95.56 236 LYS A O 1
ATOM 1895 N N . ALA A 1 237 ? 16.138 6.926 -29.523 1.00 94.25 237 ALA A N 1
ATOM 1896 C CA . ALA A 1 237 ? 16.607 7.229 -28.175 1.00 94.25 237 ALA A CA 1
ATOM 1897 C C . ALA A 1 237 ? 15.835 8.402 -27.554 1.00 94.25 237 ALA A C 1
ATOM 1899 O O . ALA A 1 237 ? 15.447 8.322 -26.394 1.00 94.25 237 ALA A O 1
ATOM 1900 N N . GLU A 1 238 ? 15.546 9.459 -28.318 1.00 94.81 238 GLU A N 1
ATOM 1901 C CA . GLU A 1 238 ? 14.702 10.573 -27.862 1.00 94.81 238 GLU A CA 1
ATOM 1902 C C . GLU A 1 238 ? 13.290 10.106 -27.485 1.00 94.81 238 GLU A C 1
ATOM 1904 O O . GLU A 1 238 ? 12.794 10.454 -26.411 1.00 94.81 238 GLU A O 1
ATOM 1909 N N . TYR A 1 239 ? 12.667 9.266 -28.319 1.00 95.94 239 TYR A N 1
ATOM 1910 C CA . TYR A 1 239 ? 11.356 8.689 -28.020 1.00 95.94 239 TYR A CA 1
ATOM 1911 C C . TYR A 1 239 ? 11.382 7.849 -26.734 1.00 95.94 239 TYR A C 1
ATOM 1913 O O . TYR A 1 239 ? 10.583 8.092 -25.829 1.00 95.94 239 TYR A O 1
ATOM 1921 N N . VAL A 1 240 ? 12.337 6.922 -26.603 1.00 96.00 240 VAL A N 1
ATOM 1922 C CA . VAL A 1 240 ? 12.480 6.076 -25.403 1.00 96.00 240 VAL A CA 1
ATOM 1923 C C . VAL A 1 240 ? 12.738 6.922 -24.152 1.00 96.00 240 VAL A C 1
ATOM 1925 O O . VAL A 1 240 ? 12.114 6.677 -23.123 1.00 96.00 240 VAL A O 1
ATOM 1928 N N . LYS A 1 241 ? 13.580 7.963 -24.235 1.00 94.62 241 LYS A N 1
ATOM 1929 C CA . LYS A 1 241 ? 13.823 8.900 -23.121 1.00 94.62 241 LYS A CA 1
ATOM 1930 C C . LYS A 1 241 ? 12.552 9.641 -22.710 1.00 94.62 241 LYS A C 1
ATOM 1932 O O . LYS A 1 241 ? 12.315 9.810 -21.516 1.00 94.62 241 LYS A O 1
ATOM 1937 N N . SER A 1 242 ? 11.723 10.047 -23.672 1.00 95.38 242 SER A N 1
ATOM 1938 C CA . SER A 1 242 ? 10.444 10.703 -23.380 1.00 95.38 242 SER A CA 1
ATOM 1939 C C . SER A 1 242 ? 9.437 9.761 -22.706 1.00 95.38 242 SER A C 1
ATOM 1941 O O . SER A 1 242 ? 8.836 10.128 -21.700 1.00 95.38 242 SER A O 1
ATOM 1943 N N . GLU A 1 243 ? 9.311 8.518 -23.181 1.00 96.00 243 GLU A N 1
ATOM 1944 C CA . GLU A 1 243 ? 8.455 7.498 -22.560 1.00 96.00 243 GLU A CA 1
ATOM 1945 C C . GLU A 1 243 ? 8.944 7.120 -21.157 1.00 96.00 243 GLU A C 1
ATOM 1947 O O . GLU A 1 243 ? 8.134 6.899 -20.257 1.00 96.00 243 GLU A O 1
ATOM 1952 N N . LEU A 1 244 ? 10.264 7.074 -20.949 1.00 95.44 244 LEU A N 1
ATOM 1953 C CA . LEU A 1 244 ? 10.865 6.805 -19.645 1.00 95.44 244 LEU A CA 1
ATOM 1954 C C . LEU A 1 244 ? 10.581 7.940 -18.651 1.00 95.44 244 LEU A C 1
ATOM 1956 O O . LEU A 1 244 ? 10.294 7.676 -17.485 1.00 95.44 244 LEU A O 1
ATOM 1960 N N . ALA A 1 245 ? 10.623 9.198 -19.098 1.00 94.88 245 ALA A N 1
ATOM 1961 C CA . ALA A 1 245 ? 10.239 10.341 -18.272 1.00 94.88 245 ALA A CA 1
ATOM 1962 C C . ALA A 1 245 ? 8.765 10.259 -17.840 1.00 94.88 245 ALA A C 1
ATOM 1964 O O . ALA A 1 245 ? 8.480 10.386 -16.651 1.00 94.88 245 ALA A O 1
ATOM 1965 N N . LEU A 1 246 ? 7.854 9.952 -18.771 1.00 95.19 246 LEU A N 1
ATOM 1966 C CA . LEU A 1 246 ? 6.430 9.761 -18.468 1.00 95.19 246 LEU A CA 1
ATOM 1967 C C . LEU A 1 246 ? 6.189 8.587 -17.509 1.00 95.19 246 LEU A C 1
ATOM 1969 O O . LEU A 1 246 ? 5.356 8.681 -16.611 1.00 95.19 246 LEU A O 1
ATOM 1973 N N . ALA A 1 247 ? 6.918 7.478 -17.675 1.00 95.88 247 ALA A N 1
ATOM 1974 C CA . ALA A 1 247 ? 6.829 6.345 -16.758 1.00 95.88 247 ALA A CA 1
ATOM 1975 C C . ALA A 1 247 ? 7.282 6.731 -15.340 1.00 95.88 247 ALA A C 1
ATOM 1977 O O . ALA A 1 247 ? 6.620 6.367 -14.373 1.00 95.88 247 ALA A O 1
ATOM 1978 N N . ASN A 1 248 ? 8.364 7.503 -15.209 1.00 94.44 248 ASN A N 1
ATOM 1979 C CA . ASN A 1 248 ? 8.847 7.982 -13.913 1.00 94.44 248 ASN A CA 1
ATOM 1980 C C . ASN A 1 248 ? 7.867 8.949 -13.231 1.00 94.44 248 ASN A C 1
ATOM 1982 O O . ASN A 1 248 ? 7.660 8.835 -12.024 1.00 94.44 248 ASN A O 1
ATOM 1986 N N . GLU A 1 249 ? 7.240 9.853 -13.986 1.00 95.94 249 GLU A N 1
ATOM 1987 C CA . GLU A 1 249 ? 6.182 10.739 -13.478 1.00 95.94 249 GLU A CA 1
ATOM 1988 C C . GLU A 1 249 ? 4.978 9.922 -12.983 1.00 95.94 249 GLU A C 1
ATOM 1990 O O . GLU A 1 249 ? 4.573 10.048 -11.830 1.00 95.94 249 GLU A O 1
ATOM 1995 N N . ALA A 1 250 ? 4.501 8.968 -13.789 1.00 95.62 250 ALA A N 1
ATOM 1996 C CA . ALA A 1 250 ? 3.411 8.077 -13.397 1.00 95.62 250 ALA A CA 1
ATOM 1997 C C . ALA A 1 250 ? 3.741 7.234 -12.148 1.00 95.62 250 ALA A C 1
ATOM 1999 O O . ALA A 1 250 ? 2.863 6.989 -11.321 1.00 95.62 250 ALA A O 1
ATOM 2000 N N . LEU A 1 251 ? 4.996 6.793 -11.974 1.00 95.50 251 LEU A N 1
ATOM 2001 C CA . LEU A 1 251 ? 5.430 6.104 -10.752 1.00 95.50 251 LEU A CA 1
ATOM 2002 C C . LEU A 1 251 ? 5.349 7.002 -9.521 1.00 95.50 251 LEU A C 1
ATOM 2004 O O . LEU A 1 251 ? 5.003 6.513 -8.444 1.00 95.50 251 LEU A O 1
ATOM 2008 N N . GLN A 1 252 ? 5.705 8.278 -9.657 1.00 95.19 252 GLN A N 1
ATOM 2009 C CA . GLN A 1 252 ? 5.604 9.228 -8.560 1.00 95.19 252 GLN A CA 1
ATOM 2010 C C . GLN A 1 252 ? 4.137 9.453 -8.181 1.00 95.19 252 GLN A C 1
ATOM 2012 O O . GLN A 1 252 ? 3.783 9.245 -7.020 1.00 95.19 252 GLN A O 1
ATOM 2017 N N . ASP A 1 253 ? 3.282 9.752 -9.159 1.00 95.00 253 ASP A N 1
ATOM 2018 C CA . ASP A 1 253 ? 1.851 9.979 -8.939 1.00 95.00 253 ASP A CA 1
ATOM 2019 C C . ASP A 1 253 ? 1.174 8.765 -8.285 1.00 95.00 253 ASP A C 1
ATOM 2021 O O . ASP A 1 253 ? 0.437 8.897 -7.305 1.00 95.00 253 ASP A O 1
ATOM 2025 N N . LEU A 1 254 ? 1.458 7.551 -8.774 1.00 95.88 254 LEU A N 1
ATOM 2026 C CA . LEU A 1 254 ? 0.902 6.320 -8.205 1.00 95.88 254 LEU A CA 1
ATOM 2027 C C . LEU A 1 254 ? 1.368 6.077 -6.765 1.00 95.88 254 LEU A C 1
ATOM 2029 O O . LEU A 1 254 ? 0.585 5.586 -5.952 1.00 95.88 254 LEU A O 1
ATOM 2033 N N . ARG A 1 255 ? 2.618 6.420 -6.425 1.00 95.88 255 ARG A N 1
ATOM 2034 C CA . ARG A 1 255 ? 3.123 6.312 -5.046 1.00 95.88 255 ARG A CA 1
ATOM 2035 C C . ARG A 1 255 ? 2.433 7.301 -4.115 1.00 95.88 255 ARG A C 1
ATOM 2037 O O . ARG A 1 255 ? 2.068 6.913 -3.009 1.00 95.88 255 ARG A O 1
ATOM 2044 N N . GLU A 1 256 ? 2.231 8.539 -4.556 1.00 95.94 256 GLU A N 1
ATOM 2045 C CA . GLU A 1 256 ? 1.519 9.557 -3.777 1.00 95.94 256 GLU A CA 1
ATOM 2046 C C . GLU A 1 256 ? 0.056 9.150 -3.544 1.00 95.94 256 GLU A C 1
ATOM 2048 O O . GLU A 1 256 ? -0.418 9.168 -2.406 1.00 95.94 256 GLU A O 1
ATOM 2053 N N . LEU A 1 257 ? -0.639 8.678 -4.586 1.00 95.44 257 LEU A N 1
ATOM 2054 C CA . LEU A 1 257 ? -2.008 8.164 -4.470 1.00 95.44 257 LEU A CA 1
ATOM 2055 C C . LEU A 1 257 ? -2.104 6.951 -3.538 1.00 95.44 257 LEU A C 1
ATOM 2057 O O . LEU A 1 257 ? -3.048 6.853 -2.753 1.00 95.44 257 LEU A O 1
ATOM 2061 N N . LEU A 1 258 ? -1.136 6.033 -3.611 1.00 96.12 258 LEU A N 1
ATOM 2062 C CA . LEU A 1 258 ? -1.086 4.853 -2.750 1.00 96.12 258 LEU A CA 1
ATOM 2063 C C . LEU A 1 258 ? -0.919 5.238 -1.277 1.00 96.12 258 LEU A C 1
ATOM 2065 O O . LEU A 1 258 ? -1.580 4.653 -0.419 1.00 96.12 258 LEU A O 1
ATOM 2069 N N . GLU A 1 259 ? -0.064 6.216 -0.985 1.00 95.81 259 GLU A N 1
ATOM 2070 C CA . GLU A 1 259 ? 0.157 6.692 0.380 1.00 95.81 259 GLU A CA 1
ATOM 2071 C C . GLU A 1 259 ? -1.107 7.347 0.948 1.00 95.81 259 GLU A C 1
ATOM 2073 O O . GLU A 1 259 ? -1.546 6.995 2.043 1.00 95.81 259 GLU A O 1
ATOM 2078 N N . VAL A 1 260 ? -1.762 8.215 0.168 1.00 95.00 260 VAL A N 1
ATOM 2079 C CA . VAL A 1 260 ? -3.041 8.832 0.559 1.00 95.00 260 VAL A CA 1
ATOM 2080 C C . VAL A 1 260 ? -4.109 7.766 0.811 1.00 95.00 260 VAL A C 1
ATOM 2082 O O . VAL A 1 260 ? -4.810 7.820 1.820 1.00 95.00 260 VAL A O 1
ATOM 2085 N N . ALA A 1 261 ? -4.216 6.759 -0.061 1.00 95.00 261 ALA A N 1
ATOM 2086 C CA . ALA A 1 261 ? -5.175 5.671 0.115 1.00 95.00 261 ALA A CA 1
ATOM 2087 C C . ALA A 1 261 ? -4.902 4.852 1.390 1.00 95.00 261 ALA A C 1
ATOM 2089 O O . ALA A 1 261 ? -5.845 4.477 2.089 1.00 95.00 261 ALA A O 1
ATOM 2090 N N . LYS A 1 262 ? -3.627 4.605 1.726 1.00 96.12 262 LYS A N 1
ATOM 2091 C CA . LYS A 1 262 ? -3.216 3.923 2.966 1.00 96.12 262 LYS A CA 1
ATOM 2092 C C . LYS A 1 262 ? -3.530 4.753 4.209 1.00 96.12 262 LYS A C 1
ATOM 2094 O O . LYS A 1 262 ? -4.012 4.201 5.200 1.00 96.12 262 LYS A O 1
ATOM 2099 N N . GLU A 1 263 ? -3.309 6.063 4.155 1.00 95.00 263 GLU A N 1
ATOM 2100 C CA . GLU A 1 263 ? -3.632 6.969 5.256 1.00 95.00 263 GLU A CA 1
ATOM 2101 C C . GLU A 1 263 ? -5.146 7.021 5.512 1.00 95.00 263 GLU A C 1
ATOM 2103 O O . GLU A 1 263 ? -5.592 6.882 6.654 1.00 95.00 263 GLU A O 1
ATOM 2108 N N . GLU A 1 264 ? -5.951 7.154 4.453 1.00 93.62 264 GLU A N 1
ATOM 2109 C CA . GLU A 1 264 ? -7.412 7.123 4.555 1.00 93.62 264 GLU A CA 1
ATOM 2110 C C . GLU A 1 264 ? -7.913 5.773 5.077 1.00 93.62 264 GLU A C 1
ATOM 2112 O O . GLU A 1 264 ? -8.711 5.749 6.018 1.00 93.62 264 GLU A O 1
ATOM 2117 N N . LEU A 1 265 ? -7.391 4.648 4.570 1.00 95.62 265 LEU A N 1
ATOM 2118 C CA . LEU A 1 265 ? -7.715 3.318 5.095 1.00 95.62 265 LEU A CA 1
ATOM 2119 C C . LEU A 1 265 ? -7.479 3.252 6.612 1.00 95.62 265 LEU A C 1
ATOM 2121 O O . LEU A 1 265 ? -8.375 2.842 7.349 1.00 95.62 265 LEU A O 1
ATOM 2125 N N . SER A 1 266 ? -6.316 3.708 7.091 1.00 96.06 266 SER A N 1
ATOM 2126 C CA . SER A 1 266 ? -5.990 3.711 8.523 1.00 96.06 266 SER A CA 1
ATOM 2127 C C . SER A 1 266 ? -6.993 4.523 9.347 1.00 96.06 266 SER A C 1
ATOM 2129 O O . SER A 1 266 ? -7.443 4.055 10.392 1.00 96.06 266 SER A O 1
ATOM 2131 N N . LYS A 1 267 ? -7.410 5.704 8.865 1.00 95.25 267 LYS A N 1
ATOM 2132 C CA . LYS A 1 267 ? -8.415 6.540 9.550 1.00 95.25 267 LYS A CA 1
ATOM 2133 C C . LYS A 1 267 ? -9.740 5.802 9.729 1.00 95.25 267 LYS A C 1
ATOM 2135 O O . LYS A 1 267 ? -10.371 5.913 10.782 1.00 95.25 267 LYS A O 1
ATOM 2140 N N . TYR A 1 268 ? -10.189 5.066 8.713 1.00 94.00 268 TYR A N 1
ATOM 2141 C CA . TYR A 1 268 ? -11.431 4.298 8.807 1.00 94.00 268 TYR A CA 1
ATOM 2142 C C . TYR A 1 268 ? -11.276 3.031 9.658 1.00 94.00 268 TYR A C 1
ATOM 2144 O O . TYR A 1 268 ? -12.222 2.678 10.365 1.00 94.00 268 TYR A O 1
ATOM 2152 N N . ILE A 1 269 ? -10.090 2.404 9.675 1.00 95.25 269 ILE A N 1
ATOM 2153 C CA . ILE A 1 269 ? -9.790 1.267 10.564 1.00 95.25 269 ILE A CA 1
ATOM 2154 C C . ILE A 1 269 ? -9.952 1.723 12.015 1.00 95.25 269 ILE A C 1
ATOM 2156 O O . ILE A 1 269 ? -10.670 1.088 12.787 1.00 95.25 269 ILE A O 1
ATOM 2160 N N . ASP A 1 270 ? -9.354 2.861 12.368 1.00 94.50 270 ASP A N 1
ATOM 2161 C CA . ASP A 1 270 ? -9.414 3.411 13.721 1.00 94.50 270 ASP A CA 1
ATOM 2162 C C . ASP A 1 270 ? -10.847 3.754 14.144 1.00 94.50 270 ASP A C 1
ATOM 2164 O O . ASP A 1 270 ? -11.251 3.443 15.265 1.00 94.50 270 ASP A O 1
ATOM 2168 N N . LYS A 1 271 ? -11.656 4.328 13.241 1.00 93.81 271 LYS A N 1
ATOM 2169 C CA . LYS A 1 271 ? -13.075 4.622 13.508 1.00 93.81 271 LYS A CA 1
ATOM 2170 C C . LYS A 1 271 ? -13.890 3.360 13.792 1.00 93.81 271 LYS A C 1
ATOM 2172 O O . LYS A 1 271 ? -14.658 3.334 14.754 1.00 93.81 271 LYS A O 1
ATOM 2177 N N . VAL A 1 272 ? -13.732 2.316 12.974 1.00 94.25 272 VAL A N 1
ATOM 2178 C CA . VAL A 1 272 ? -14.456 1.046 13.158 1.00 94.25 272 VAL A CA 1
ATOM 2179 C C . VAL A 1 272 ? -13.994 0.337 14.432 1.00 94.25 272 VAL A C 1
ATOM 2181 O O . VAL A 1 272 ? -14.828 -0.149 15.199 1.00 94.25 272 VAL A O 1
ATOM 2184 N N . ASN A 1 273 ? -12.689 0.337 14.710 1.00 94.44 273 ASN A N 1
ATOM 2185 C CA . ASN A 1 273 ? -12.133 -0.225 15.940 1.00 94.44 273 ASN A CA 1
ATOM 2186 C C . ASN A 1 273 ? -12.638 0.510 17.185 1.00 94.44 273 ASN A C 1
ATOM 2188 O O . ASN A 1 273 ? -13.046 -0.139 18.148 1.00 94.44 273 ASN A O 1
ATOM 2192 N N . TYR A 1 274 ? -12.675 1.845 17.155 1.00 94.31 274 TYR A N 1
ATOM 2193 C CA . TYR A 1 274 ? -13.206 2.641 18.257 1.00 94.31 274 TYR A CA 1
ATOM 2194 C C . TYR A 1 274 ? -14.680 2.317 18.520 1.00 94.31 274 TYR A C 1
ATOM 2196 O O . TYR A 1 274 ? -15.045 2.011 19.656 1.00 94.31 274 TYR A O 1
ATOM 2204 N N . TYR A 1 275 ? -15.509 2.269 17.472 1.00 94.81 275 TYR A N 1
ATOM 2205 C CA . TYR A 1 275 ? -16.906 1.862 17.614 1.00 94.81 275 TYR A CA 1
ATOM 2206 C C . TYR A 1 275 ? -17.040 0.472 18.248 1.00 94.81 275 TYR A C 1
ATOM 2208 O O . TYR A 1 275 ? -17.798 0.296 19.201 1.00 94.81 275 TYR A O 1
ATOM 2216 N N . ASN A 1 276 ? -16.298 -0.518 17.743 1.00 94.38 276 ASN A N 1
ATOM 2217 C CA . ASN A 1 276 ? -16.360 -1.883 18.266 1.00 94.38 276 ASN A CA 1
ATOM 2218 C C . ASN A 1 276 ? -15.92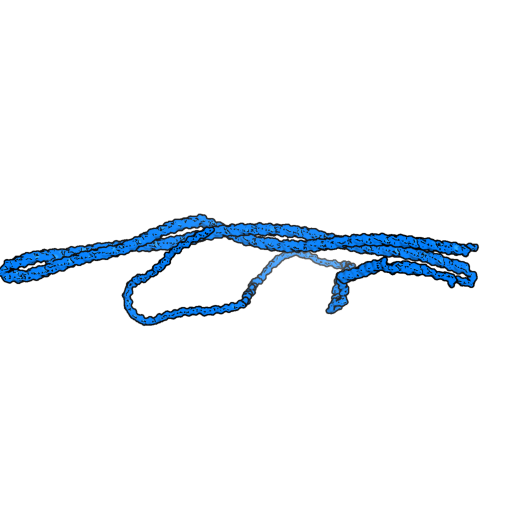9 -1.943 19.742 1.00 94.38 276 ASN A C 1
ATOM 2220 O O . ASN A 1 276 ? -16.560 -2.654 20.521 1.00 94.38 276 ASN A O 1
ATOM 2224 N N . SER A 1 277 ? -14.931 -1.148 20.143 1.00 94.94 277 SER A N 1
ATOM 2225 C CA . SER A 1 277 ? -14.488 -1.064 21.540 1.00 94.94 277 SER A CA 1
ATOM 2226 C C . SER A 1 277 ? -15.551 -0.475 22.477 1.00 94.94 277 SER A C 1
ATOM 2228 O O . SER A 1 277 ? -15.733 -0.976 23.584 1.00 94.94 277 SER A O 1
ATOM 2230 N N . GLU A 1 278 ? -16.316 0.531 22.036 1.00 94.94 278 GLU A N 1
ATOM 2231 C CA . GLU A 1 278 ? -17.424 1.090 22.829 1.00 94.94 278 GLU A CA 1
ATOM 2232 C C . GLU A 1 278 ? -18.600 0.101 22.926 1.00 94.94 278 GLU A C 1
ATOM 2234 O O . GLU A 1 278 ? -19.248 0.013 23.969 1.00 94.94 278 GLU A O 1
ATOM 2239 N N . VAL A 1 279 ? -18.855 -0.701 21.882 1.00 94.44 279 VAL A N 1
ATOM 2240 C CA . VAL A 1 279 ? -19.855 -1.787 21.926 1.00 94.44 279 VAL A CA 1
ATOM 2241 C C . VAL A 1 279 ? -19.460 -2.873 22.931 1.00 94.44 279 VAL A C 1
ATOM 2243 O O . VAL A 1 279 ? -20.296 -3.314 23.727 1.00 94.44 279 VAL A O 1
ATOM 2246 N N . GLU A 1 280 ? -18.197 -3.297 22.920 1.00 95.94 280 GLU A N 1
ATOM 2247 C CA . GLU A 1 280 ? -17.668 -4.274 23.875 1.00 95.94 280 GLU A CA 1
ATOM 2248 C C . GLU A 1 280 ? -17.731 -3.728 25.306 1.00 95.94 280 GLU A C 1
ATOM 2250 O O . GLU A 1 280 ? -18.269 -4.386 26.200 1.00 95.94 280 GLU A O 1
ATOM 2255 N N . HIS A 1 281 ? -17.305 -2.478 25.508 1.00 94.12 281 HIS A N 1
ATOM 2256 C CA . HIS A 1 281 ? -17.402 -1.808 26.801 1.00 94.12 281 HIS A CA 1
ATOM 2257 C C . HIS A 1 281 ? -18.852 -1.729 27.304 1.00 94.12 281 HIS A C 1
ATOM 2259 O O . HIS A 1 281 ? -19.125 -2.056 28.458 1.00 94.12 281 HIS A O 1
ATOM 2265 N N . GLY A 1 282 ? -19.808 -1.391 26.432 1.00 95.38 282 GLY A N 1
ATOM 2266 C CA . GLY A 1 282 ? -21.234 -1.392 26.771 1.00 95.38 282 GLY A CA 1
ATOM 2267 C C . GLY A 1 282 ? -21.759 -2.764 27.186 1.00 95.38 282 GLY A C 1
ATOM 2268 O O . GLY A 1 282 ? -22.604 -2.860 28.074 1.00 95.38 282 GLY A O 1
ATOM 2269 N N . THR A 1 283 ? -21.243 -3.834 26.583 1.00 95.31 283 THR A N 1
ATOM 2270 C CA . THR A 1 283 ? -21.596 -5.210 26.961 1.00 95.31 283 THR A CA 1
ATOM 2271 C C . THR A 1 283 ? -21.104 -5.523 28.374 1.00 95.31 283 THR A C 1
ATOM 2273 O O . THR A 1 283 ? -21.898 -5.957 29.207 1.00 95.31 283 THR A O 1
ATOM 2276 N N . MET A 1 284 ? -19.849 -5.183 28.689 1.00 95.56 284 MET A N 1
ATOM 2277 C CA . MET A 1 284 ? -19.284 -5.359 30.033 1.00 95.56 284 MET A CA 1
ATOM 2278 C C . MET A 1 284 ? -20.054 -4.573 31.104 1.00 95.56 284 MET A C 1
ATOM 2280 O O . MET A 1 284 ? -20.349 -5.110 32.170 1.00 95.56 284 MET A O 1
ATOM 2284 N N . ILE A 1 285 ? -20.425 -3.318 30.821 1.00 96.06 285 ILE A N 1
ATOM 2285 C CA . ILE A 1 285 ? -21.192 -2.477 31.756 1.00 96.06 285 ILE A CA 1
ATOM 2286 C C . ILE A 1 285 ? -22.555 -3.106 32.076 1.00 96.06 285 ILE A C 1
ATOM 2288 O O . ILE A 1 285 ? -22.988 -3.090 33.232 1.00 96.06 285 ILE A O 1
ATOM 2292 N N . ARG A 1 286 ? -23.240 -3.687 31.083 1.00 94.88 286 ARG A N 1
ATOM 2293 C CA . ARG A 1 286 ? -24.537 -4.356 31.291 1.00 94.88 286 ARG A CA 1
ATOM 2294 C C . ARG A 1 286 ? -24.395 -5.641 32.101 1.00 94.88 286 ARG A C 1
ATOM 2296 O O . ARG A 1 286 ? -25.169 -5.844 33.033 1.00 94.88 286 ARG A O 1
ATOM 2303 N N . GLU A 1 287 ? -23.381 -6.453 31.813 1.00 95.94 287 GLU A N 1
ATOM 2304 C CA . GLU A 1 287 ? -23.074 -7.658 32.595 1.00 95.94 287 GLU A CA 1
ATOM 2305 C C . GLU A 1 287 ? -22.750 -7.325 34.060 1.00 95.94 287 GLU A C 1
ATOM 2307 O O . GLU A 1 287 ? -23.265 -7.967 34.981 1.00 95.94 287 GLU A O 1
ATOM 2312 N N . GLU A 1 288 ? -21.948 -6.283 34.296 1.00 95.94 288 GLU A N 1
ATOM 2313 C CA . GLU A 1 288 ? -21.631 -5.805 35.644 1.00 95.94 288 GLU A CA 1
ATOM 2314 C C . GLU A 1 288 ? -22.885 -5.279 36.360 1.00 95.94 288 GLU A C 1
ATOM 2316 O O . GLU A 1 288 ? -23.128 -5.613 37.524 1.00 95.94 288 GLU A O 1
ATOM 2321 N N . THR A 1 289 ? -23.734 -4.527 35.651 1.00 95.81 289 THR A N 1
ATOM 2322 C CA . THR A 1 289 ? -25.020 -4.032 36.169 1.00 95.81 289 THR A CA 1
ATOM 2323 C C . THR A 1 289 ? -25.917 -5.185 36.618 1.00 95.81 289 THR A C 1
ATOM 2325 O O . THR A 1 289 ? -26.470 -5.140 37.720 1.00 95.81 289 THR A O 1
ATOM 2328 N N . ASP A 1 290 ? -26.057 -6.229 35.802 1.00 95.25 290 ASP A N 1
ATOM 2329 C CA . ASP A 1 290 ? -26.888 -7.392 36.120 1.00 95.25 290 ASP A CA 1
ATOM 2330 C C . ASP A 1 290 ? -26.328 -8.194 37.302 1.00 95.25 290 ASP A C 1
ATOM 2332 O O . ASP A 1 290 ? -27.083 -8.625 38.183 1.00 95.25 290 ASP A O 1
ATOM 2336 N N . SER A 1 291 ? -25.002 -8.335 37.373 1.00 96.00 291 SER A N 1
ATOM 2337 C CA . SER A 1 291 ? -24.312 -8.960 38.504 1.00 96.00 291 SER A CA 1
ATOM 2338 C C . SER A 1 291 ? -24.585 -8.209 39.814 1.00 96.00 291 SER A C 1
ATOM 2340 O O . SER A 1 291 ? -25.023 -8.809 40.801 1.00 96.00 291 SER A O 1
ATOM 2342 N N . ILE A 1 292 ? -24.439 -6.879 39.814 1.00 95.12 292 ILE A N 1
ATOM 2343 C CA . ILE A 1 292 ? -24.692 -6.048 41.000 1.00 95.12 292 ILE A CA 1
ATOM 2344 C C . ILE A 1 292 ? -26.174 -6.057 41.377 1.00 95.12 292 ILE A C 1
ATOM 2346 O O . ILE A 1 292 ? -26.485 -6.165 42.561 1.00 95.12 292 ILE A O 1
ATOM 2350 N N . LYS A 1 293 ? -27.105 -6.009 40.413 1.00 94.69 293 LYS A N 1
ATOM 2351 C CA . LYS A 1 293 ? -28.550 -6.130 40.690 1.00 94.69 293 LYS A CA 1
ATOM 2352 C C . LYS A 1 293 ? -28.885 -7.447 41.388 1.00 94.69 293 LYS A C 1
ATOM 2354 O O . LYS A 1 293 ? -29.712 -7.475 42.298 1.00 94.69 293 LYS A O 1
ATOM 2359 N N . LYS A 1 294 ? -28.238 -8.547 40.992 1.00 95.44 294 LYS A N 1
ATOM 2360 C CA . LYS A 1 294 ? -28.429 -9.854 41.631 1.00 95.44 294 LYS A CA 1
ATOM 2361 C C . LYS A 1 294 ? -27.928 -9.863 43.077 1.00 95.44 294 LYS A C 1
ATOM 2363 O O . LYS A 1 294 ? -28.606 -10.423 43.938 1.00 95.44 294 LYS A O 1
ATOM 2368 N N . GLU A 1 295 ? -26.780 -9.249 43.353 1.00 94.31 295 GLU A N 1
ATOM 2369 C CA . GLU A 1 295 ? -26.251 -9.126 44.719 1.00 94.31 295 GLU A CA 1
ATOM 2370 C C . GLU A 1 295 ? -27.065 -8.144 45.580 1.00 94.31 295 GLU A C 1
ATOM 2372 O O . GLU A 1 295 ? -27.360 -8.439 46.737 1.00 94.31 295 GLU A O 1
ATOM 2377 N N . GLU A 1 296 ? -27.519 -7.020 45.021 1.00 93.69 296 GLU A N 1
ATOM 2378 C CA . GLU A 1 296 ? -28.383 -6.051 45.711 1.00 93.69 296 GLU A CA 1
ATOM 2379 C C . GLU A 1 296 ? -29.729 -6.669 46.106 1.00 93.69 296 GLU A C 1
ATOM 2381 O O . GLU A 1 296 ? -30.192 -6.473 47.234 1.00 93.69 296 GLU A O 1
ATOM 2386 N N . LYS A 1 297 ? -30.295 -7.521 45.242 1.00 94.00 297 LYS A N 1
ATOM 2387 C CA . LYS A 1 297 ? -31.477 -8.318 45.572 1.00 94.00 297 LYS A CA 1
ATOM 2388 C C . LYS A 1 297 ? -31.225 -9.270 46.745 1.00 94.00 297 LYS A C 1
ATOM 2390 O O . LYS A 1 297 ? -32.009 -9.268 47.687 1.00 94.00 297 LYS A O 1
ATOM 2395 N N . LYS A 1 298 ? -30.118 -10.027 46.743 1.00 94.44 298 LYS A N 1
ATOM 2396 C CA . LYS A 1 298 ? -29.768 -10.927 47.863 1.00 94.44 298 LYS A CA 1
ATOM 2397 C C . LYS A 1 298 ? -29.621 -10.173 49.185 1.00 94.44 298 LYS A C 1
ATOM 2399 O O . LYS A 1 298 ? -30.072 -10.659 50.217 1.00 94.44 298 LYS A O 1
ATOM 2404 N N . ILE A 1 299 ? -28.999 -8.992 49.162 1.00 94.12 299 ILE A N 1
ATOM 2405 C CA . ILE A 1 299 ? -28.861 -8.142 50.353 1.00 94.12 299 ILE A CA 1
ATOM 2406 C C . ILE A 1 299 ? -30.230 -7.655 50.831 1.00 94.12 299 ILE A C 1
ATOM 2408 O O . ILE A 1 299 ? -30.491 -7.655 52.032 1.00 94.12 299 ILE A O 1
ATOM 2412 N N . THR A 1 300 ? -31.109 -7.267 49.909 1.00 92.44 300 THR A N 1
ATOM 2413 C CA . THR A 1 300 ? -32.469 -6.818 50.233 1.00 92.44 300 THR A CA 1
ATOM 2414 C C . THR A 1 300 ? -33.294 -7.942 50.862 1.00 92.44 300 THR A C 1
ATOM 2416 O O . THR A 1 300 ? -33.937 -7.724 51.891 1.00 92.44 300 THR A O 1
ATOM 2419 N N . ASP A 1 301 ? -33.210 -9.156 50.312 1.00 93.81 301 ASP A N 1
ATOM 2420 C CA . ASP A 1 301 ? -33.861 -10.345 50.868 1.00 93.81 301 ASP A CA 1
ATOM 2421 C C . ASP A 1 301 ? -33.315 -10.658 52.280 1.00 93.81 301 ASP A C 1
ATOM 2423 O O . ASP A 1 301 ? -34.090 -10.840 53.222 1.00 93.81 301 ASP A O 1
ATOM 2427 N N . ALA A 1 302 ? -31.989 -10.610 52.468 1.00 94.31 302 ALA A N 1
ATOM 2428 C CA . ALA A 1 302 ? -31.348 -10.819 53.769 1.00 94.31 302 ALA A CA 1
ATOM 2429 C C . ALA A 1 302 ? -31.726 -9.745 54.807 1.00 94.31 302 ALA A C 1
ATOM 2431 O O . ALA A 1 302 ? -31.913 -10.055 55.983 1.00 94.31 302 ALA A O 1
ATOM 2432 N N . LEU A 1 303 ? -31.868 -8.479 54.400 1.00 93.25 303 LEU A N 1
ATOM 2433 C CA . LEU A 1 303 ? -32.351 -7.407 55.278 1.00 93.25 303 LEU A CA 1
ATOM 2434 C C . LEU A 1 303 ? -33.791 -7.661 55.737 1.00 93.25 303 LEU A C 1
ATOM 2436 O O . LEU A 1 303 ? -34.103 -7.446 56.909 1.00 93.25 303 LEU A O 1
ATOM 2440 N N . SER A 1 304 ? -34.661 -8.146 54.845 1.00 92.81 304 SER A N 1
ATOM 2441 C CA . SER A 1 304 ? -36.030 -8.523 55.212 1.00 92.81 304 SER A CA 1
ATOM 2442 C C . SER A 1 304 ? -36.047 -9.673 56.224 1.00 92.81 304 SER A C 1
ATOM 2444 O O . SER A 1 304 ? -36.816 -9.629 57.183 1.00 92.81 304 SER A O 1
ATOM 2446 N N . GLU A 1 305 ? -35.192 -10.682 56.044 1.00 94.94 305 GLU A N 1
ATOM 2447 C CA . GLU A 1 305 ? -35.076 -11.816 56.967 1.00 94.94 305 GLU A CA 1
ATOM 2448 C C . GLU A 1 305 ? -34.553 -11.387 58.346 1.00 94.94 305 GLU A C 1
ATOM 2450 O O . GLU A 1 305 ? -35.145 -11.728 59.371 1.00 94.94 305 GLU A O 1
ATOM 2455 N N . LEU A 1 306 ? -33.491 -10.575 58.394 1.00 94.44 306 LEU A N 1
ATOM 2456 C CA . LEU A 1 306 ? -32.938 -10.062 59.652 1.00 94.44 306 LEU A CA 1
ATOM 2457 C C . LEU A 1 306 ? -33.959 -9.214 60.424 1.00 94.44 306 LEU A C 1
ATOM 2459 O O . LEU A 1 306 ? -34.059 -9.342 61.644 1.00 94.44 306 LEU A O 1
ATOM 2463 N N . ASN A 1 307 ? -34.755 -8.393 59.733 1.00 92.31 307 ASN A N 1
ATOM 2464 C CA . ASN A 1 307 ? -35.822 -7.613 60.365 1.00 92.31 307 ASN A CA 1
ATOM 2465 C C . ASN A 1 307 ? -36.937 -8.504 60.936 1.00 92.31 307 ASN A C 1
ATOM 2467 O O . ASN A 1 307 ? -37.383 -8.275 62.063 1.00 92.31 307 ASN A O 1
ATOM 2471 N N . ASN A 1 308 ? -37.329 -9.563 60.220 1.00 94.25 308 ASN A N 1
ATOM 2472 C CA . ASN A 1 308 ? -38.273 -10.557 60.737 1.00 94.25 308 ASN A CA 1
ATOM 2473 C C . ASN A 1 308 ? -37.713 -11.275 61.976 1.00 94.25 308 ASN A C 1
ATOM 2475 O O . ASN A 1 308 ? -38.440 -11.483 62.947 1.00 94.25 308 ASN A O 1
ATOM 2479 N N . ASN A 1 309 ? -36.412 -11.582 61.993 1.00 94.00 309 ASN A N 1
ATOM 2480 C CA . ASN A 1 309 ? -35.747 -12.185 63.150 1.00 94.00 309 ASN A CA 1
ATOM 2481 C C . ASN A 1 309 ? -35.751 -11.250 64.370 1.00 94.00 309 ASN A C 1
ATOM 2483 O O . ASN A 1 309 ? -36.024 -11.706 65.479 1.00 94.00 309 ASN A O 1
ATOM 2487 N N . ILE A 1 310 ? -35.525 -9.939 64.189 1.00 93.06 310 ILE A N 1
ATOM 2488 C CA . ILE A 1 310 ? -35.672 -8.950 65.276 1.00 93.06 310 ILE A CA 1
ATOM 2489 C C . ILE A 1 310 ? -37.098 -8.978 65.837 1.00 93.06 310 ILE A C 1
ATOM 2491 O O . ILE A 1 310 ? -37.282 -8.975 67.057 1.00 93.06 310 ILE A O 1
ATOM 2495 N N . GLN A 1 311 ? -38.112 -9.007 64.969 1.00 92.94 311 GLN A N 1
ATOM 2496 C CA . GLN A 1 311 ? -39.509 -9.056 65.396 1.00 92.94 311 GLN A CA 1
ATOM 2497 C C . GLN A 1 311 ? -39.829 -10.361 66.141 1.00 92.94 311 GLN A C 1
ATOM 2499 O O . GLN A 1 311 ? -40.465 -10.317 67.192 1.00 92.94 311 GLN A O 1
ATOM 2504 N N . SER A 1 312 ? -39.327 -11.500 65.659 1.00 93.81 312 SER A N 1
ATOM 2505 C CA . SER A 1 312 ? -39.487 -12.801 66.315 1.00 93.81 312 SER A CA 1
ATOM 2506 C C . SER A 1 312 ? -38.869 -12.819 67.715 1.00 93.81 312 SER A C 1
ATOM 2508 O O . SER A 1 312 ? -39.550 -13.181 68.668 1.00 93.81 312 SER A O 1
ATOM 2510 N N . VAL A 1 313 ? -37.620 -12.356 67.864 1.00 93.56 313 VAL A N 1
ATOM 2511 C CA . VAL A 1 313 ? -36.929 -12.276 69.167 1.00 93.56 313 VAL A CA 1
ATOM 2512 C C . VAL A 1 313 ? -37.666 -11.343 70.136 1.00 93.56 313 VAL A C 1
ATOM 2514 O O . VAL A 1 313 ? -37.729 -11.605 71.336 1.00 93.56 313 VAL A O 1
ATOM 2517 N N . ASN A 1 314 ? -38.244 -10.244 69.638 1.00 92.81 314 ASN A N 1
ATOM 2518 C CA . ASN A 1 314 ? -39.071 -9.361 70.461 1.00 92.81 314 ASN A CA 1
ATOM 2519 C C . ASN A 1 314 ? -40.348 -10.054 70.949 1.00 92.81 314 ASN A C 1
ATOM 2521 O O . ASN A 1 314 ? -40.628 -9.990 72.145 1.00 92.81 314 ASN A O 1
ATOM 2525 N N . ASN A 1 315 ? -41.078 -10.722 70.053 1.00 93.19 315 ASN A N 1
ATOM 2526 C CA . ASN A 1 315 ? -42.319 -11.422 70.384 1.00 93.19 315 ASN A CA 1
ATOM 2527 C C . ASN A 1 315 ? -42.077 -12.579 71.364 1.00 93.19 315 ASN A C 1
ATOM 2529 O O . ASN A 1 315 ? -42.846 -12.757 72.305 1.00 93.19 315 ASN A O 1
ATOM 2533 N N . GLU A 1 316 ? -41.001 -13.347 71.170 1.00 93.50 316 GLU A N 1
ATOM 2534 C CA . GLU A 1 316 ? -40.609 -14.438 72.068 1.00 93.50 316 GLU A CA 1
ATOM 2535 C C . GLU A 1 316 ? -40.336 -13.915 73.482 1.00 93.50 316 GLU A C 1
ATOM 2537 O O . GLU A 1 316 ? -40.913 -14.411 74.446 1.00 93.50 316 GLU A O 1
ATOM 2542 N N . TYR A 1 317 ? -39.560 -12.835 73.607 1.00 93.25 317 TYR A N 1
ATOM 2543 C CA . TYR A 1 317 ? -39.333 -12.186 74.897 1.00 93.25 317 TYR A CA 1
ATOM 2544 C C . TYR A 1 317 ? -40.625 -11.643 75.528 1.00 93.25 317 TYR A C 1
ATOM 2546 O O . TYR A 1 317 ? -40.816 -11.752 76.736 1.00 93.25 317 TYR A O 1
ATOM 2554 N N . GLU A 1 318 ? -41.522 -11.031 74.748 1.00 93.00 318 GLU A N 1
ATOM 2555 C CA . GLU A 1 318 ? -42.800 -10.531 75.275 1.00 93.00 318 GLU A CA 1
ATOM 2556 C C . GLU A 1 318 ? -43.681 -11.664 75.816 1.00 93.00 318 GLU A C 1
ATOM 2558 O O . GLU A 1 318 ? -44.250 -11.521 76.903 1.00 93.00 318 GLU A O 1
ATOM 2563 N N . ASN A 1 319 ? -43.718 -12.805 75.122 1.00 93.38 319 ASN A N 1
ATOM 2564 C CA . ASN A 1 319 ? -44.397 -14.014 75.584 1.00 93.38 319 ASN A CA 1
ATOM 2565 C C . ASN A 1 319 ? -43.751 -14.565 76.865 1.00 93.38 319 ASN A C 1
ATOM 2567 O O . ASN A 1 319 ? -44.453 -14.764 77.858 1.00 93.38 319 ASN A O 1
ATOM 2571 N N . ASN A 1 320 ? -42.421 -14.716 76.889 1.00 91.38 320 ASN A N 1
ATOM 2572 C CA . ASN A 1 320 ? -41.679 -15.182 78.066 1.00 91.38 320 ASN A CA 1
ATOM 2573 C C . ASN A 1 320 ? -41.924 -14.273 79.277 1.00 91.38 320 ASN A C 1
ATOM 2575 O O . ASN A 1 320 ? -42.191 -14.741 80.382 1.00 91.38 320 ASN A O 1
ATOM 2579 N N . VAL A 1 321 ? -41.901 -12.950 79.085 1.00 91.75 321 VAL A N 1
ATOM 2580 C CA . VAL A 1 321 ? -42.189 -11.980 80.148 1.00 91.75 321 VAL A CA 1
ATOM 2581 C C . VAL A 1 321 ? -43.629 -12.093 80.642 1.00 91.75 321 VAL A C 1
ATOM 2583 O O . VAL A 1 321 ? -43.857 -11.958 81.848 1.00 91.75 321 VAL A O 1
ATOM 2586 N N . ALA A 1 322 ? -44.601 -12.309 79.754 1.00 92.00 322 ALA A N 1
ATOM 2587 C CA . ALA A 1 322 ? -45.996 -12.497 80.139 1.00 92.00 322 ALA A CA 1
ATOM 2588 C C . ALA A 1 322 ? -46.176 -13.759 80.998 1.00 92.00 322 ALA A C 1
ATOM 2590 O O . ALA A 1 322 ? -46.805 -13.684 82.057 1.00 92.00 322 ALA A O 1
ATOM 2591 N N . GLU A 1 323 ? -45.565 -14.879 80.602 1.00 91.69 323 GLU A N 1
ATOM 2592 C CA . GLU A 1 323 ? -45.564 -16.126 81.376 1.00 91.69 323 GLU A CA 1
ATOM 2593 C C . GLU A 1 323 ? -44.872 -15.956 82.730 1.00 91.69 323 GLU A C 1
ATOM 2595 O O . GLU A 1 323 ? -45.456 -16.275 83.767 1.00 91.69 323 GLU A O 1
ATOM 2600 N N . ILE A 1 324 ? -43.676 -15.365 82.752 1.00 91.25 324 ILE A N 1
ATOM 2601 C CA . ILE A 1 324 ? -42.933 -15.072 83.982 1.00 91.25 324 ILE A CA 1
ATOM 2602 C C . ILE A 1 324 ? -43.763 -14.204 84.938 1.00 91.25 324 ILE A C 1
ATOM 2604 O O . ILE A 1 324 ? -43.839 -14.487 86.134 1.00 91.25 324 ILE A O 1
ATOM 2608 N N . ASN A 1 325 ? -44.410 -13.146 84.438 1.00 90.81 325 ASN A N 1
ATOM 2609 C CA . ASN A 1 325 ? -45.243 -12.279 85.274 1.00 90.81 325 ASN A CA 1
ATOM 2610 C C . ASN A 1 325 ? -46.448 -13.033 85.850 1.00 90.81 325 ASN A C 1
ATOM 2612 O O . ASN A 1 325 ? -46.813 -12.785 87.000 1.00 90.81 325 ASN A O 1
ATOM 2616 N N . LYS A 1 326 ? -47.044 -13.948 85.076 1.00 92.69 326 LYS A N 1
ATOM 2617 C CA . LYS A 1 326 ? -48.126 -14.817 85.545 1.00 92.69 326 LYS A CA 1
ATOM 2618 C C . LYS A 1 326 ? -47.641 -15.740 86.668 1.00 92.69 326 LYS A C 1
ATOM 2620 O O . LYS A 1 326 ? -48.251 -15.746 87.729 1.00 92.69 326 LYS A O 1
ATOM 2625 N N . PHE A 1 327 ? -46.499 -16.410 86.497 1.00 91.50 327 PHE A N 1
ATOM 2626 C CA . PHE A 1 327 ? -45.901 -17.248 87.546 1.00 91.50 327 PHE A CA 1
ATOM 2627 C C . PHE A 1 327 ? -45.583 -16.465 88.827 1.00 91.50 327 PHE A C 1
ATOM 2629 O O . PHE A 1 327 ? -45.871 -16.937 89.925 1.00 91.50 327 PHE A O 1
ATOM 2636 N N . ILE A 1 328 ? -45.028 -15.252 88.706 1.00 89.88 328 ILE A N 1
ATOM 2637 C CA . ILE A 1 328 ? -44.782 -14.376 89.864 1.00 89.88 328 ILE A CA 1
ATOM 2638 C C . ILE A 1 328 ? -46.099 -14.019 90.566 1.00 89.88 328 ILE A C 1
ATOM 2640 O O . ILE A 1 328 ? -46.134 -13.977 91.795 1.00 89.88 328 ILE A O 1
ATOM 2644 N N . HIS A 1 329 ? -47.164 -13.731 89.812 1.00 90.25 329 HIS A N 1
ATOM 2645 C CA . HIS A 1 329 ? -48.476 -13.418 90.378 1.00 90.25 329 HIS A CA 1
ATOM 2646 C C . HIS A 1 329 ? -49.053 -14.614 91.142 1.00 90.25 329 HIS A C 1
ATOM 2648 O O . HIS A 1 329 ? -49.400 -14.469 92.312 1.00 90.25 329 HIS A O 1
ATOM 2654 N N . ASP A 1 330 ? -49.076 -15.795 90.523 1.00 90.25 330 ASP A N 1
ATOM 2655 C CA . ASP A 1 330 ? -49.590 -17.025 91.134 1.00 90.25 330 ASP A CA 1
ATOM 2656 C C . ASP A 1 330 ? -48.826 -17.356 92.432 1.00 90.25 330 ASP A C 1
ATOM 2658 O O . ASP A 1 330 ? -49.431 -17.612 93.476 1.00 90.25 330 ASP A O 1
ATOM 2662 N N . LYS A 1 331 ? -47.489 -17.241 92.417 1.00 88.38 331 LYS A N 1
ATOM 2663 C CA . LYS A 1 331 ? -46.650 -17.461 93.608 1.00 88.38 331 LYS A CA 1
ATOM 2664 C C . LYS A 1 331 ? -46.825 -16.390 94.683 1.00 88.38 331 LYS A C 1
ATOM 2666 O O . LYS A 1 331 ? -46.733 -16.698 95.870 1.00 88.38 331 LYS A O 1
ATOM 2671 N N . ARG A 1 332 ? -47.111 -15.139 94.310 1.00 89.81 332 ARG A N 1
ATOM 2672 C CA . ARG A 1 332 ? -47.476 -14.090 95.279 1.00 89.81 332 ARG A CA 1
ATOM 2673 C C . ARG A 1 332 ? -48.802 -14.387 95.960 1.00 89.81 332 ARG A C 1
ATOM 2675 O O . ARG A 1 332 ? -48.903 -14.171 97.164 1.00 89.81 332 ARG A O 1
ATOM 2682 N N . ASP A 1 333 ? -49.786 -14.878 95.216 1.00 89.25 333 ASP A N 1
ATOM 2683 C CA . ASP A 1 333 ? -51.083 -15.253 95.776 1.00 89.25 333 ASP A CA 1
ATOM 2684 C C . ASP A 1 333 ? -50.952 -16.442 96.740 1.00 89.25 333 ASP A C 1
ATOM 2686 O O . ASP A 1 333 ? -51.574 -16.439 97.803 1.00 89.25 333 ASP A O 1
ATOM 2690 N N . GLU A 1 334 ? -50.118 -17.436 96.413 1.00 86.75 334 GLU A N 1
ATOM 2691 C CA . GLU A 1 334 ? -49.749 -18.529 97.327 1.00 86.75 334 GLU A CA 1
ATOM 2692 C C . GLU A 1 334 ? -49.079 -17.997 98.602 1.00 86.75 334 GLU A C 1
ATOM 2694 O O . GLU A 1 334 ? -49.564 -18.260 99.704 1.00 86.75 334 GLU A O 1
ATOM 2699 N N . ALA A 1 335 ? -48.041 -17.164 98.465 1.00 85.81 335 ALA A N 1
ATOM 2700 C CA . ALA A 1 335 ? -47.350 -16.562 99.604 1.00 85.81 335 ALA A CA 1
ATOM 2701 C C . ALA A 1 335 ? -48.293 -15.725 100.486 1.00 85.81 335 ALA A C 1
ATOM 2703 O O . ALA A 1 335 ? -48.196 -15.776 101.710 1.00 85.81 335 ALA A O 1
ATOM 2704 N N . ALA A 1 336 ? -49.232 -14.982 99.889 1.00 86.50 336 ALA A N 1
ATOM 2705 C CA . ALA A 1 336 ? -50.217 -14.182 100.613 1.00 86.50 336 ALA A CA 1
ATOM 2706 C C . ALA A 1 336 ? -51.230 -15.048 101.383 1.00 86.50 336 ALA A C 1
ATOM 2708 O O . ALA A 1 336 ? -51.626 -14.689 102.497 1.00 86.5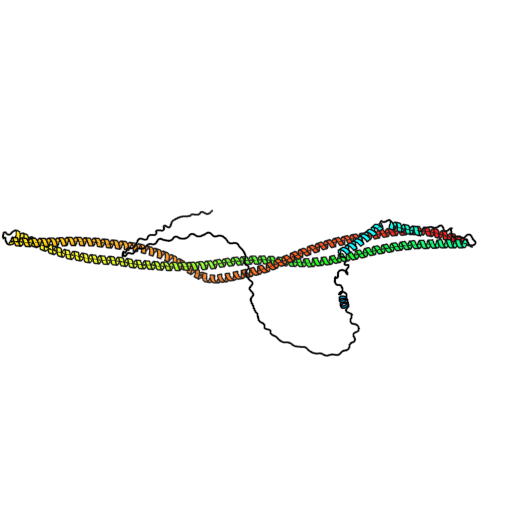0 336 ALA A O 1
ATOM 2709 N N . LYS A 1 337 ? -51.645 -16.194 100.820 1.00 88.00 337 LYS A N 1
ATOM 2710 C CA . LYS A 1 337 ? -52.492 -17.176 101.518 1.00 88.00 337 LYS A CA 1
ATOM 2711 C C . LYS A 1 337 ? -51.765 -17.756 102.727 1.00 88.00 337 LYS A C 1
ATOM 2713 O O . LYS A 1 337 ? -52.337 -17.735 103.818 1.00 88.00 337 LYS A O 1
ATOM 2718 N N . SER A 1 338 ? -50.514 -18.186 102.556 1.00 84.94 338 SER A N 1
ATOM 2719 C CA . SER A 1 338 ? -49.687 -18.675 103.663 1.00 84.94 338 SER A CA 1
ATOM 2720 C C . SER A 1 338 ? -49.434 -17.585 104.705 1.00 84.94 338 SER A C 1
ATOM 2722 O O . SER A 1 338 ? -49.636 -17.838 105.885 1.00 84.94 338 SER A O 1
ATOM 2724 N N . ASP A 1 339 ? -49.141 -16.337 104.317 1.00 84.75 339 ASP A N 1
ATOM 2725 C CA . ASP A 1 339 ? -48.981 -15.213 105.258 1.00 84.75 339 ASP A CA 1
ATOM 2726 C C . ASP A 1 339 ? -50.245 -14.949 106.095 1.00 84.75 339 ASP A C 1
ATOM 2728 O O . ASP A 1 339 ? -50.165 -14.652 107.292 1.00 84.75 339 ASP A O 1
ATOM 2732 N N . ASN A 1 340 ? -51.430 -15.055 105.488 1.00 87.12 340 ASN A N 1
ATOM 2733 C CA . ASN A 1 340 ? -52.693 -14.923 106.213 1.00 87.12 340 ASN A CA 1
ATOM 2734 C C . ASN A 1 340 ? -52.917 -16.091 107.186 1.00 87.12 340 ASN A C 1
ATOM 2736 O O . ASN A 1 340 ? -53.379 -15.859 108.307 1.00 87.12 340 ASN A O 1
ATOM 2740 N N . LEU A 1 341 ? -52.563 -17.321 106.791 1.00 86.25 341 LEU A N 1
ATOM 2741 C CA . LEU A 1 341 ? -52.640 -18.498 107.661 1.00 86.25 341 LEU A CA 1
ATOM 2742 C C . LEU A 1 341 ? -51.655 -18.395 108.830 1.00 86.25 341 LEU A C 1
ATOM 2744 O O . LEU A 1 341 ? -52.061 -18.576 109.972 1.00 86.25 341 LEU A O 1
ATOM 2748 N N . VAL A 1 342 ? -50.405 -18.005 108.566 1.00 84.81 342 VAL A N 1
ATOM 2749 C CA . VAL A 1 342 ? -49.361 -17.763 109.574 1.00 84.81 342 VAL A CA 1
ATOM 2750 C C . VAL A 1 342 ? -49.835 -16.744 110.609 1.00 84.81 342 VAL A C 1
ATOM 2752 O O . VAL A 1 342 ? -49.722 -16.991 111.806 1.00 84.81 342 VAL A O 1
ATOM 2755 N N . LYS A 1 343 ? -50.427 -15.615 110.185 1.00 86.44 343 LYS A N 1
ATOM 2756 C CA . LYS A 1 343 ? -50.994 -14.616 111.114 1.00 86.44 343 LYS A CA 1
ATOM 2757 C C . LYS A 1 343 ? -52.101 -15.200 111.993 1.00 86.44 343 LYS A C 1
ATOM 2759 O O . LYS A 1 343 ? -52.146 -14.907 113.188 1.00 86.44 343 LYS A O 1
ATOM 2764 N N . LYS A 1 344 ? -52.987 -16.012 111.408 1.00 86.06 344 LYS A N 1
ATOM 2765 C CA . LYS A 1 344 ? -54.085 -16.666 112.126 1.00 86.06 344 LYS A CA 1
ATOM 2766 C C . LYS A 1 344 ? -53.551 -17.686 113.139 1.00 86.06 344 LYS A C 1
ATOM 2768 O O . LYS A 1 344 ? -53.861 -17.568 114.322 1.00 86.06 344 LYS A O 1
ATOM 2773 N N . LEU A 1 345 ? -52.685 -18.600 112.707 1.00 85.69 345 LEU A N 1
ATOM 2774 C CA . LEU A 1 345 ? -52.066 -19.631 113.544 1.00 85.69 345 LEU A CA 1
ATOM 2775 C C . LEU A 1 345 ? -51.208 -19.022 114.660 1.00 85.69 345 LEU A C 1
ATOM 2777 O O . LEU A 1 345 ? -51.298 -19.463 115.797 1.00 85.69 345 LEU A O 1
ATOM 2781 N N . MET A 1 346 ? -50.463 -17.941 114.398 1.00 82.56 346 MET A N 1
ATOM 2782 C CA . MET A 1 346 ? -49.747 -17.189 115.442 1.00 82.56 346 MET A CA 1
ATOM 2783 C C . MET A 1 346 ? -50.690 -16.629 116.513 1.00 82.56 346 MET A C 1
ATOM 2785 O O . MET A 1 346 ? -50.369 -16.667 117.702 1.00 82.56 346 MET A O 1
ATOM 2789 N N . SER A 1 347 ? -51.860 -16.115 116.118 1.00 81.62 347 SER A N 1
ATOM 2790 C CA . SER A 1 347 ? -52.855 -15.619 117.075 1.00 81.62 347 SER A CA 1
ATOM 2791 C C . SER A 1 347 ? -53.496 -16.746 117.901 1.00 81.62 347 SER A C 1
ATOM 2793 O O . SER A 1 347 ? -53.682 -16.583 119.107 1.00 81.62 347 SER A O 1
ATOM 2795 N N . GLU A 1 348 ? -53.756 -17.905 117.286 1.00 80.12 348 GLU A N 1
ATOM 2796 C CA . GLU A 1 348 ? -54.299 -19.108 117.939 1.00 80.12 348 GLU A CA 1
ATOM 2797 C C . GLU A 1 348 ? -53.275 -19.771 118.877 1.00 80.12 348 GLU A C 1
ATOM 2799 O O . GLU A 1 348 ? -53.618 -20.168 119.994 1.00 80.12 348 GLU A O 1
ATOM 2804 N N . LEU A 1 349 ? -52.001 -19.812 118.480 1.00 80.00 349 LEU A N 1
ATOM 2805 C CA . LEU A 1 349 ? -50.891 -20.290 119.301 1.00 80.00 349 LEU A CA 1
ATOM 2806 C C . LEU A 1 349 ? -50.681 -19.379 120.519 1.00 80.00 349 LEU A C 1
ATOM 2808 O O . LEU A 1 349 ? -50.593 -19.866 121.643 1.00 80.00 349 LEU A O 1
ATOM 2812 N N . SER A 1 350 ? -50.694 -18.054 120.322 1.00 77.81 350 SER A N 1
ATOM 2813 C CA . SER A 1 350 ? -50.581 -17.074 121.414 1.00 77.81 350 SER A CA 1
ATOM 2814 C C . SER A 1 350 ? -51.748 -17.150 122.410 1.00 77.81 350 SER A C 1
ATOM 2816 O O . SER A 1 350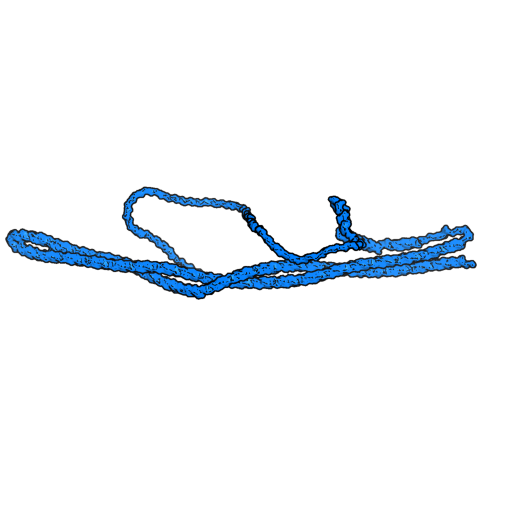 ? -51.566 -16.878 123.599 1.00 77.81 350 SER A O 1
ATOM 2818 N N . TYR A 1 351 ? -52.945 -17.526 121.947 1.00 73.56 351 TYR A N 1
ATOM 2819 C CA . TYR A 1 351 ? -54.101 -17.795 122.804 1.00 73.56 351 TYR A CA 1
ATOM 2820 C C . TYR A 1 351 ? -53.939 -19.107 123.585 1.00 73.56 351 TYR A C 1
ATOM 2822 O O . TYR A 1 351 ? -54.141 -19.128 124.799 1.00 73.56 351 TYR A O 1
ATOM 2830 N N . SER A 1 352 ? -53.516 -20.178 122.910 1.00 68.31 352 SER A N 1
ATOM 2831 C CA . SER A 1 352 ? -53.352 -21.511 123.505 1.00 68.31 352 SER A CA 1
ATOM 2832 C C . SER A 1 352 ? -52.236 -21.551 124.557 1.00 68.31 352 SER A C 1
ATOM 2834 O O . SER A 1 352 ? -52.429 -22.126 125.622 1.00 68.31 352 SER A O 1
ATOM 2836 N N . GLN A 1 353 ? -51.126 -20.841 124.324 1.00 66.69 353 GLN A N 1
ATOM 2837 C CA . GLN A 1 353 ? -50.000 -20.711 125.263 1.00 66.69 353 GLN A CA 1
ATOM 2838 C C . GLN A 1 353 ? -50.328 -19.925 126.548 1.00 66.69 353 GLN A C 1
ATOM 2840 O O . GLN A 1 353 ? -49.591 -20.013 127.525 1.00 66.69 353 GLN A O 1
ATOM 2845 N N . LYS A 1 354 ? -51.411 -19.135 126.570 1.00 68.69 354 LYS A N 1
ATOM 2846 C CA . LYS A 1 354 ? -51.849 -18.369 127.754 1.00 68.69 354 LYS A CA 1
ATOM 2847 C C . LYS A 1 354 ? -52.799 -19.147 128.673 1.00 68.69 354 LYS A C 1
ATOM 2849 O O . LYS A 1 354 ? -53.229 -18.596 129.683 1.00 68.69 354 LYS A O 1
ATOM 2854 N N . SER A 1 355 ? -53.164 -20.380 128.322 1.00 59.31 355 SER A N 1
ATOM 2855 C CA . SER A 1 355 ? -54.139 -21.184 129.061 1.00 59.31 355 SER A CA 1
ATOM 2856 C C . SER A 1 355 ? -53.465 -22.243 129.937 1.00 59.31 355 SER A C 1
ATOM 2858 O O . SER A 1 355 ? -52.584 -22.956 129.476 1.00 59.31 355 SER A O 1
ATOM 2860 N N . GLU A 1 356 ? -53.911 -22.397 131.188 1.00 55.22 356 GLU A N 1
ATOM 2861 C CA . GLU A 1 356 ? -53.371 -23.366 132.167 1.00 55.22 356 GLU A CA 1
ATOM 2862 C C . GLU A 1 356 ? -53.968 -24.791 132.028 1.00 55.22 356 GLU A C 1
ATOM 2864 O O . GLU A 1 356 ? -53.804 -25.638 132.906 1.00 55.22 356 GLU A O 1
ATOM 2869 N N . ILE A 1 357 ? -54.693 -25.082 130.939 1.00 56.25 357 ILE A N 1
ATOM 2870 C CA . ILE A 1 357 ? -55.395 -26.361 130.726 1.00 56.25 357 ILE A CA 1
ATOM 2871 C C . ILE A 1 357 ? -54.540 -27.293 129.853 1.00 56.25 357 ILE A C 1
ATOM 2873 O O . ILE A 1 357 ? -54.350 -27.026 128.671 1.00 56.25 357 ILE A O 1
ATOM 2877 N N . GLY A 1 358 ? -54.118 -28.449 130.381 1.00 55.53 358 GLY A N 1
ATOM 2878 C CA . GLY A 1 358 ? -53.209 -29.391 129.694 1.00 55.53 358 GLY A CA 1
ATOM 2879 C C . GLY A 1 358 ? -53.674 -29.969 128.340 1.00 55.53 358 GLY A C 1
ATOM 2880 O O . GLY A 1 358 ? -52.857 -30.507 127.602 1.00 55.53 358 GLY A O 1
ATOM 2881 N N . LEU A 1 359 ? -54.954 -29.844 127.964 1.00 58.88 359 LEU A N 1
ATOM 2882 C CA . LEU A 1 359 ? -55.445 -30.189 126.614 1.00 58.88 359 LEU A CA 1
ATOM 2883 C C . LEU A 1 359 ? -55.044 -29.156 125.544 1.00 58.88 359 LEU A C 1
ATOM 2885 O O . LEU A 1 359 ? -54.951 -29.504 124.369 1.00 58.88 359 LEU A O 1
ATOM 2889 N N . LEU A 1 360 ? -54.801 -27.899 125.933 1.00 63.16 360 LEU A N 1
ATOM 2890 C CA . LEU A 1 360 ? -54.386 -26.831 125.017 1.00 63.16 360 LEU A CA 1
ATOM 2891 C C . LEU A 1 360 ? -52.902 -26.920 124.637 1.00 63.16 360 LEU A C 1
ATOM 2893 O O . LEU A 1 360 ? -52.537 -26.438 123.570 1.00 63.16 360 LEU A O 1
ATOM 2897 N N . ASP A 1 361 ? -52.083 -27.618 125.426 1.00 63.88 361 ASP A N 1
ATOM 2898 C CA . ASP A 1 361 ? -50.670 -27.885 125.117 1.00 63.88 361 ASP A CA 1
ATOM 2899 C C . ASP A 1 361 ? -50.515 -28.793 123.881 1.00 63.88 361 ASP A C 1
ATOM 2901 O O . ASP A 1 361 ? -49.693 -28.545 123.000 1.00 63.88 361 ASP A O 1
ATOM 2905 N N . TYR A 1 362 ? -51.380 -29.807 123.750 1.00 66.69 362 TYR A N 1
ATOM 2906 C CA . TYR A 1 362 ? -51.423 -30.681 122.570 1.00 66.69 362 TYR A CA 1
ATOM 2907 C C . TYR A 1 362 ? -51.866 -29.925 121.305 1.00 66.69 362 TYR A C 1
ATOM 2909 O O . TYR A 1 362 ? -51.280 -30.090 120.236 1.00 66.69 362 TYR A O 1
ATOM 2917 N N . VAL A 1 363 ? -52.867 -29.047 121.432 1.00 72.38 363 VAL A N 1
ATOM 2918 C CA . VAL A 1 363 ? -53.333 -28.182 120.333 1.00 72.38 363 VAL A CA 1
ATOM 2919 C C . VAL A 1 363 ? -52.255 -27.171 119.936 1.00 72.38 363 VAL A C 1
ATOM 2921 O O . VAL A 1 363 ? -52.066 -26.928 118.745 1.00 72.38 363 VAL A O 1
ATOM 2924 N N . ALA A 1 364 ? -51.507 -26.625 120.899 1.00 72.19 364 ALA A N 1
ATOM 2925 C CA . ALA A 1 364 ? -50.382 -25.734 120.639 1.00 72.19 364 ALA A CA 1
ATOM 2926 C C . ALA A 1 364 ? -49.263 -26.432 119.846 1.00 72.19 364 ALA A C 1
ATOM 2928 O O . ALA A 1 364 ? -48.732 -25.824 118.922 1.00 72.19 364 ALA A O 1
ATOM 2929 N N . GLY A 1 365 ? -48.958 -27.703 120.138 1.00 76.12 365 GLY A N 1
ATOM 2930 C CA . GLY A 1 365 ? -47.996 -28.502 119.366 1.00 76.12 365 GLY A CA 1
ATOM 2931 C C . GLY A 1 365 ? -48.397 -28.676 117.896 1.00 76.12 365 GLY A C 1
ATOM 2932 O O . GLY A 1 365 ? -47.611 -28.360 117.010 1.00 76.12 365 GLY A O 1
ATOM 2933 N N . ILE A 1 366 ? -49.647 -29.078 117.633 1.00 78.94 366 ILE A N 1
ATOM 2934 C CA . ILE A 1 366 ? -50.175 -29.227 116.260 1.00 78.94 366 ILE A CA 1
ATOM 2935 C C . ILE A 1 366 ? -50.213 -27.876 115.527 1.00 78.94 366 ILE A C 1
ATOM 2937 O O . ILE A 1 366 ? -49.867 -27.782 114.352 1.00 78.94 366 ILE A O 1
ATOM 2941 N N . THR A 1 367 ? -50.618 -26.811 116.225 1.00 78.56 367 THR A N 1
ATOM 2942 C CA . THR A 1 367 ? -50.676 -25.451 115.662 1.00 78.56 367 THR A CA 1
ATOM 2943 C C . THR A 1 367 ? -49.278 -24.925 115.333 1.00 78.56 367 THR A C 1
ATOM 2945 O O . THR A 1 367 ? -49.119 -24.207 114.351 1.00 78.56 367 THR A O 1
ATOM 2948 N N . ALA A 1 368 ? -48.265 -25.272 116.133 1.00 78.00 368 ALA A N 1
ATOM 2949 C CA . ALA A 1 368 ? -46.875 -24.902 115.887 1.00 78.00 368 ALA A CA 1
ATOM 2950 C C . ALA A 1 368 ? -46.282 -25.641 114.675 1.00 78.00 368 ALA A C 1
ATOM 2952 O O . ALA A 1 368 ? -45.602 -25.008 113.876 1.00 78.00 368 ALA A O 1
ATOM 2953 N N . GLU A 1 369 ? -46.586 -26.930 114.503 1.00 81.62 369 GLU A N 1
ATOM 2954 C CA . GLU A 1 369 ? -46.135 -27.726 113.351 1.00 81.62 369 GLU A CA 1
ATOM 2955 C C . GLU A 1 369 ? -46.756 -27.220 112.033 1.00 81.62 369 GLU A C 1
ATOM 2957 O O . GLU A 1 369 ? -46.050 -26.992 111.053 1.00 81.62 369 GLU A O 1
ATOM 2962 N N . GLU A 1 370 ? -48.061 -26.919 112.026 1.00 82.88 370 GLU A N 1
ATOM 2963 C CA . GLU A 1 370 ? -48.718 -26.285 110.871 1.00 82.88 370 GLU A CA 1
ATOM 2964 C C . GLU A 1 370 ? -48.192 -24.858 110.628 1.00 82.88 370 GLU A C 1
ATOM 2966 O O . GLU A 1 370 ? -48.036 -24.431 109.485 1.00 82.88 370 GLU A O 1
ATOM 2971 N N . LEU A 1 371 ? -47.888 -24.099 111.688 1.00 83.69 371 LEU A N 1
ATOM 2972 C CA . LEU A 1 371 ? -47.287 -22.769 111.564 1.00 83.69 371 LEU A CA 1
ATOM 2973 C C . LEU A 1 371 ? -45.908 -22.840 110.894 1.00 83.69 371 LEU A C 1
ATOM 2975 O O . LEU A 1 371 ? -45.626 -22.016 110.026 1.00 83.69 371 LEU A O 1
ATOM 2979 N N . GLU A 1 372 ? -45.071 -23.802 111.280 1.00 83.88 372 GLU A N 1
ATOM 2980 C CA . GLU A 1 372 ? -43.740 -24.018 110.708 1.00 83.88 372 GLU A CA 1
ATOM 2981 C C . GLU A 1 372 ? -43.831 -24.391 109.222 1.00 83.88 372 GLU A C 1
ATOM 2983 O O . GLU A 1 372 ? -43.205 -23.728 108.394 1.00 83.88 372 GLU A O 1
ATOM 2988 N N . LEU A 1 373 ? -44.729 -25.316 108.864 1.00 85.75 373 LEU A N 1
ATOM 2989 C CA . LEU A 1 373 ? -45.015 -25.686 107.473 1.00 85.75 373 LEU A CA 1
ATOM 2990 C C . LEU A 1 373 ? -45.464 -24.481 106.623 1.00 85.75 373 LEU A C 1
ATOM 2992 O O . LEU A 1 373 ? -45.048 -24.307 105.479 1.00 85.75 373 LEU A O 1
ATOM 2996 N N . GLN A 1 374 ? -46.331 -23.615 107.159 1.00 83.81 374 GLN A N 1
ATOM 2997 C CA . GLN A 1 374 ? -46.805 -22.434 106.427 1.00 83.81 374 GLN A CA 1
ATOM 2998 C C . GLN A 1 374 ? -45.747 -21.329 106.323 1.00 83.81 374 GLN A C 1
ATOM 3000 O O . GLN A 1 374 ? -45.758 -20.567 105.352 1.00 83.81 374 GLN A O 1
ATOM 3005 N N . ILE A 1 375 ? -44.839 -21.227 107.298 1.00 83.25 375 ILE A N 1
ATOM 3006 C CA . ILE A 1 375 ? -43.667 -20.348 107.217 1.00 83.25 375 ILE A CA 1
ATOM 3007 C C . ILE A 1 375 ? -42.721 -20.845 106.119 1.00 83.25 375 ILE A C 1
ATOM 3009 O O . ILE A 1 375 ? -42.312 -20.036 105.287 1.00 83.25 375 ILE A O 1
ATOM 3013 N N . GLU A 1 376 ? -42.447 -22.150 106.072 1.00 86.31 376 GLU A N 1
ATOM 3014 C CA . GLU A 1 376 ? -41.617 -22.786 105.044 1.00 86.31 376 GLU A CA 1
ATOM 3015 C C . GLU A 1 376 ? -42.204 -22.561 103.642 1.00 86.31 376 GLU A C 1
ATOM 3017 O O . GLU A 1 376 ? -41.556 -21.940 102.803 1.00 86.31 376 GLU A O 1
ATOM 3022 N N . ASN A 1 377 ? -43.485 -22.890 103.427 1.00 84.00 377 ASN A N 1
ATOM 3023 C CA . ASN A 1 377 ? -44.184 -22.654 102.154 1.00 84.00 377 ASN A CA 1
ATOM 3024 C C . ASN A 1 377 ? -44.136 -21.182 101.700 1.00 84.00 377 ASN A C 1
ATOM 3026 O O . ASN A 1 377 ? -43.998 -20.877 100.511 1.00 84.00 377 ASN A O 1
ATOM 3030 N N . ARG A 1 378 ? -44.268 -20.235 102.639 1.00 87.00 378 ARG A N 1
ATOM 3031 C CA . ARG A 1 378 ? -44.173 -18.800 102.339 1.00 87.00 378 ARG A CA 1
ATOM 3032 C C . ARG A 1 378 ? -42.762 -18.417 101.900 1.00 87.00 378 ARG A C 1
ATOM 3034 O O . ARG A 1 378 ? -42.612 -17.621 100.968 1.00 87.00 378 ARG A O 1
ATOM 3041 N N . ASP A 1 379 ? -41.751 -18.892 102.615 1.00 86.19 379 ASP A N 1
ATOM 3042 C CA . ASP A 1 379 ? -40.361 -18.526 102.364 1.00 86.19 379 ASP A CA 1
ATOM 3043 C C . ASP A 1 379 ? -39.862 -19.161 101.057 1.00 86.19 379 ASP A C 1
ATOM 3045 O O . ASP A 1 379 ? -39.285 -18.444 100.236 1.00 86.19 379 ASP A O 1
ATOM 3049 N N . GLU A 1 380 ? -40.248 -20.407 100.765 1.00 87.25 380 GLU A N 1
ATOM 3050 C CA . GLU A 1 380 ? -40.062 -21.045 99.455 1.00 87.25 380 GLU A CA 1
ATOM 3051 C C . GLU A 1 380 ? -40.721 -20.241 98.323 1.00 87.25 380 GLU A C 1
ATOM 3053 O O . GLU A 1 380 ? -40.100 -19.967 97.294 1.00 87.25 380 GLU A O 1
ATOM 3058 N N . ALA A 1 381 ? -41.970 -19.790 98.500 1.00 84.88 381 ALA A N 1
ATOM 3059 C CA . ALA A 1 381 ? -42.651 -18.976 97.494 1.00 84.88 381 ALA A CA 1
ATOM 3060 C C . ALA A 1 381 ? -41.934 -17.634 97.243 1.00 84.88 381 ALA A C 1
ATOM 3062 O O . ALA A 1 381 ? -41.846 -17.183 96.098 1.00 84.88 381 ALA A O 1
ATOM 3063 N N . LYS A 1 382 ? -41.384 -16.995 98.284 1.00 87.38 382 LYS A N 1
ATOM 3064 C CA . LYS A 1 382 ? -40.589 -15.757 98.160 1.00 87.38 382 LYS A CA 1
ATOM 3065 C C . LYS A 1 382 ? -39.241 -15.988 97.475 1.00 87.38 382 LYS A C 1
ATOM 3067 O O . LYS A 1 382 ? -38.814 -15.136 96.686 1.00 87.38 382 LYS A O 1
ATOM 3072 N N . GLU A 1 383 ? -38.587 -17.111 97.752 1.00 89.81 383 GLU A N 1
ATOM 3073 C CA . GLU A 1 383 ? -37.346 -17.509 97.086 1.00 89.81 383 GLU A CA 1
ATOM 3074 C C . GLU A 1 383 ? -37.593 -17.774 95.596 1.00 89.81 383 GLU A C 1
ATOM 3076 O O . GLU A 1 383 ? -36.928 -17.175 94.748 1.00 89.81 383 GLU A O 1
ATOM 3081 N N . LEU A 1 384 ? -38.641 -18.536 95.265 1.00 90.25 384 LEU A N 1
ATOM 3082 C CA . LEU A 1 384 ? -39.065 -18.774 93.884 1.00 90.25 384 LEU A CA 1
ATOM 3083 C C . LEU A 1 384 ? -39.407 -17.470 93.149 1.00 90.25 384 LEU A C 1
ATOM 3085 O O . LEU A 1 384 ? -38.990 -17.289 92.008 1.00 90.25 384 LEU A O 1
ATOM 3089 N N . ILE A 1 385 ? -40.110 -16.524 93.786 1.00 88.94 385 ILE A N 1
ATOM 3090 C CA . ILE A 1 385 ? -40.365 -15.193 93.201 1.00 88.94 385 ILE A CA 1
ATOM 3091 C C . ILE A 1 385 ? -39.051 -14.471 92.871 1.00 88.94 385 ILE A C 1
ATOM 3093 O O . ILE A 1 385 ? -38.945 -13.851 91.811 1.00 88.94 385 ILE A O 1
ATOM 3097 N N . SER A 1 386 ? -38.066 -14.529 93.769 1.00 88.44 386 SER A N 1
ATOM 3098 C CA . SER A 1 386 ? -36.767 -13.872 93.578 1.00 88.44 386 SER A CA 1
ATOM 3099 C C . SER A 1 386 ? -35.976 -14.513 92.438 1.00 88.44 386 SER A C 1
ATOM 3101 O O . SER A 1 386 ? -35.423 -13.797 91.600 1.00 88.44 386 SER A O 1
ATOM 3103 N N . GLU A 1 387 ? -35.986 -15.842 92.346 1.00 90.81 387 GLU A N 1
ATOM 3104 C CA . GLU A 1 387 ? -35.306 -16.575 91.279 1.00 90.81 387 GLU A CA 1
ATOM 3105 C C . GLU A 1 387 ? -35.975 -16.359 89.914 1.00 90.81 387 GLU A C 1
ATOM 3107 O O . GLU A 1 387 ? -35.309 -16.054 88.926 1.00 90.81 387 GLU A O 1
ATOM 3112 N N . ILE A 1 388 ? -37.308 -16.383 89.855 1.00 90.44 388 ILE A N 1
ATOM 3113 C CA . ILE A 1 388 ? -38.061 -16.073 88.632 1.00 90.44 388 ILE A CA 1
ATOM 3114 C C . ILE A 1 388 ? -37.825 -14.613 88.196 1.00 90.44 388 ILE A C 1
ATOM 3116 O O . ILE A 1 388 ? -37.688 -14.319 87.004 1.00 90.44 388 ILE A O 1
ATOM 3120 N N . ALA A 1 389 ? -37.719 -13.676 89.144 1.00 88.31 389 ALA A N 1
ATOM 3121 C CA . ALA A 1 389 ? -37.361 -12.291 88.840 1.00 88.31 389 ALA A CA 1
ATOM 3122 C C . ALA A 1 389 ? -35.930 -12.164 88.285 1.00 88.31 389 ALA A C 1
ATOM 3124 O O . ALA A 1 389 ? -35.694 -11.326 87.410 1.00 88.31 389 ALA A O 1
ATOM 3125 N N . ARG A 1 390 ? -34.990 -13.003 88.742 1.00 91.38 390 ARG A N 1
ATOM 3126 C CA . ARG A 1 390 ? -33.626 -13.091 88.198 1.00 91.38 390 ARG A CA 1
ATOM 3127 C C . ARG A 1 390 ? -33.631 -13.613 86.760 1.00 91.38 390 ARG A C 1
ATOM 3129 O O . ARG A 1 390 ? -33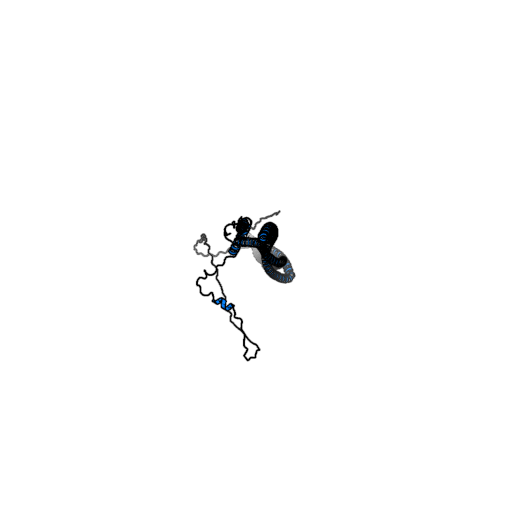.041 -12.966 85.895 1.00 91.38 390 ARG A O 1
ATOM 3136 N N . LEU A 1 391 ? -34.372 -14.689 86.487 1.00 90.06 391 LEU A N 1
ATOM 3137 C CA . LEU A 1 391 ? -34.536 -15.246 85.136 1.00 90.06 391 LEU A CA 1
ATOM 3138 C C . LEU A 1 391 ? -35.080 -14.208 84.145 1.00 90.06 391 LEU A C 1
ATOM 3140 O O . LEU A 1 391 ? -34.594 -14.109 83.024 1.00 90.06 391 LEU A O 1
ATOM 3144 N N . LYS A 1 392 ? -36.012 -13.347 84.571 1.00 91.44 392 LYS A N 1
ATOM 3145 C CA . LYS A 1 392 ? -36.510 -12.234 83.743 1.00 91.44 392 LYS A CA 1
ATOM 3146 C C . LYS A 1 392 ? -35.412 -11.253 83.317 1.00 91.44 392 LYS A C 1
ATOM 3148 O O . LYS A 1 392 ? -35.440 -10.722 82.206 1.00 91.44 392 LYS A O 1
ATOM 3153 N N . ILE A 1 393 ? -34.476 -10.950 84.218 1.00 91.75 393 ILE A N 1
ATOM 3154 C CA . ILE A 1 393 ? -33.351 -10.046 83.936 1.00 91.75 393 ILE A CA 1
ATOM 3155 C C . ILE A 1 393 ? -32.386 -10.712 82.950 1.00 91.75 393 ILE A C 1
ATOM 3157 O O . ILE A 1 393 ? -31.917 -10.053 82.020 1.00 91.75 393 ILE A O 1
ATOM 3161 N N . GLU A 1 394 ? -32.121 -12.004 83.132 1.00 91.19 394 GLU A N 1
ATOM 3162 C CA . GLU A 1 394 ? -31.257 -12.797 82.255 1.00 91.19 394 GLU A CA 1
ATOM 3163 C C . GLU A 1 394 ? -31.847 -12.959 80.846 1.00 91.19 394 GLU A C 1
ATOM 3165 O O . GLU A 1 394 ? -31.147 -12.732 79.856 1.00 91.19 394 GLU A O 1
ATOM 3170 N N . ASP A 1 395 ? -33.148 -13.229 80.735 1.00 91.19 395 ASP A N 1
ATOM 3171 C CA . ASP A 1 395 ? -33.860 -13.305 79.455 1.00 91.19 395 ASP A CA 1
ATOM 3172 C C . ASP A 1 395 ? -33.813 -11.957 78.714 1.00 91.19 395 ASP A C 1
ATOM 3174 O O . ASP A 1 395 ? -33.472 -11.877 77.530 1.00 91.19 395 ASP A O 1
ATOM 3178 N N . LYS A 1 396 ? -34.000 -10.844 79.440 1.00 92.69 396 LYS A N 1
ATOM 3179 C CA . LYS A 1 396 ? -33.833 -9.491 78.882 1.00 92.69 396 LYS A CA 1
ATOM 3180 C C . LYS A 1 396 ? -32.406 -9.238 78.389 1.00 92.69 396 LYS A C 1
ATOM 3182 O O . LYS A 1 396 ? -32.222 -8.604 77.347 1.00 92.69 396 LYS A O 1
ATOM 3187 N N . ALA A 1 397 ? -31.393 -9.692 79.126 1.00 92.81 397 ALA A N 1
ATOM 3188 C CA . ALA A 1 397 ? -29.998 -9.563 78.715 1.00 92.81 397 ALA A CA 1
ATOM 3189 C C . ALA A 1 397 ? -29.707 -10.386 77.448 1.00 92.81 397 ALA A C 1
ATOM 3191 O O . ALA A 1 397 ? -29.065 -9.879 76.524 1.00 92.81 397 ALA A O 1
ATOM 3192 N N . THR A 1 398 ? -30.240 -11.607 77.372 1.00 92.81 398 THR A N 1
ATOM 3193 C CA . THR A 1 398 ? -30.121 -12.507 76.215 1.00 92.81 398 THR A CA 1
ATOM 3194 C C . THR A 1 398 ? -30.774 -11.905 74.975 1.00 92.81 398 THR A C 1
ATOM 3196 O O . THR A 1 398 ? -30.111 -11.762 73.943 1.00 92.81 398 THR A O 1
ATOM 3199 N N . LYS A 1 399 ? -32.020 -11.429 75.097 1.00 94.25 399 LYS A N 1
ATOM 3200 C CA . LYS A 1 399 ? -32.727 -10.675 74.053 1.00 94.25 399 LYS A CA 1
ATOM 3201 C C . LYS A 1 399 ? -31.890 -9.503 73.539 1.00 94.25 399 LYS A C 1
ATOM 3203 O O . LYS A 1 399 ? -31.673 -9.370 72.336 1.00 94.25 399 LYS A O 1
ATOM 3208 N N . ASN A 1 400 ? -31.400 -8.650 74.441 1.00 93.25 400 ASN A N 1
ATOM 3209 C CA . ASN A 1 400 ? -30.618 -7.472 74.062 1.00 93.25 400 ASN A CA 1
ATOM 3210 C C . ASN A 1 400 ? -29.317 -7.849 73.334 1.00 93.25 400 ASN A C 1
ATOM 3212 O O . ASN A 1 400 ? -28.931 -7.167 72.386 1.00 93.25 400 ASN A O 1
ATOM 3216 N N . ASN A 1 401 ? -28.652 -8.934 73.743 1.00 94.12 401 ASN A N 1
ATOM 3217 C CA . ASN A 1 401 ? -27.448 -9.436 73.077 1.00 94.12 401 ASN A CA 1
ATOM 3218 C C . ASN A 1 401 ? -27.756 -9.918 71.649 1.00 94.12 401 ASN A C 1
ATOM 3220 O O . ASN A 1 401 ? -27.080 -9.506 70.704 1.00 94.12 401 ASN A O 1
ATOM 3224 N N . LEU A 1 402 ? -28.810 -10.725 71.479 1.00 94.06 402 LEU A N 1
ATOM 3225 C CA . LEU A 1 402 ? -29.251 -11.210 70.168 1.00 94.06 402 LEU A CA 1
ATOM 3226 C C . LEU A 1 402 ? -29.646 -10.056 69.242 1.00 94.06 402 LEU A C 1
ATOM 3228 O O . LEU A 1 402 ? -29.141 -9.971 68.124 1.00 94.06 402 LEU A O 1
ATOM 3232 N N . ILE A 1 403 ? -30.468 -9.120 69.724 1.00 94.00 403 ILE A N 1
ATOM 3233 C CA . ILE A 1 403 ? -30.871 -7.942 68.945 1.00 94.00 403 ILE A CA 1
ATOM 3234 C C . ILE A 1 403 ? -29.655 -7.096 68.567 1.00 94.00 403 ILE A C 1
ATOM 3236 O O . ILE A 1 403 ? -29.573 -6.643 67.429 1.00 94.00 403 ILE A O 1
ATOM 3240 N N . SER A 1 404 ? -28.689 -6.902 69.468 1.00 94.31 404 SER A N 1
ATOM 3241 C CA . SER A 1 404 ? -27.467 -6.142 69.171 1.00 94.31 404 SER A CA 1
ATOM 3242 C C . SER A 1 404 ? -26.646 -6.782 68.041 1.00 94.31 404 SER A C 1
ATOM 3244 O O . SER A 1 404 ? -26.230 -6.095 67.101 1.00 94.31 404 SER A O 1
ATOM 3246 N N . LYS A 1 405 ? -26.478 -8.112 68.071 1.00 94.69 405 LYS A N 1
ATOM 3247 C CA . LYS A 1 405 ? -25.814 -8.872 66.998 1.00 94.69 405 LYS A CA 1
ATOM 3248 C C . LYS A 1 405 ? -26.546 -8.728 65.663 1.00 94.69 405 LYS A C 1
ATOM 3250 O O . LYS A 1 405 ? -25.917 -8.382 64.666 1.00 94.69 405 LYS A O 1
ATOM 3255 N N . ILE A 1 406 ? -27.867 -8.921 65.650 1.00 94.06 406 ILE A N 1
ATOM 3256 C CA . ILE A 1 406 ? -28.674 -8.789 64.428 1.00 94.06 406 ILE A CA 1
ATOM 3257 C C . ILE A 1 406 ? -28.624 -7.346 63.899 1.00 94.06 406 ILE A C 1
ATOM 3259 O O . ILE A 1 406 ? -28.412 -7.136 62.711 1.00 94.06 406 ILE A O 1
ATOM 3263 N N . THR A 1 407 ? -28.716 -6.343 64.776 1.00 93.56 407 THR A N 1
ATOM 3264 C CA . THR A 1 407 ? -28.647 -4.916 64.406 1.00 93.56 407 THR A CA 1
ATOM 3265 C C . THR A 1 407 ? -27.310 -4.553 63.754 1.00 93.56 407 THR A C 1
ATOM 3267 O O . THR A 1 407 ? -27.257 -3.690 62.880 1.00 93.56 407 THR A O 1
ATOM 3270 N N . THR A 1 408 ? -26.219 -5.205 64.160 1.00 94.19 408 THR A N 1
ATOM 3271 C CA . THR A 1 408 ? -24.894 -4.990 63.559 1.00 94.19 408 THR A CA 1
ATOM 3272 C C . THR A 1 408 ? -24.874 -5.506 62.119 1.00 94.19 408 THR A C 1
ATOM 3274 O O . THR A 1 408 ? -24.499 -4.763 61.216 1.00 94.19 408 THR A O 1
ATOM 3277 N N . LEU A 1 409 ? -25.394 -6.717 61.887 1.00 94.19 409 LEU A N 1
ATOM 3278 C CA . LEU A 1 409 ? -25.540 -7.294 60.544 1.00 94.19 409 LEU A CA 1
ATOM 3279 C C . LEU A 1 409 ? -26.471 -6.466 59.647 1.00 94.19 409 LEU A C 1
ATOM 3281 O O . LEU A 1 409 ? -26.184 -6.285 58.465 1.00 94.19 409 LEU A O 1
ATOM 3285 N N . VAL A 1 410 ? -27.559 -5.920 60.204 1.00 94.12 410 VAL A N 1
ATOM 3286 C CA . VAL A 1 410 ? -28.456 -5.002 59.482 1.00 94.12 410 VAL A CA 1
ATOM 3287 C C . VAL A 1 410 ? -27.685 -3.777 58.991 1.00 94.12 410 VAL A C 1
ATOM 3289 O O . VAL A 1 410 ? -27.720 -3.489 57.798 1.00 94.12 410 VAL A O 1
ATOM 3292 N N . LYS A 1 411 ? -26.915 -3.108 59.860 1.00 94.31 411 LYS A N 1
ATOM 3293 C CA . LYS A 1 411 ? -26.125 -1.923 59.475 1.00 94.31 411 LYS A CA 1
ATOM 3294 C C . LYS A 1 411 ? -25.090 -2.228 58.391 1.00 94.31 411 LYS A C 1
ATOM 3296 O O . LYS A 1 411 ? -24.928 -1.439 57.462 1.00 94.31 411 LYS A O 1
ATOM 3301 N N . GLU A 1 412 ? -24.397 -3.362 58.492 1.00 94.31 412 GLU A N 1
ATOM 3302 C CA . GLU A 1 412 ? -23.424 -3.795 57.480 1.00 94.31 412 GLU A CA 1
ATOM 3303 C C . GLU A 1 412 ? -24.089 -4.022 56.114 1.00 94.31 412 GLU A C 1
ATOM 3305 O O . GLU A 1 412 ? -23.576 -3.579 55.083 1.00 94.31 412 GLU A O 1
ATOM 3310 N N . ASN A 1 413 ? -25.255 -4.672 56.095 1.00 93.69 413 ASN A N 1
ATOM 3311 C CA . ASN A 1 413 ? -26.010 -4.922 54.869 1.00 93.69 413 ASN A CA 1
ATOM 3312 C C . ASN A 1 413 ? -26.642 -3.644 54.290 1.00 93.69 413 ASN A C 1
ATOM 3314 O O . ASN A 1 413 ? -26.638 -3.464 53.073 1.00 93.69 413 ASN A O 1
ATOM 3318 N N . GLU A 1 414 ? -27.122 -2.720 55.126 1.00 93.56 414 GLU A N 1
ATOM 3319 C CA . GLU A 1 414 ? -27.599 -1.398 54.694 1.00 93.56 414 GLU A CA 1
ATOM 3320 C C . GLU A 1 414 ? -26.478 -0.581 54.043 1.00 93.56 414 GLU A C 1
ATOM 3322 O O . GLU A 1 414 ? -26.685 0.040 52.995 1.00 93.56 414 GLU A O 1
ATOM 3327 N N . GLN A 1 415 ? -25.273 -0.614 54.622 1.00 94.44 415 GLN A N 1
ATOM 3328 C CA . GLN A 1 415 ? -24.111 0.051 54.043 1.00 94.44 415 GLN A CA 1
ATOM 3329 C C . GLN A 1 415 ? -23.762 -0.541 52.672 1.00 94.44 415 GLN A C 1
ATOM 3331 O O . GLN A 1 415 ? -23.650 0.210 51.701 1.00 94.44 415 GLN A O 1
ATOM 3336 N N . LYS A 1 416 ? -23.659 -1.873 52.562 1.00 94.06 416 LYS A N 1
ATOM 3337 C CA . LYS A 1 416 ? -23.397 -2.548 51.278 1.00 94.06 416 LYS A CA 1
ATOM 3338 C C . LYS A 1 416 ? -24.477 -2.244 50.236 1.00 94.06 416 LYS A C 1
ATOM 3340 O O . LYS A 1 416 ? -24.152 -1.938 49.092 1.00 94.06 416 LYS A O 1
ATOM 3345 N N . SER A 1 417 ? -25.754 -2.252 50.627 1.00 92.62 417 SER A N 1
ATOM 3346 C CA . SER A 1 417 ? -26.870 -1.874 49.744 1.00 92.62 417 SER A CA 1
ATOM 3347 C C . SER A 1 417 ? -26.727 -0.432 49.237 1.00 92.62 417 SER A C 1
ATOM 3349 O O . SER A 1 417 ? -26.910 -0.165 48.049 1.00 92.62 417 SER A O 1
ATOM 3351 N N . SER A 1 418 ? -26.340 0.504 50.110 1.00 93.25 418 SER A N 1
ATOM 3352 C CA . SER A 1 418 ? -26.085 1.901 49.737 1.00 93.25 418 SER A CA 1
ATOM 3353 C C . SER A 1 418 ? -24.927 2.040 48.740 1.00 93.25 418 SER A C 1
ATOM 3355 O O . SER A 1 418 ? -25.024 2.802 47.775 1.00 93.25 418 SER A O 1
ATOM 3357 N N . GLU A 1 419 ? -23.843 1.286 48.931 1.00 94.50 419 GLU A N 1
ATOM 3358 C CA . GLU A 1 419 ? -22.699 1.255 48.013 1.00 94.50 419 GLU A CA 1
ATOM 3359 C C . GLU A 1 419 ? -23.081 0.685 46.639 1.00 94.50 419 GLU A C 1
ATOM 3361 O O . GLU A 1 419 ? -22.779 1.309 45.618 1.00 94.50 419 GLU A O 1
ATOM 3366 N N . TYR A 1 420 ? -23.828 -0.422 46.592 1.00 94.19 420 TYR A N 1
ATOM 3367 C CA . TYR A 1 420 ? -24.324 -0.992 45.336 1.00 94.19 420 TYR A CA 1
ATOM 3368 C C . TYR A 1 420 ? -25.285 -0.064 44.598 1.00 94.19 420 TYR A C 1
ATOM 3370 O O . TYR A 1 420 ? -25.146 0.103 43.389 1.00 94.19 420 TYR A O 1
ATOM 3378 N N . LYS A 1 421 ? -26.184 0.638 45.296 1.00 93.06 421 LYS A N 1
ATOM 3379 C CA . LYS A 1 421 ? -27.050 1.654 44.669 1.00 93.06 421 LYS A CA 1
ATOM 3380 C C . LYS A 1 421 ? -26.243 2.794 44.042 1.00 93.06 421 LYS A C 1
ATOM 3382 O O . LYS A 1 421 ? -26.545 3.233 42.931 1.00 93.06 421 LYS A O 1
ATOM 3387 N N . LYS A 1 422 ? -25.174 3.253 44.703 1.00 94.81 422 LYS A N 1
ATOM 3388 C CA . LYS A 1 422 ? -24.262 4.260 44.130 1.00 94.81 422 LYS A CA 1
ATOM 3389 C C . LYS A 1 422 ? -23.520 3.733 42.902 1.00 94.81 422 LYS A C 1
ATOM 3391 O O . LYS A 1 422 ? -23.315 4.492 41.961 1.00 94.81 422 LYS A O 1
ATOM 3396 N N . LEU A 1 423 ? -23.112 2.467 42.896 1.00 94.88 423 LEU A N 1
ATOM 3397 C CA . LEU A 1 423 ? -22.442 1.865 41.745 1.00 94.88 423 LEU A CA 1
ATOM 3398 C C . LEU A 1 423 ? -23.405 1.682 40.563 1.00 94.88 423 LEU A C 1
ATOM 3400 O O . LEU A 1 423 ? -23.076 2.091 39.454 1.00 94.88 423 LEU A O 1
ATOM 3404 N N . LEU A 1 424 ? -24.625 1.196 40.815 1.00 95.12 424 LEU A N 1
ATOM 3405 C CA . LEU A 1 424 ? -25.672 1.049 39.799 1.00 95.12 424 LEU A CA 1
ATOM 3406 C C . LEU A 1 424 ? -25.996 2.374 39.109 1.00 95.12 424 LEU A C 1
ATOM 3408 O O . LEU A 1 424 ? -26.027 2.426 37.888 1.00 95.12 424 LEU A O 1
ATOM 3412 N N . THR A 1 425 ? -26.145 3.471 39.858 1.00 94.88 425 THR A N 1
ATOM 3413 C CA . THR A 1 425 ? -26.418 4.786 39.239 1.00 94.88 425 THR A CA 1
ATOM 3414 C C . THR A 1 425 ? -25.292 5.263 38.313 1.00 94.88 425 THR A C 1
ATOM 3416 O O . THR A 1 425 ? -25.564 5.892 37.287 1.00 94.88 425 THR A O 1
ATOM 3419 N N . LYS A 1 426 ? -24.027 4.946 38.631 1.00 95.94 426 LYS A N 1
ATOM 3420 C CA . LYS A 1 426 ? -22.884 5.234 37.750 1.00 95.94 426 LYS A CA 1
ATOM 3421 C C . LYS A 1 426 ? -22.924 4.373 36.491 1.00 95.94 426 LYS A C 1
ATOM 3423 O O . LYS A 1 426 ? -22.822 4.924 35.400 1.00 95.94 426 LYS A O 1
ATOM 3428 N N . LEU A 1 427 ? -23.126 3.064 36.640 1.00 96.19 427 LEU A N 1
ATOM 3429 C CA . LEU A 1 427 ? -23.206 2.130 35.514 1.00 96.19 427 LEU A CA 1
ATOM 3430 C C . LEU A 1 427 ? -24.386 2.449 34.587 1.00 96.19 427 LEU A C 1
ATOM 3432 O O . LEU A 1 427 ? -24.221 2.462 33.377 1.00 96.19 427 LEU A O 1
ATOM 3436 N N . GLU A 1 428 ? -25.551 2.813 35.127 1.00 94.62 428 GLU A N 1
ATOM 3437 C CA . GLU A 1 428 ? -26.713 3.240 34.333 1.00 94.62 428 GLU A CA 1
ATOM 3438 C C . GLU A 1 428 ? -26.467 4.548 33.571 1.00 94.62 428 GLU A C 1
ATOM 3440 O O . GLU A 1 428 ? -27.001 4.753 32.481 1.00 94.62 428 GLU A O 1
ATOM 3445 N N . THR A 1 429 ? -25.688 5.466 34.148 1.00 96.19 429 THR A N 1
ATOM 3446 C CA . THR A 1 429 ? -25.292 6.702 33.457 1.00 96.19 429 THR A CA 1
ATOM 3447 C C . THR A 1 429 ? -24.352 6.386 32.296 1.00 96.19 429 THR A C 1
ATOM 3449 O O . THR A 1 429 ? -24.510 6.935 31.205 1.00 96.19 429 THR A O 1
ATOM 3452 N N . GLU A 1 430 ? -23.417 5.468 32.520 1.00 95.94 430 GLU A N 1
ATOM 3453 C CA . GLU A 1 430 ? -22.446 5.024 31.527 1.00 95.94 430 GLU A CA 1
ATOM 3454 C C . GLU A 1 430 ? -23.104 4.221 30.390 1.00 95.94 430 GLU A C 1
ATOM 3456 O O . GLU A 1 430 ? -22.888 4.522 29.219 1.00 95.94 430 GLU A O 1
ATOM 3461 N N . ASP A 1 431 ? -24.016 3.297 30.704 1.00 95.50 431 ASP A N 1
ATOM 3462 C CA . ASP A 1 431 ? -24.801 2.553 29.708 1.00 95.50 431 ASP A CA 1
ATOM 3463 C C . ASP A 1 431 ? -25.655 3.487 28.835 1.00 95.50 431 ASP A C 1
ATOM 3465 O O . ASP A 1 431 ? -25.754 3.293 27.622 1.00 95.50 431 ASP A O 1
ATOM 3469 N N . LYS A 1 432 ? -26.212 4.565 29.406 1.00 95.25 432 LYS A N 1
ATOM 3470 C CA . LYS A 1 432 ? -26.916 5.600 28.627 1.00 95.25 432 LYS A CA 1
ATOM 3471 C C . LYS A 1 432 ? -25.980 6.347 27.679 1.00 95.25 432 LYS A C 1
ATOM 3473 O O . LYS A 1 432 ? -26.375 6.600 26.540 1.00 95.25 432 LYS A O 1
ATOM 3478 N N . ARG A 1 433 ? -24.764 6.698 28.123 1.00 96.94 433 ARG A N 1
ATOM 3479 C CA . ARG A 1 433 ? -23.739 7.326 27.268 1.00 96.94 433 ARG A CA 1
ATOM 3480 C C . ARG A 1 433 ? -23.411 6.414 26.088 1.00 96.94 433 ARG A C 1
ATOM 3482 O O . ARG A 1 433 ? -23.489 6.860 24.946 1.00 96.94 433 ARG A O 1
ATOM 3489 N N . ILE A 1 434 ? -23.104 5.149 26.366 1.00 95.44 434 ILE A N 1
ATOM 3490 C CA . ILE A 1 434 ? -22.703 4.165 25.355 1.00 95.44 434 ILE A CA 1
ATOM 3491 C C . ILE A 1 434 ? -23.857 3.868 24.397 1.00 95.44 434 ILE A C 1
ATOM 3493 O O . ILE A 1 434 ? -23.672 3.873 23.186 1.00 95.44 434 ILE A O 1
ATOM 3497 N N . THR A 1 435 ? -25.074 3.676 24.905 1.00 93.25 435 THR A N 1
ATOM 3498 C CA . THR A 1 435 ? -26.256 3.424 24.067 1.00 93.25 435 THR A CA 1
ATOM 3499 C C . THR A 1 435 ? -26.545 4.598 23.134 1.00 93.25 435 THR A C 1
ATOM 3501 O O . THR A 1 435 ? -26.867 4.387 21.965 1.00 93.25 435 THR A O 1
ATOM 3504 N N . LYS A 1 436 ? -26.382 5.837 23.619 1.00 94.62 436 LYS A N 1
ATOM 3505 C CA . LYS A 1 436 ? -26.487 7.033 22.779 1.00 94.62 436 LYS A CA 1
ATOM 3506 C C . LYS A 1 436 ? -25.406 7.047 21.692 1.00 94.62 436 LYS A C 1
ATOM 3508 O O . LYS A 1 436 ? -25.748 7.210 20.527 1.00 94.62 436 LYS A O 1
ATOM 3513 N N . PHE A 1 437 ? -24.144 6.823 22.064 1.00 94.44 437 PHE A N 1
ATOM 3514 C CA . PHE A 1 437 ? -23.023 6.753 21.121 1.00 94.44 437 PHE A CA 1
ATOM 3515 C C . PHE A 1 437 ? -23.254 5.691 20.037 1.00 94.44 437 PHE A C 1
ATOM 3517 O O . PHE A 1 437 ? -23.163 5.992 18.852 1.00 94.44 437 PHE A O 1
ATOM 3524 N N . ILE A 1 438 ? -23.630 4.469 20.426 1.00 92.81 438 ILE A N 1
ATOM 3525 C CA . ILE A 1 438 ? -23.924 3.376 19.492 1.00 92.81 438 ILE A CA 1
ATOM 3526 C C . ILE A 1 438 ? -25.062 3.771 18.552 1.00 92.81 438 ILE A C 1
ATOM 3528 O O . ILE A 1 438 ? -24.951 3.533 17.355 1.00 92.81 438 ILE A O 1
ATOM 3532 N N . GLY A 1 439 ? -26.139 4.375 19.065 1.00 90.19 439 GLY A N 1
ATOM 3533 C CA . GLY A 1 439 ? -27.274 4.805 18.248 1.00 90.19 439 GLY A CA 1
ATOM 3534 C C . GLY A 1 439 ? -26.916 5.882 17.219 1.00 90.19 439 GLY A C 1
ATOM 3535 O O . GLY A 1 439 ? -27.394 5.819 16.090 1.00 90.19 439 GLY A O 1
ATOM 3536 N N . GLU A 1 440 ? -26.063 6.839 17.592 1.00 90.88 440 GLU A N 1
ATOM 3537 C CA . GLU A 1 440 ? -25.595 7.915 16.707 1.00 90.88 440 GLU A CA 1
ATOM 3538 C C . GLU A 1 440 ? -24.584 7.400 15.667 1.00 90.88 440 GLU A C 1
ATOM 3540 O O . GLU A 1 440 ? -24.687 7.729 14.486 1.00 90.88 440 GLU A O 1
ATOM 3545 N N . GLU A 1 441 ? -23.652 6.533 16.070 1.00 91.44 441 GLU A N 1
ATOM 3546 C CA . GLU A 1 441 ? -22.546 6.081 15.218 1.00 91.44 441 GLU A CA 1
ATOM 3547 C C . GLU A 1 441 ? -22.833 4.796 14.429 1.00 91.44 441 GLU A C 1
ATOM 3549 O O . GLU A 1 441 ? -22.063 4.445 13.537 1.00 91.44 441 GLU A O 1
ATOM 3554 N N . HIS A 1 442 ? -23.929 4.075 14.692 1.00 89.12 442 HIS A N 1
ATOM 3555 C CA . HIS A 1 442 ? -24.223 2.821 13.982 1.00 89.12 442 HIS A CA 1
ATOM 3556 C C . HIS A 1 442 ? -24.360 3.017 12.465 1.00 89.12 442 HIS A C 1
ATOM 3558 O O . HIS A 1 442 ? -23.824 2.227 11.689 1.00 89.12 442 HIS A O 1
ATOM 3564 N N . ALA A 1 443 ? -25.020 4.099 12.038 1.00 82.94 443 ALA A N 1
ATOM 3565 C CA . ALA A 1 443 ? -25.128 4.443 10.620 1.00 82.94 443 ALA A CA 1
ATOM 3566 C C . ALA A 1 443 ? -23.756 4.787 10.011 1.00 82.94 443 ALA A C 1
ATOM 3568 O O . ALA A 1 443 ? -23.443 4.375 8.893 1.00 82.94 443 ALA A O 1
ATOM 3569 N N . ASN A 1 444 ? -22.907 5.482 10.775 1.00 89.94 444 ASN A N 1
ATOM 3570 C CA . ASN A 1 444 ? -21.551 5.819 10.352 1.00 89.94 444 ASN A CA 1
ATOM 3571 C C . ASN A 1 444 ? -20.662 4.576 10.268 1.00 89.94 444 ASN A C 1
ATOM 3573 O O . ASN A 1 444 ? -19.823 4.508 9.376 1.00 89.94 444 ASN A O 1
ATOM 3577 N N . LYS A 1 445 ? -20.844 3.574 11.141 1.00 90.06 445 LYS A N 1
ATOM 3578 C CA . LYS A 1 445 ? -20.078 2.321 11.094 1.00 90.06 445 LYS A CA 1
ATOM 3579 C C . LYS A 1 445 ? -20.233 1.620 9.752 1.00 90.06 445 LYS A C 1
ATOM 3581 O O . LYS A 1 445 ? -19.217 1.302 9.148 1.00 90.06 445 LYS A O 1
ATOM 3586 N N . GLN A 1 446 ? -21.463 1.402 9.287 1.00 88.75 446 GLN A N 1
ATOM 3587 C CA . GLN A 1 446 ? -21.675 0.707 8.017 1.00 88.75 446 GLN A CA 1
ATOM 3588 C C . GLN A 1 446 ? -21.015 1.472 6.860 1.00 88.75 446 GLN A C 1
ATOM 3590 O O . GLN A 1 446 ? -20.298 0.885 6.055 1.00 88.75 446 GLN A O 1
ATOM 3595 N N . SER A 1 447 ? -21.181 2.799 6.826 1.00 92.19 447 SER A N 1
ATOM 3596 C CA . SER A 1 447 ? -20.517 3.642 5.826 1.00 92.19 447 SER A CA 1
ATOM 3597 C C . SER A 1 447 ? -18.985 3.571 5.928 1.00 92.19 447 SER A C 1
ATOM 3599 O O . SER A 1 447 ? -18.305 3.473 4.909 1.00 92.19 447 SER A O 1
ATOM 3601 N N . ASN A 1 448 ? -18.426 3.558 7.141 1.00 92.38 448 ASN A N 1
ATOM 3602 C CA . ASN A 1 448 ? -16.987 3.415 7.364 1.00 92.38 448 ASN A CA 1
ATOM 3603 C C . ASN A 1 448 ? -16.473 2.028 6.935 1.00 92.38 448 ASN A C 1
ATOM 3605 O O . ASN A 1 448 ? -15.383 1.944 6.382 1.00 92.38 448 ASN A O 1
ATOM 3609 N N . GLU A 1 449 ? -17.232 0.950 7.150 1.00 92.00 449 GLU A N 1
ATOM 3610 C CA . GLU A 1 449 ? -16.890 -0.408 6.692 1.00 92.00 449 GLU A CA 1
ATOM 3611 C C . GLU A 1 449 ? -16.918 -0.530 5.160 1.00 92.00 449 GLU A C 1
ATOM 3613 O O . GLU A 1 449 ? -16.045 -1.168 4.567 1.00 92.00 449 GLU A O 1
ATOM 3618 N N . GLU A 1 450 ? -17.875 0.121 4.499 1.00 92.88 450 GLU A N 1
ATOM 3619 C CA . GLU A 1 450 ? -17.911 0.215 3.036 1.00 92.88 450 GLU A CA 1
ATOM 3620 C C . GLU A 1 450 ? -16.707 1.003 2.496 1.00 92.88 450 GLU A C 1
ATOM 3622 O O . GLU A 1 450 ? -16.061 0.568 1.541 1.00 92.88 450 GLU A O 1
ATOM 3627 N N . LEU A 1 451 ? -16.351 2.119 3.143 1.00 93.31 451 LEU A N 1
ATOM 3628 C CA . LEU A 1 451 ? -15.171 2.913 2.792 1.00 93.31 451 LEU A CA 1
ATOM 3629 C C . LEU A 1 451 ? -13.866 2.149 3.041 1.00 93.31 451 LEU A C 1
ATOM 3631 O O . LEU A 1 451 ? -12.966 2.218 2.209 1.00 93.31 451 LEU A O 1
ATOM 3635 N N . LEU A 1 452 ? -13.770 1.368 4.121 1.00 93.56 452 LEU A N 1
ATOM 3636 C CA . LEU A 1 452 ? -12.640 0.466 4.365 1.00 93.56 452 LEU A CA 1
ATOM 3637 C C . LEU A 1 452 ? -12.427 -0.492 3.202 1.00 93.56 452 LEU A C 1
ATOM 3639 O O . LEU A 1 452 ? -11.313 -0.626 2.698 1.00 93.56 452 LEU A O 1
ATOM 3643 N N . ARG A 1 453 ? -13.505 -1.147 2.767 1.00 93.69 453 ARG A N 1
ATOM 3644 C CA . ARG A 1 453 ? -13.449 -2.071 1.639 1.00 93.69 453 ARG A CA 1
ATOM 3645 C C . ARG A 1 453 ? -13.035 -1.348 0.360 1.00 93.69 453 ARG A C 1
ATOM 3647 O O . ARG A 1 453 ? -12.142 -1.824 -0.328 1.00 93.69 453 ARG A O 1
ATOM 3654 N N . LEU A 1 454 ? -13.623 -0.182 0.085 1.00 94.69 454 LEU A N 1
ATOM 3655 C CA . LEU A 1 454 ? -13.288 0.623 -1.088 1.00 94.69 454 LEU A CA 1
ATOM 3656 C C . LEU A 1 454 ? -11.806 1.022 -1.113 1.00 94.69 454 LEU A C 1
ATOM 3658 O O . LEU A 1 454 ? -11.144 0.841 -2.130 1.00 94.69 454 LEU A O 1
ATOM 3662 N N . TYR A 1 455 ? -11.266 1.545 -0.009 1.00 94.19 455 TYR A N 1
ATOM 3663 C CA . TYR A 1 455 ? -9.854 1.930 0.058 1.00 94.19 455 TYR A CA 1
ATOM 3664 C C . TYR A 1 455 ? -8.921 0.720 0.004 1.00 94.19 455 TYR A C 1
ATOM 3666 O O . TYR A 1 455 ? -7.873 0.799 -0.630 1.00 94.19 455 TYR A O 1
ATOM 3674 N N . SER A 1 456 ? -9.310 -0.411 0.596 1.00 95.38 456 SER A N 1
ATOM 3675 C CA . SER A 1 456 ? -8.559 -1.664 0.481 1.00 95.38 456 SER A CA 1
ATOM 3676 C C . SER A 1 456 ? -8.493 -2.152 -0.971 1.00 95.38 456 SER A C 1
ATOM 3678 O O . SER A 1 456 ? -7.415 -2.504 -1.448 1.00 95.38 456 SER A O 1
ATOM 3680 N N . ASP A 1 457 ? -9.617 -2.135 -1.690 1.00 94.31 457 ASP A N 1
ATOM 3681 C CA . ASP A 1 457 ? -9.683 -2.518 -3.105 1.00 94.31 457 ASP A CA 1
ATOM 3682 C C . ASP A 1 457 ? -8.881 -1.533 -3.983 1.00 94.31 457 ASP A C 1
ATOM 3684 O O . ASP A 1 457 ? -8.123 -1.951 -4.862 1.00 94.31 457 ASP A O 1
ATOM 3688 N N . ASN A 1 458 ? -8.968 -0.227 -3.701 1.00 94.12 458 ASN A N 1
ATOM 3689 C CA . ASN A 1 458 ? -8.187 0.805 -4.391 1.00 94.12 458 ASN A CA 1
ATOM 3690 C C . ASN A 1 458 ? -6.678 0.627 -4.187 1.00 94.12 458 ASN A C 1
ATOM 3692 O O . ASN A 1 458 ? -5.919 0.785 -5.139 1.00 94.12 458 ASN A O 1
ATOM 3696 N N . ILE A 1 459 ? -6.229 0.281 -2.976 1.00 96.50 459 ILE A N 1
ATOM 3697 C CA . ILE A 1 459 ? -4.813 0.004 -2.694 1.00 96.50 459 ILE A CA 1
ATOM 3698 C C . ILE A 1 459 ? -4.319 -1.164 -3.547 1.00 96.50 459 ILE A C 1
ATOM 3700 O O . ILE A 1 459 ? -3.279 -1.036 -4.185 1.00 96.50 459 ILE A O 1
ATOM 3704 N N . LEU A 1 460 ? -5.079 -2.261 -3.629 1.00 95.38 460 LEU A N 1
ATOM 3705 C CA . LEU A 1 460 ? -4.712 -3.410 -4.464 1.00 95.38 460 LEU A CA 1
ATOM 3706 C C . LEU A 1 460 ? -4.618 -3.033 -5.948 1.00 95.38 460 LEU A C 1
ATOM 3708 O O . LEU A 1 460 ? -3.684 -3.444 -6.639 1.00 95.38 460 LEU A O 1
ATOM 3712 N N . MET A 1 461 ? -5.561 -2.224 -6.438 1.00 95.62 461 MET A N 1
ATOM 3713 C CA . MET A 1 461 ? -5.531 -1.718 -7.810 1.00 95.62 461 MET A CA 1
ATOM 3714 C C . MET A 1 461 ? -4.304 -0.829 -8.062 1.00 95.62 461 MET A C 1
ATOM 3716 O O . MET A 1 461 ? -3.613 -1.017 -9.063 1.00 95.62 461 MET A O 1
ATOM 3720 N N . LEU A 1 462 ? -4.012 0.113 -7.161 1.00 95.31 462 LEU A N 1
ATOM 3721 C CA . LEU A 1 462 ? -2.852 1.003 -7.264 1.00 95.31 462 LEU A CA 1
ATOM 3722 C C . LEU A 1 462 ? -1.533 0.227 -7.197 1.00 95.31 462 LEU A C 1
ATOM 3724 O O . LEU A 1 462 ? -0.625 0.519 -7.968 1.00 95.31 462 LEU A O 1
ATOM 3728 N N . GLU A 1 463 ? -1.431 -0.785 -6.334 1.00 95.38 463 GLU A N 1
ATOM 3729 C CA . GLU A 1 463 ? -0.253 -1.654 -6.251 1.00 95.38 463 GLU A CA 1
ATOM 3730 C C . GLU A 1 463 ? -0.055 -2.454 -7.545 1.00 95.38 463 GLU A C 1
ATOM 3732 O O . GLU A 1 463 ? 1.072 -2.543 -8.034 1.00 95.38 463 GLU A O 1
ATOM 3737 N N . SER A 1 464 ? -1.131 -2.967 -8.153 1.00 95.38 464 SER A N 1
ATOM 3738 C CA . SER A 1 464 ? -1.061 -3.630 -9.464 1.00 95.38 464 SER A CA 1
ATOM 3739 C C . SER A 1 464 ? -0.581 -2.679 -10.564 1.00 95.38 464 SER A C 1
ATOM 3741 O O . SER A 1 464 ? 0.325 -3.025 -11.319 1.00 95.38 464 SER A O 1
ATOM 3743 N N . LEU A 1 465 ? -1.151 -1.472 -10.643 1.00 95.62 465 LEU A N 1
ATOM 3744 C CA . LEU A 1 465 ? -0.739 -0.465 -11.625 1.00 95.62 465 LEU A CA 1
ATOM 3745 C C . LEU A 1 465 ? 0.718 -0.043 -11.420 1.00 95.62 465 LEU A C 1
ATOM 3747 O O . LEU A 1 465 ? 1.461 0.112 -12.387 1.00 95.62 465 LEU A O 1
ATOM 3751 N N . LEU A 1 466 ? 1.151 0.104 -10.167 1.00 95.88 466 LEU A N 1
ATOM 3752 C CA . LEU A 1 466 ? 2.531 0.434 -9.838 1.00 95.88 466 LEU A CA 1
ATOM 3753 C C . LEU A 1 466 ? 3.489 -0.652 -10.345 1.00 95.88 466 LEU A C 1
ATOM 3755 O O . LEU A 1 466 ? 4.511 -0.322 -10.942 1.00 95.88 466 LEU A O 1
ATOM 3759 N N . TRP A 1 467 ? 3.151 -1.931 -10.165 1.00 95.56 467 TRP A N 1
ATOM 3760 C CA . TRP A 1 467 ? 3.936 -3.044 -10.707 1.00 95.56 467 TRP A CA 1
ATOM 3761 C C . TRP A 1 467 ? 4.051 -3.000 -12.233 1.00 95.56 467 TRP A C 1
ATOM 3763 O O . TRP A 1 467 ? 5.153 -3.170 -12.760 1.00 95.56 467 TRP A O 1
ATOM 3773 N N . ASP A 1 468 ? 2.953 -2.724 -12.938 1.00 94.69 468 ASP A N 1
ATOM 3774 C CA . ASP A 1 468 ? 2.951 -2.623 -14.401 1.00 94.69 468 ASP A CA 1
ATOM 3775 C C . ASP A 1 468 ? 3.842 -1.475 -14.895 1.00 94.69 468 ASP A C 1
ATOM 3777 O O . ASP A 1 468 ? 4.632 -1.647 -15.832 1.00 94.69 468 ASP A O 1
ATOM 3781 N N . VAL A 1 469 ? 3.770 -0.309 -14.244 1.00 95.75 469 VAL A N 1
ATOM 3782 C CA . VAL A 1 469 ? 4.602 0.846 -14.606 1.00 95.75 469 VAL A CA 1
ATOM 3783 C C . VAL A 1 469 ? 6.072 0.600 -14.253 1.00 95.75 469 VAL A C 1
ATOM 3785 O O . VAL A 1 469 ? 6.931 0.931 -15.066 1.00 95.75 469 VAL A O 1
ATOM 3788 N N . ILE A 1 470 ? 6.387 -0.047 -13.123 1.00 95.50 470 ILE A N 1
ATOM 3789 C CA . ILE A 1 470 ? 7.767 -0.449 -12.778 1.00 95.50 470 ILE A CA 1
ATOM 3790 C C . ILE A 1 470 ? 8.330 -1.390 -13.849 1.00 95.50 470 ILE A C 1
ATOM 3792 O O . ILE A 1 470 ? 9.462 -1.224 -14.301 1.00 95.50 470 ILE A O 1
ATOM 3796 N N . ALA A 1 471 ? 7.539 -2.366 -14.300 1.00 95.19 471 ALA A N 1
ATOM 3797 C CA . ALA A 1 471 ? 7.962 -3.276 -15.359 1.00 95.19 471 ALA A CA 1
ATOM 3798 C C . ALA A 1 471 ? 8.184 -2.544 -16.696 1.00 95.19 471 ALA A C 1
ATOM 3800 O O . ALA A 1 471 ? 9.107 -2.892 -17.439 1.00 95.19 471 ALA A O 1
ATOM 3801 N N . LYS A 1 472 ? 7.361 -1.532 -17.013 1.00 95.19 472 LYS A N 1
ATOM 3802 C CA . LYS A 1 472 ? 7.544 -0.682 -18.201 1.00 95.19 472 LYS A CA 1
ATOM 3803 C C . LYS A 1 472 ? 8.809 0.177 -18.089 1.00 95.19 472 LYS A C 1
ATOM 3805 O O . LYS A 1 472 ? 9.590 0.197 -19.036 1.00 95.19 472 LYS A O 1
ATOM 3810 N N . GLU A 1 473 ? 9.024 0.840 -16.954 1.00 96.88 473 GLU A N 1
ATOM 3811 C CA . GLU A 1 473 ? 10.212 1.657 -16.668 1.00 96.88 473 GLU A CA 1
ATOM 3812 C C . GLU A 1 473 ? 11.489 0.826 -16.816 1.00 96.88 473 GLU A C 1
ATOM 3814 O O . GLU A 1 473 ? 12.372 1.202 -17.580 1.00 96.88 473 GLU A O 1
ATOM 3819 N N . SER A 1 474 ? 11.536 -0.361 -16.209 1.00 94.50 474 SER A N 1
ATOM 3820 C CA . SER A 1 474 ? 12.706 -1.238 -16.280 1.00 94.50 474 SER A CA 1
ATOM 3821 C C . SER A 1 474 ? 13.054 -1.642 -17.719 1.00 94.50 474 SER A C 1
ATOM 3823 O O . SER A 1 474 ? 14.224 -1.585 -18.105 1.00 94.50 474 SER A O 1
ATOM 3825 N N . LYS A 1 475 ? 12.049 -1.985 -18.541 1.00 96.06 475 LYS A N 1
ATOM 3826 C CA . LYS A 1 475 ? 12.247 -2.301 -19.968 1.00 96.06 475 LYS A CA 1
ATOM 3827 C C . LYS A 1 475 ? 12.758 -1.097 -20.759 1.00 96.06 475 LYS A C 1
ATOM 3829 O O . LYS A 1 475 ? 13.666 -1.247 -21.572 1.00 96.06 475 LYS A O 1
ATOM 3834 N N . LEU A 1 476 ? 12.185 0.086 -20.528 1.00 96.31 476 LEU A N 1
ATOM 3835 C CA . LEU A 1 476 ? 12.605 1.321 -21.195 1.00 96.31 476 LEU A CA 1
ATOM 3836 C C . LEU A 1 476 ? 14.025 1.728 -20.788 1.00 96.31 476 LEU A C 1
ATOM 3838 O O . LEU A 1 476 ? 14.793 2.168 -21.637 1.00 96.31 476 LEU A O 1
ATOM 3842 N N . THR A 1 477 ? 14.399 1.536 -19.524 1.00 95.19 477 THR A N 1
ATOM 3843 C CA . THR A 1 477 ? 15.755 1.788 -19.024 1.00 95.19 477 THR A CA 1
ATOM 3844 C C . THR A 1 477 ? 16.774 0.849 -19.674 1.00 95.19 477 THR A C 1
ATOM 3846 O O . THR A 1 477 ? 17.839 1.298 -20.104 1.00 95.19 477 THR A O 1
ATOM 3849 N N . GLU A 1 478 ? 16.453 -0.440 -19.820 1.00 95.75 478 GLU A N 1
ATOM 3850 C CA . GLU A 1 478 ? 17.305 -1.390 -20.546 1.00 95.75 478 GLU A CA 1
ATOM 3851 C C . GLU A 1 478 ? 17.452 -1.007 -22.028 1.00 95.75 478 GLU A C 1
ATOM 3853 O O . GLU A 1 478 ? 18.572 -0.959 -22.549 1.00 95.75 478 GLU A O 1
ATOM 3858 N N . GLU A 1 479 ? 16.345 -0.669 -22.697 1.00 95.94 479 GLU A N 1
ATOM 3859 C CA . GLU A 1 479 ? 16.367 -0.220 -24.091 1.00 95.94 479 GLU A CA 1
ATOM 3860 C C . GLU A 1 479 ? 17.164 1.082 -24.260 1.00 95.94 479 GLU A C 1
ATOM 3862 O O . GLU A 1 479 ? 17.970 1.184 -25.186 1.00 95.94 479 GLU A O 1
ATOM 3867 N N . ASN A 1 480 ? 17.014 2.045 -23.347 1.00 95.50 480 ASN A N 1
ATOM 3868 C CA . ASN A 1 480 ? 17.770 3.293 -23.373 1.00 95.50 480 ASN A CA 1
ATOM 3869 C C . ASN A 1 480 ? 19.280 3.045 -23.251 1.00 95.50 480 ASN A C 1
ATOM 3871 O O . ASN A 1 480 ? 20.055 3.577 -24.041 1.00 95.50 480 ASN A O 1
ATOM 3875 N N . ASN A 1 481 ? 19.699 2.192 -22.312 1.00 93.88 481 ASN A N 1
ATOM 3876 C CA . ASN A 1 481 ? 21.113 1.851 -22.128 1.00 93.88 481 ASN A CA 1
ATOM 3877 C C . ASN A 1 481 ? 21.704 1.160 -23.365 1.00 93.88 481 ASN A C 1
ATOM 3879 O O . ASN A 1 481 ? 22.851 1.418 -23.736 1.00 93.88 481 ASN A O 1
ATOM 3883 N N . LYS A 1 482 ? 20.922 0.294 -24.022 1.00 95.81 482 LYS A N 1
ATOM 3884 C CA . LYS A 1 482 ? 21.328 -0.347 -25.276 1.00 95.81 482 LYS A CA 1
ATOM 3885 C C . LYS A 1 482 ? 21.506 0.681 -26.397 1.00 95.81 482 LYS A C 1
ATOM 3887 O O . LYS A 1 482 ? 22.532 0.656 -27.072 1.00 95.81 482 LYS A O 1
ATOM 3892 N N . LEU A 1 483 ? 20.551 1.597 -26.562 1.00 95.38 483 LEU A N 1
ATOM 3893 C CA . LEU A 1 483 ? 20.613 2.650 -27.580 1.00 95.38 483 LEU A CA 1
ATOM 3894 C C . LEU A 1 483 ? 21.768 3.627 -27.338 1.00 95.38 483 LEU A C 1
ATOM 3896 O O . LEU A 1 483 ? 22.466 3.981 -28.284 1.00 95.38 483 LEU A O 1
ATOM 3900 N N . ASP A 1 484 ? 22.008 4.031 -26.087 1.00 93.06 484 ASP A N 1
ATOM 3901 C CA . ASP A 1 484 ? 23.129 4.910 -25.738 1.00 93.06 484 ASP A CA 1
ATOM 3902 C C . ASP A 1 484 ? 24.482 4.234 -26.056 1.00 93.06 484 ASP A C 1
ATOM 3904 O O . ASP A 1 484 ? 25.404 4.897 -26.541 1.00 93.06 484 ASP A O 1
ATOM 3908 N N . LYS A 1 485 ? 24.596 2.909 -25.866 1.00 94.94 485 LYS A N 1
ATOM 3909 C CA . LYS A 1 485 ? 25.786 2.136 -26.254 1.00 94.94 485 LYS A CA 1
ATOM 3910 C C . LYS A 1 485 ? 25.961 2.055 -27.775 1.00 94.94 485 LYS A C 1
ATOM 3912 O O . LYS A 1 485 ? 27.048 2.344 -28.266 1.00 94.94 485 LYS A O 1
ATOM 3917 N N . GLU A 1 486 ? 24.911 1.698 -28.515 1.00 95.44 486 GLU A N 1
ATOM 3918 C CA . GLU A 1 486 ? 24.953 1.621 -29.986 1.00 95.44 486 GLU A CA 1
ATOM 3919 C C . GLU A 1 486 ? 25.295 2.988 -30.610 1.00 95.44 486 GLU A C 1
ATOM 3921 O O . GLU A 1 486 ? 26.123 3.074 -31.515 1.00 95.44 486 GLU A O 1
ATOM 3926 N N . LEU A 1 487 ? 24.740 4.083 -30.077 1.00 94.44 487 LEU A N 1
ATOM 3927 C CA . LEU A 1 487 ? 25.079 5.441 -30.512 1.00 94.44 487 LEU A CA 1
ATOM 3928 C C . LEU A 1 487 ? 26.541 5.807 -30.234 1.00 94.44 487 LEU A C 1
ATOM 3930 O O . LEU A 1 487 ? 27.146 6.519 -31.036 1.00 94.44 487 LEU A O 1
ATOM 3934 N N . ALA A 1 488 ? 27.116 5.357 -29.117 1.00 94.44 488 ALA A N 1
ATOM 3935 C CA . ALA A 1 488 ? 28.530 5.580 -28.825 1.00 94.44 488 ALA A CA 1
ATOM 3936 C C . ALA A 1 488 ? 29.439 4.835 -29.819 1.00 94.44 488 ALA A C 1
ATOM 3938 O O . ALA A 1 488 ? 30.409 5.415 -30.305 1.00 94.44 488 ALA A O 1
ATOM 3939 N N . GLU A 1 489 ? 29.095 3.592 -30.170 1.00 95.56 489 GLU A N 1
ATOM 3940 C CA . GLU A 1 489 ? 29.828 2.790 -31.160 1.00 95.56 489 GLU A CA 1
ATOM 3941 C C . GLU A 1 489 ? 29.776 3.422 -32.563 1.00 95.56 489 GLU A C 1
ATOM 3943 O O . GLU A 1 489 ? 30.811 3.549 -33.219 1.00 95.56 489 GLU A O 1
ATOM 3948 N N . LEU A 1 490 ? 28.604 3.893 -33.008 1.00 94.81 490 LEU A N 1
ATOM 3949 C CA . LEU A 1 490 ? 28.472 4.562 -34.310 1.00 94.81 490 LEU A CA 1
ATOM 3950 C C . LEU A 1 490 ? 29.209 5.905 -34.370 1.00 94.81 490 LEU A C 1
ATOM 3952 O O . LEU A 1 490 ? 29.763 6.242 -35.416 1.00 94.81 490 LEU A O 1
ATOM 3956 N N . LYS A 1 491 ? 29.245 6.667 -33.269 1.00 93.06 491 LYS A N 1
ATOM 3957 C CA . LYS A 1 491 ? 30.008 7.926 -33.191 1.00 93.06 491 LYS A CA 1
ATOM 3958 C C . LYS A 1 491 ? 31.516 7.699 -33.254 1.00 93.06 491 LYS A C 1
ATOM 3960 O O . LYS A 1 491 ? 32.221 8.494 -33.867 1.00 93.06 491 LYS A O 1
ATOM 3965 N N . GLU A 1 492 ? 32.012 6.622 -32.650 1.00 95.19 492 GLU A N 1
ATOM 3966 C CA . GLU A 1 492 ? 33.427 6.263 -32.772 1.00 95.19 492 GLU A CA 1
ATOM 3967 C C . GLU A 1 492 ? 33.760 5.828 -34.205 1.00 95.19 492 GLU A C 1
ATOM 3969 O O . GLU A 1 492 ? 34.768 6.257 -34.766 1.00 95.19 492 GLU A O 1
ATOM 3974 N N . LYS A 1 493 ? 32.873 5.051 -34.842 1.00 94.25 493 LYS A N 1
ATOM 3975 C CA . LYS A 1 493 ? 33.020 4.672 -36.253 1.00 94.25 493 LYS A CA 1
ATOM 3976 C C . LYS A 1 493 ? 32.986 5.884 -37.191 1.00 94.25 493 LYS A C 1
ATOM 3978 O O . LYS A 1 493 ? 33.767 5.923 -38.137 1.00 94.25 493 LYS A O 1
ATOM 3983 N N . ASP A 1 494 ? 32.126 6.870 -36.932 1.00 93.88 494 ASP A N 1
ATOM 3984 C CA . ASP A 1 494 ? 32.083 8.123 -37.702 1.00 93.88 494 ASP A CA 1
ATOM 3985 C C . ASP A 1 494 ? 33.433 8.851 -37.652 1.00 93.88 494 ASP A C 1
ATOM 3987 O O . ASP A 1 494 ? 33.994 9.227 -38.681 1.00 93.88 494 ASP A O 1
ATOM 3991 N N . LYS A 1 495 ? 34.017 8.951 -36.453 1.00 94.12 495 LYS A N 1
ATOM 3992 C CA . LYS A 1 495 ? 35.345 9.533 -36.258 1.00 94.12 495 LYS A CA 1
ATOM 3993 C C . LYS A 1 495 ? 36.434 8.758 -37.011 1.00 94.12 495 LYS A C 1
ATOM 3995 O O . LYS A 1 495 ? 37.270 9.373 -37.668 1.00 94.12 495 LYS A O 1
ATOM 4000 N N . GLU A 1 496 ? 36.406 7.425 -36.974 1.00 94.38 496 GLU A N 1
ATOM 4001 C CA . GLU A 1 496 ? 37.356 6.589 -37.722 1.00 94.38 496 GLU A CA 1
ATOM 4002 C C . GLU A 1 496 ? 37.229 6.786 -39.245 1.00 94.38 496 GLU A C 1
ATOM 4004 O O . GLU A 1 496 ? 38.236 6.847 -39.955 1.00 94.38 496 GLU A O 1
ATOM 4009 N N . LEU A 1 497 ? 36.000 6.888 -39.763 1.00 92.19 497 LEU A N 1
ATOM 4010 C CA . LEU A 1 497 ? 35.744 7.152 -41.181 1.00 92.19 497 LEU A CA 1
ATOM 4011 C C . LEU A 1 497 ? 36.226 8.547 -41.588 1.00 92.19 497 LEU A C 1
ATOM 4013 O O . LEU A 1 497 ? 36.844 8.686 -42.644 1.00 92.19 497 LEU A O 1
ATOM 4017 N N . GLN A 1 498 ? 36.011 9.553 -40.739 1.00 92.56 498 GLN A N 1
ATOM 4018 C CA . GLN A 1 498 ? 36.507 10.908 -40.958 1.00 92.56 498 GLN A CA 1
ATOM 4019 C C . GLN A 1 498 ? 38.040 10.942 -41.036 1.00 92.56 498 GLN A C 1
ATOM 4021 O O . GLN A 1 498 ? 38.589 11.505 -41.981 1.00 92.56 498 GLN A O 1
ATOM 4026 N N . ASP A 1 499 ? 38.732 10.269 -40.112 1.00 92.06 499 ASP A N 1
ATOM 4027 C CA . ASP A 1 499 ? 40.197 10.170 -40.121 1.00 92.06 499 ASP A CA 1
ATOM 4028 C C . ASP A 1 499 ? 40.718 9.462 -41.388 1.00 92.06 499 ASP A C 1
ATOM 4030 O O . ASP A 1 499 ? 41.762 9.826 -41.937 1.00 92.06 499 ASP A O 1
ATOM 4034 N N . LYS A 1 500 ? 40.007 8.433 -41.874 1.00 90.75 500 LYS A N 1
ATOM 4035 C CA . LYS A 1 500 ? 40.357 7.731 -43.122 1.00 90.75 500 LYS A CA 1
ATOM 4036 C C . LYS A 1 500 ? 40.139 8.593 -44.363 1.00 90.75 500 LYS A C 1
ATOM 4038 O O . LYS A 1 500 ? 40.950 8.493 -45.282 1.00 90.75 500 LYS A O 1
ATOM 4043 N N . LEU A 1 501 ? 39.086 9.411 -44.389 1.00 90.88 501 LEU A N 1
ATOM 4044 C CA . LEU A 1 501 ? 38.825 10.356 -45.477 1.00 90.88 501 LEU A CA 1
ATOM 4045 C C . LEU A 1 501 ? 39.911 11.432 -45.545 1.00 90.88 501 LEU A C 1
ATOM 4047 O O . LEU A 1 501 ? 40.475 11.630 -46.616 1.00 90.88 501 LEU A O 1
ATOM 4051 N N . SER A 1 502 ? 40.300 12.030 -44.415 1.00 90.56 502 SER A N 1
ATOM 4052 C CA . SER A 1 502 ? 41.400 13.009 -44.388 1.00 90.56 502 SER A CA 1
ATOM 4053 C C . SER A 1 502 ? 42.725 12.413 -44.877 1.00 90.56 502 SER A C 1
ATOM 4055 O O . SER A 1 502 ? 43.423 13.024 -45.677 1.00 90.56 502 SER A O 1
ATOM 4057 N N . LYS A 1 503 ? 43.043 11.166 -44.504 1.00 89.50 503 LYS A N 1
ATOM 4058 C CA . LYS A 1 503 ? 44.225 10.463 -45.045 1.00 89.50 503 LYS A CA 1
ATOM 4059 C C . LYS A 1 503 ? 44.127 10.159 -46.542 1.00 89.50 503 LYS A C 1
ATOM 4061 O O . LYS A 1 503 ? 45.152 9.998 -47.198 1.00 89.50 503 LYS A O 1
ATOM 4066 N N . ALA A 1 504 ? 42.921 9.981 -47.078 1.00 86.25 504 ALA A N 1
ATOM 4067 C CA . ALA A 1 504 ? 42.726 9.802 -48.514 1.00 86.25 504 ALA A CA 1
ATOM 4068 C C . ALA A 1 504 ? 42.933 11.127 -49.266 1.00 86.25 504 ALA A C 1
ATOM 4070 O O . ALA A 1 504 ? 43.511 11.110 -50.347 1.00 86.25 504 ALA A O 1
ATOM 4071 N N . GLU A 1 505 ? 42.537 12.257 -48.673 1.00 86.94 505 GLU A N 1
ATOM 4072 C CA . GLU A 1 505 ? 42.815 13.599 -49.202 1.00 86.94 505 GLU A CA 1
ATOM 4073 C C . GLU A 1 505 ? 44.323 13.884 -49.242 1.00 86.94 505 GLU A C 1
ATOM 4075 O O . GLU A 1 505 ? 44.831 14.234 -50.303 1.00 86.94 505 GLU A O 1
ATOM 4080 N N . GLU A 1 506 ? 45.063 13.597 -48.164 1.00 87.31 506 GLU A N 1
ATOM 4081 C CA . GLU A 1 506 ? 46.536 13.707 -48.143 1.00 87.31 506 GLU A CA 1
ATOM 4082 C C . GLU A 1 506 ? 47.198 12.874 -49.258 1.00 87.31 506 GLU A C 1
ATOM 4084 O O . GLU A 1 506 ? 48.156 13.298 -49.900 1.00 87.31 506 GLU A O 1
ATOM 4089 N N . LYS A 1 507 ? 46.678 11.669 -49.533 1.00 84.25 507 LYS A N 1
ATOM 4090 C CA . LYS A 1 507 ? 47.179 10.827 -50.631 1.00 84.25 507 LYS A CA 1
ATOM 4091 C C . LYS A 1 507 ? 46.860 11.385 -52.014 1.00 84.25 507 LYS A C 1
ATOM 4093 O O . LYS A 1 507 ? 47.601 11.084 -52.942 1.00 84.25 507 LYS A O 1
ATOM 4098 N N . SER A 1 508 ? 45.778 12.148 -52.158 1.00 83.81 508 SER A N 1
ATOM 4099 C CA . SER A 1 508 ? 45.459 12.835 -53.411 1.00 83.81 508 SER A CA 1
ATOM 4100 C C . SER A 1 508 ? 46.509 13.900 -53.704 1.00 83.81 508 SER A C 1
ATOM 4102 O O . SER A 1 508 ? 47.028 13.937 -54.812 1.00 83.81 508 SER A O 1
ATOM 4104 N N . GLU A 1 509 ? 46.882 14.688 -52.692 1.00 86.75 509 GLU A N 1
ATOM 4105 C CA . GLU A 1 509 ? 47.934 15.707 -52.813 1.00 86.75 509 GLU A CA 1
ATOM 4106 C C . GLU A 1 509 ? 49.278 15.077 -53.216 1.00 86.75 509 GLU A C 1
ATOM 4108 O O . GLU A 1 509 ? 49.943 15.569 -54.121 1.00 86.75 509 GLU A O 1
ATOM 4113 N N . LEU A 1 510 ? 49.639 13.924 -52.636 1.00 82.88 510 LEU A N 1
ATOM 4114 C CA . LEU A 1 510 ? 50.856 13.188 -53.014 1.00 82.88 510 LEU A CA 1
ATOM 4115 C C . LEU A 1 510 ? 50.849 12.677 -54.467 1.00 82.88 510 LEU A C 1
ATOM 4117 O O . LEU A 1 510 ? 51.913 12.525 -55.065 1.00 82.88 510 LEU A O 1
ATOM 4121 N N . ILE A 1 511 ? 49.678 12.359 -55.032 1.00 80.19 511 ILE A N 1
ATOM 4122 C CA . ILE A 1 511 ? 49.568 11.967 -56.446 1.00 80.19 511 ILE A CA 1
ATOM 4123 C C . ILE A 1 511 ? 49.787 13.183 -57.349 1.00 80.19 511 ILE A C 1
ATOM 4125 O O . ILE A 1 511 ? 50.449 13.050 -58.376 1.00 80.19 511 ILE A O 1
ATOM 4129 N N . ASP A 1 512 ? 49.271 14.349 -56.963 1.00 83.00 512 ASP A N 1
ATOM 4130 C CA . ASP A 1 512 ? 49.473 15.589 -57.715 1.00 83.00 512 ASP A CA 1
ATOM 4131 C C . ASP A 1 512 ? 50.951 16.027 -57.668 1.00 83.00 512 ASP A C 1
ATOM 4133 O O . ASP A 1 512 ? 51.529 16.353 -58.702 1.00 83.00 512 ASP A O 1
ATOM 4137 N N . GLU A 1 513 ? 51.624 15.902 -56.516 1.00 84.69 513 GLU A N 1
ATOM 4138 C CA . GLU A 1 513 ? 53.081 16.110 -56.416 1.00 84.69 513 GLU A CA 1
ATOM 4139 C C . GLU A 1 513 ? 53.878 15.145 -57.317 1.00 84.69 513 GLU A C 1
ATOM 4141 O O . GLU A 1 513 ? 54.905 15.515 -57.891 1.00 84.69 513 GLU A O 1
ATOM 4146 N N . LEU A 1 514 ? 53.424 13.894 -57.453 1.00 78.44 514 LEU A N 1
ATOM 4147 C CA . LEU A 1 514 ? 54.057 12.909 -58.334 1.00 78.44 514 LEU A CA 1
ATOM 4148 C C . LEU A 1 514 ? 53.861 13.251 -59.820 1.00 78.44 514 LEU A C 1
ATOM 4150 O O . LEU A 1 514 ? 54.767 13.018 -60.620 1.00 78.44 514 LEU A O 1
ATOM 4154 N N . GLU A 1 515 ? 52.703 13.801 -60.188 1.00 84.06 515 GLU A N 1
ATOM 4155 C CA . GLU A 1 515 ? 52.431 14.292 -61.543 1.00 84.06 515 GLU A CA 1
ATOM 4156 C C . GLU A 1 515 ? 53.375 15.439 -61.917 1.00 84.06 515 GLU A C 1
ATOM 4158 O O . GLU A 1 515 ? 53.987 15.394 -62.987 1.00 84.06 515 GLU A O 1
ATOM 4163 N N . ASP A 1 516 ? 53.581 16.395 -61.008 1.00 81.94 516 ASP A N 1
ATOM 4164 C CA . ASP A 1 516 ? 54.542 17.487 -61.196 1.00 81.94 516 ASP A CA 1
ATOM 4165 C C . ASP A 1 516 ? 55.973 16.954 -61.402 1.00 81.94 516 ASP A C 1
ATOM 4167 O O . ASP A 1 516 ? 56.676 17.377 -62.324 1.00 81.94 516 ASP A O 1
ATOM 4171 N N . LEU A 1 517 ? 56.398 15.967 -60.600 1.00 80.00 517 LEU A N 1
ATOM 4172 C CA . LEU A 1 517 ? 57.711 15.328 -60.755 1.00 80.00 517 LEU A CA 1
ATOM 4173 C C . LEU A 1 517 ? 57.873 14.636 -62.116 1.00 80.00 517 LEU A C 1
ATOM 4175 O O . LEU A 1 517 ? 58.934 14.736 -62.737 1.00 80.00 517 LEU A O 1
ATOM 4179 N N . TYR A 1 518 ? 56.842 13.936 -62.595 1.00 78.25 518 TYR A N 1
ATOM 4180 C CA . TYR A 1 518 ? 56.878 13.295 -63.911 1.00 78.25 518 TYR A CA 1
ATOM 4181 C C . TYR A 1 518 ? 56.896 14.309 -65.056 1.00 78.25 518 TYR A C 1
ATOM 4183 O O . TYR A 1 518 ? 57.608 14.083 -66.038 1.00 78.25 518 TYR A O 1
ATOM 4191 N N . ALA A 1 519 ? 56.191 15.434 -64.923 1.00 78.50 519 ALA A N 1
ATOM 4192 C CA . ALA A 1 519 ? 56.229 16.520 -65.898 1.00 78.50 519 ALA A CA 1
ATOM 4193 C C . ALA A 1 519 ? 57.627 17.163 -65.987 1.00 78.50 519 ALA A C 1
ATOM 4195 O O . ALA A 1 519 ? 58.144 17.384 -67.089 1.00 78.50 519 ALA A O 1
ATOM 4196 N N . ASP A 1 520 ? 58.280 17.396 -64.845 1.00 78.25 520 ASP A N 1
ATOM 4197 C CA . ASP A 1 520 ? 59.658 17.899 -64.787 1.00 78.25 520 ASP A CA 1
ATOM 4198 C C . ASP A 1 520 ? 60.652 16.912 -65.430 1.00 78.25 520 ASP A C 1
ATOM 4200 O O . ASP A 1 520 ? 61.502 17.296 -66.248 1.00 78.25 520 ASP A O 1
ATOM 4204 N N . ASP A 1 521 ? 60.535 15.619 -65.109 1.00 73.94 521 ASP A N 1
ATOM 4205 C CA . ASP A 1 521 ? 61.375 14.565 -65.687 1.00 73.94 521 ASP A CA 1
ATOM 4206 C C . ASP A 1 521 ? 61.187 14.445 -67.206 1.00 73.94 521 ASP A C 1
ATOM 4208 O O . ASP A 1 521 ? 62.173 14.287 -67.944 1.00 73.94 521 ASP A O 1
ATOM 4212 N N . GLN A 1 522 ? 59.946 14.567 -67.685 1.00 76.94 522 GLN A N 1
ATOM 4213 C CA . GLN A 1 522 ? 59.620 14.612 -69.107 1.00 76.94 522 GLN A CA 1
ATOM 4214 C C . GLN A 1 522 ? 60.307 15.801 -69.789 1.00 76.94 522 GLN A C 1
ATOM 4216 O O . GLN A 1 522 ? 61.004 15.608 -70.789 1.00 76.94 522 GLN A O 1
ATOM 4221 N N . GLU A 1 523 ? 60.208 17.011 -69.231 1.00 76.00 523 GLU A N 1
ATOM 4222 C CA . GLU A 1 523 ? 60.823 18.207 -69.816 1.00 76.00 523 GLU A CA 1
ATOM 4223 C C . GLU A 1 523 ? 62.356 18.058 -69.932 1.00 76.00 523 GLU A C 1
ATOM 4225 O O . GLU A 1 523 ? 62.980 18.415 -70.943 1.00 76.00 523 GLU A O 1
ATOM 4230 N N . VAL A 1 524 ? 62.996 17.482 -68.907 1.00 75.44 524 VAL A N 1
ATOM 4231 C CA . VAL A 1 524 ? 64.439 17.195 -68.902 1.00 75.44 524 VAL A CA 1
ATOM 4232 C C . VAL A 1 524 ? 64.810 16.141 -69.950 1.00 75.44 524 VAL A C 1
ATOM 4234 O O . VAL A 1 524 ? 65.852 16.266 -70.615 1.00 75.44 524 VAL A O 1
ATOM 4237 N N . LEU A 1 525 ? 63.997 15.093 -70.098 1.00 71.62 525 LEU A N 1
ATOM 4238 C CA . LEU A 1 525 ? 64.190 14.034 -71.087 1.00 71.62 525 LEU A CA 1
ATOM 4239 C C . LEU A 1 525 ? 64.056 14.572 -72.514 1.00 71.62 525 LEU A C 1
ATOM 4241 O O . LEU A 1 525 ? 64.986 14.388 -73.305 1.00 71.62 525 LEU A O 1
ATOM 4245 N N . GLU A 1 526 ? 62.989 15.305 -72.819 1.00 74.19 526 GLU A N 1
ATOM 4246 C CA . GLU A 1 526 ? 62.747 15.921 -74.127 1.00 74.19 526 GLU A CA 1
ATOM 4247 C C . GLU A 1 526 ? 63.875 16.886 -74.513 1.00 74.19 526 GLU A C 1
ATOM 4249 O O . GLU A 1 526 ? 64.453 16.773 -75.598 1.00 74.19 526 GLU A O 1
ATOM 4254 N N . LYS A 1 527 ? 64.305 17.771 -73.596 1.00 75.44 527 LYS A N 1
ATOM 4255 C CA . LYS A 1 527 ? 65.464 18.662 -73.816 1.00 75.44 527 LYS A CA 1
ATOM 4256 C C . LYS A 1 527 ? 66.732 17.876 -74.142 1.00 75.44 527 LYS A C 1
ATOM 4258 O O . LYS A 1 527 ? 67.546 18.295 -74.976 1.00 75.44 527 LYS A O 1
ATOM 4263 N N . ARG A 1 528 ? 66.957 16.748 -73.465 1.00 69.19 528 ARG A N 1
ATOM 4264 C CA . ARG A 1 528 ? 68.134 15.899 -73.689 1.00 69.19 528 ARG A CA 1
ATOM 4265 C C . ARG A 1 528 ? 68.054 15.186 -75.036 1.00 69.19 528 ARG A C 1
ATOM 4267 O O . ARG A 1 528 ? 69.075 15.135 -75.724 1.00 69.19 528 ARG A O 1
ATOM 4274 N N . VAL A 1 529 ? 66.890 14.663 -75.413 1.00 72.62 529 VAL A N 1
ATOM 4275 C CA . VAL A 1 529 ? 66.666 14.016 -76.712 1.00 72.62 529 VAL A CA 1
ATOM 4276 C C . VAL A 1 529 ? 66.815 15.024 -77.846 1.00 72.62 529 VAL A C 1
ATOM 4278 O O . VAL A 1 529 ? 67.628 14.785 -78.734 1.00 72.62 529 VAL A O 1
ATOM 4281 N N . TYR A 1 530 ? 66.196 16.200 -77.748 1.00 72.31 530 TYR A N 1
ATOM 4282 C CA . TYR A 1 530 ? 66.312 17.284 -78.729 1.00 72.31 530 TYR A CA 1
ATOM 4283 C C . TYR A 1 530 ? 67.765 17.735 -78.964 1.00 72.31 530 TYR A C 1
ATOM 4285 O O . TYR A 1 530 ? 68.240 17.867 -80.095 1.00 72.31 530 TYR A O 1
ATOM 4293 N N . ASN A 1 531 ? 68.539 17.920 -77.888 1.00 72.50 531 ASN A N 1
ATOM 4294 C CA . ASN A 1 531 ? 69.957 18.271 -78.008 1.00 72.50 531 ASN A CA 1
ATOM 4295 C C . ASN A 1 531 ? 70.771 17.193 -78.738 1.00 72.50 531 ASN A C 1
ATOM 4297 O O . ASN A 1 531 ? 71.746 17.508 -79.426 1.00 72.50 531 ASN A O 1
ATOM 4301 N N . LYS A 1 532 ? 70.394 15.922 -78.585 1.00 67.00 532 LYS A N 1
ATOM 4302 C CA . LYS A 1 532 ? 71.063 14.795 -79.238 1.00 67.00 532 LYS A CA 1
ATOM 4303 C C . LYS A 1 532 ? 70.588 14.588 -80.670 1.00 67.00 532 LYS A C 1
ATOM 4305 O O . LYS A 1 532 ? 71.423 14.335 -81.533 1.00 67.00 532 LYS A O 1
ATOM 4310 N N . GLU A 1 533 ? 69.310 14.796 -80.949 1.00 70.12 533 GLU A N 1
ATOM 4311 C CA . GLU A 1 533 ? 68.748 14.902 -82.294 1.00 70.12 533 GLU A CA 1
ATOM 4312 C C . GLU A 1 533 ? 69.515 15.940 -83.118 1.00 70.12 533 GLU A C 1
ATOM 4314 O O . GLU A 1 533 ? 70.052 15.607 -84.170 1.00 70.12 533 GLU A O 1
ATOM 4319 N N . LYS A 1 534 ? 69.758 17.134 -82.569 1.00 73.31 534 LYS A N 1
ATOM 4320 C CA . LYS A 1 534 ? 70.596 18.160 -83.211 1.00 73.31 534 LYS A CA 1
ATOM 4321 C C . LYS A 1 534 ? 72.018 17.673 -83.542 1.00 73.31 534 LYS A C 1
ATOM 4323 O O . LYS A 1 534 ? 72.601 18.054 -84.563 1.00 73.31 534 LYS A O 1
ATOM 4328 N N . GLN A 1 535 ? 72.616 16.834 -82.690 1.00 71.19 535 GLN A N 1
ATOM 4329 C CA . GLN A 1 535 ? 73.925 16.224 -82.966 1.00 71.19 535 GLN A CA 1
ATOM 4330 C C . GLN A 1 535 ? 73.844 15.164 -84.071 1.00 71.19 535 GLN A C 1
ATOM 4332 O O . GLN A 1 535 ? 74.755 15.083 -84.900 1.00 71.19 535 GLN A O 1
ATOM 4337 N N . ILE A 1 536 ? 72.780 14.359 -84.087 1.00 67.38 536 ILE A N 1
ATOM 4338 C CA . ILE A 1 536 ? 72.513 13.352 -85.117 1.00 67.38 536 ILE A CA 1
ATOM 4339 C C . ILE A 1 536 ? 72.264 14.029 -86.464 1.00 67.38 536 ILE A C 1
ATOM 4341 O O . ILE A 1 536 ? 72.931 13.679 -87.432 1.00 67.38 536 ILE A O 1
ATOM 4345 N N . GLU A 1 537 ? 71.418 15.054 -86.524 1.00 70.81 537 GLU A N 1
ATOM 4346 C CA . GLU A 1 537 ? 71.156 15.847 -87.728 1.00 70.81 537 GLU A CA 1
ATOM 4347 C C . GLU A 1 537 ? 72.434 16.472 -88.290 1.00 70.81 537 GLU A C 1
ATOM 4349 O O . GLU A 1 537 ? 72.684 16.419 -89.492 1.00 70.81 537 GLU A O 1
ATOM 4354 N N . SER A 1 538 ? 73.303 17.005 -87.425 1.00 72.19 538 SER A N 1
ATOM 4355 C CA . SER A 1 538 ? 74.614 17.521 -87.832 1.00 72.19 538 SER A CA 1
ATOM 4356 C C . SER A 1 538 ? 75.503 16.432 -88.451 1.00 72.19 538 SER A C 1
ATOM 4358 O O . SER A 1 538 ? 76.185 16.675 -89.451 1.00 72.19 538 SER A O 1
ATOM 4360 N N . LYS A 1 539 ? 75.483 15.208 -87.902 1.00 71.44 539 LYS A N 1
ATOM 4361 C CA . LYS A 1 539 ? 76.194 14.049 -88.470 1.00 71.44 539 LYS A CA 1
ATOM 4362 C C . LYS A 1 539 ? 75.566 13.583 -89.786 1.00 71.44 539 LYS A C 1
ATOM 4364 O O . LYS A 1 539 ? 76.307 13.321 -90.727 1.00 71.44 539 LYS A O 1
ATOM 4369 N N . ILE A 1 540 ? 74.238 13.529 -89.878 1.00 68.75 540 ILE A N 1
ATOM 4370 C CA . ILE A 1 540 ? 73.503 13.180 -91.102 1.00 68.75 540 ILE A CA 1
ATOM 4371 C C . ILE A 1 540 ? 73.807 14.192 -92.203 1.00 68.75 540 ILE A C 1
ATOM 4373 O O . ILE A 1 540 ? 74.127 13.785 -93.310 1.00 68.75 540 ILE A O 1
ATOM 4377 N N . LYS A 1 541 ? 73.809 15.492 -91.897 1.00 74.25 541 LYS A N 1
ATOM 4378 C CA . LYS A 1 541 ? 74.157 16.544 -92.857 1.00 74.25 541 LYS A CA 1
ATOM 4379 C C . LYS A 1 541 ? 75.579 16.384 -93.390 1.00 74.25 541 LYS A C 1
ATOM 4381 O O . LYS A 1 541 ? 75.790 16.475 -94.592 1.00 74.25 541 LYS A O 1
ATOM 4386 N N . LYS A 1 542 ? 76.547 16.074 -92.519 1.00 71.88 542 LYS A N 1
ATOM 4387 C CA . LYS A 1 542 ? 77.919 15.756 -92.949 1.00 71.88 542 LYS A CA 1
ATOM 4388 C C . LYS A 1 542 ? 77.966 14.517 -93.842 1.00 71.88 542 LYS A C 1
ATOM 4390 O O . LYS A 1 542 ? 78.675 14.540 -94.839 1.00 71.88 542 LYS A O 1
ATOM 4395 N N . LEU A 1 543 ? 77.212 13.466 -93.509 1.00 65.00 543 LEU A N 1
ATOM 4396 C CA . LEU A 1 543 ? 77.091 12.268 -94.346 1.00 65.00 543 LEU A CA 1
ATOM 4397 C C . LEU A 1 543 ? 76.434 12.584 -95.695 1.00 65.00 543 LEU A C 1
ATOM 4399 O O . LEU A 1 543 ? 76.892 12.075 -96.710 1.00 65.00 543 LEU A O 1
ATOM 4403 N N . ASP A 1 544 ? 75.414 13.440 -95.732 1.00 67.94 544 ASP A N 1
ATOM 4404 C CA . ASP A 1 544 ? 74.752 13.882 -96.962 1.00 67.94 544 ASP A CA 1
ATOM 4405 C C . ASP A 1 544 ? 75.684 14.714 -97.845 1.00 67.94 544 ASP A C 1
ATOM 4407 O O . ASP A 1 544 ? 75.777 14.455 -99.045 1.00 67.94 544 ASP A O 1
ATOM 4411 N N . ASP A 1 545 ? 76.439 15.643 -97.254 1.00 68.94 545 ASP A N 1
ATOM 4412 C CA . ASP A 1 545 ? 77.479 16.405 -97.946 1.00 68.94 545 ASP A CA 1
ATOM 4413 C C . ASP A 1 545 ? 78.581 15.470 -98.490 1.00 68.94 545 ASP A C 1
ATOM 4415 O O . ASP A 1 545 ? 79.062 15.654 -99.609 1.00 68.94 545 ASP A O 1
ATOM 4419 N N . GLU A 1 546 ? 78.969 14.436 -97.732 1.00 63.00 546 GLU A N 1
ATOM 4420 C CA . GLU A 1 546 ? 79.938 13.409 -98.144 1.00 63.00 546 GLU A CA 1
ATOM 4421 C C . GLU A 1 546 ? 79.401 12.564 -99.311 1.00 63.00 546 GLU A C 1
ATOM 4423 O O . GLU A 1 546 ? 80.067 12.432 -100.334 1.00 63.00 546 GLU A O 1
ATOM 4428 N N . ILE A 1 547 ? 78.173 12.047 -99.207 1.00 65.06 547 ILE A N 1
ATOM 4429 C CA . ILE A 1 547 ? 77.496 11.270 -100.256 1.00 65.06 547 ILE A CA 1
ATOM 4430 C C . ILE A 1 547 ? 77.323 12.121 -101.526 1.00 65.06 547 ILE A C 1
ATOM 4432 O O . ILE A 1 547 ? 77.517 11.623 -102.642 1.00 65.06 547 ILE A O 1
ATOM 4436 N N . ALA A 1 548 ? 77.011 13.413 -101.388 1.00 64.88 548 ALA A N 1
ATOM 4437 C CA . ALA A 1 548 ? 76.848 14.344 -102.503 1.00 64.88 548 ALA A CA 1
ATOM 4438 C C . ALA A 1 548 ? 78.150 14.563 -103.297 1.00 64.88 548 ALA A C 1
ATOM 4440 O O . ALA A 1 548 ? 78.095 14.651 -104.528 1.00 64.88 548 ALA A O 1
ATOM 4441 N N . LYS A 1 549 ? 79.326 14.559 -102.643 1.00 63.69 549 LYS A N 1
ATOM 4442 C CA . LYS A 1 549 ? 80.640 14.619 -103.326 1.00 63.69 549 LYS A CA 1
ATOM 4443 C C . LYS A 1 549 ? 80.855 13.451 -104.292 1.00 63.69 549 LYS A C 1
ATOM 4445 O O . LYS A 1 549 ? 81.512 13.625 -105.312 1.00 63.69 549 LYS A O 1
ATOM 4450 N N . TYR A 1 550 ? 80.259 12.293 -104.011 1.00 60.25 550 TYR A N 1
ATOM 4451 C CA . TYR A 1 550 ? 80.301 11.104 -104.872 1.00 60.25 550 TYR A CA 1
ATOM 4452 C C . TYR A 1 550 ? 79.084 10.982 -105.804 1.00 60.25 550 TYR A C 1
ATOM 4454 O O . TYR A 1 550 ? 78.913 9.963 -106.472 1.00 60.25 550 TYR A O 1
ATOM 4462 N N . THR A 1 551 ? 78.218 12.002 -105.847 1.00 50.41 551 THR A N 1
ATOM 4463 C CA . THR A 1 551 ? 77.020 12.046 -106.703 1.00 50.41 551 THR A CA 1
ATOM 4464 C C . THR A 1 551 ? 77.173 13.034 -107.869 1.00 50.41 551 THR A C 1
ATOM 4466 O O . THR A 1 551 ? 76.472 12.899 -108.867 1.00 50.41 551 THR A O 1
ATOM 4469 N N . LYS A 1 552 ? 78.133 13.971 -107.813 1.00 49.09 552 LYS A N 1
ATOM 4470 C CA . LYS A 1 552 ? 78.541 14.765 -108.984 1.00 49.09 552 LYS A CA 1
ATOM 4471 C C . LYS A 1 552 ? 79.523 13.980 -109.860 1.00 49.09 552 LYS A C 1
ATOM 4473 O O . LYS A 1 552 ? 80.727 13.983 -109.611 1.00 49.09 552 LYS A O 1
ATOM 4478 N N . LYS A 1 553 ? 78.986 13.359 -110.907 1.00 42.88 553 LYS A N 1
ATOM 4479 C CA . LYS A 1 553 ? 79.672 13.159 -112.184 1.00 42.88 553 LYS A CA 1
ATOM 4480 C C . LYS A 1 553 ? 78.808 13.758 -113.278 1.00 42.88 553 LYS A C 1
ATOM 4482 O O . LYS A 1 553 ? 77.610 13.404 -113.301 1.00 42.88 553 LYS A O 1
#